Protein AF-A0AAU2BQX7-F1 (afdb_monomer)

Foldseek 3Di:
DDDDPPDDDDDPVRVVVVVVVVVVVVVVPDDDPDDDQVVLQVLLVVLLLVLLQLLLVLLVLLLCLCCQQPLVSVLVLQLCLLQPPLSLLLQLVVVLVVLLVPPDVVVVCPPPDPVCSVVVCVVCVVCVVVVSVVVSVVSSVLSSVVSNDPLVSVLRSVLSSLVSVLSNCLLVVPDPDPDPCPDQFSFRFCLVSLVVVLVSCVVSPVVSSVVPDRPRPSPRPDDNVCSVVSSVVSVVSNVSSPVSVVVSVVSLVVSLVSNPNSLVSQLSSLVSSLNSLVVSVVVLVVVLVVVLVPDDPSGRSVSVSSSSCSSCVVSNLVSVLRNLRSNLSNVLSLCPDPDPVNCVVVVVLLVVLVVVCVVVVPADDPQQVVLQVCVVVQLVVLVVVLNVVSVPDPDCDPVNSVVSVVVSVVSNSVSSSSHHPPDDPPDDDDDD

Nearest PDB structures (foldseek):
  8snb-assembly1_1E  TM=1.193E-01  e=7.511E-01  Strongylocentrotus purpuratus
  8iyj-assembly1_R4  TM=1.357E-01  e=1.735E+00  Mus musculus
  8iyj-assembly1_V5  TM=1.626E-01  e=8.873E+00  Mus musculus
  8iyj-assembly1_B1  TM=1.363E-01  e=6.903E+00  Mus musculus

Radius of gyration: 37.0 Å; Cα contacts (8 Å, |Δi|>4): 334; chains: 1; bounding box: 108×55×118 Å

Mean predicted aligned error: 15.85 Å

Structure (mmCIF, N/CA/C/O backbone):
data_AF-A0AAU2BQX7-F1
#
_entry.id   AF-A0AAU2BQX7-F1
#
loop_
_atom_site.group_PDB
_atom_site.id
_atom_site.type_symbol
_atom_site.label_atom_id
_atom_site.label_alt_id
_atom_site.label_comp_id
_atom_site.label_asym_id
_atom_site.label_entity_id
_atom_site.label_seq_id
_atom_site.pdbx_PDB_ins_code
_atom_site.Cartn_x
_atom_site.Cartn_y
_atom_site.Cartn_z
_atom_site.occupancy
_atom_site.B_iso_or_equiv
_atom_site.auth_seq_id
_atom_site.auth_comp_id
_atom_site.auth_asym_id
_atom_site.auth_atom_id
_atom_site.pdbx_PDB_model_num
ATOM 1 N N . MET A 1 1 ? 74.039 9.803 -44.379 1.00 42.50 1 MET A N 1
ATOM 2 C CA . MET A 1 1 ? 73.946 11.263 -44.579 1.00 42.50 1 MET A CA 1
ATOM 3 C C . MET A 1 1 ? 73.343 11.484 -45.963 1.00 42.50 1 MET A C 1
ATOM 5 O O . MET A 1 1 ? 74.056 11.372 -46.947 1.00 42.50 1 MET A O 1
ATOM 9 N N . THR A 1 2 ? 72.024 11.633 -46.060 1.00 46.19 2 THR A N 1
ATOM 10 C CA . THR A 1 2 ? 71.296 11.927 -47.310 1.00 46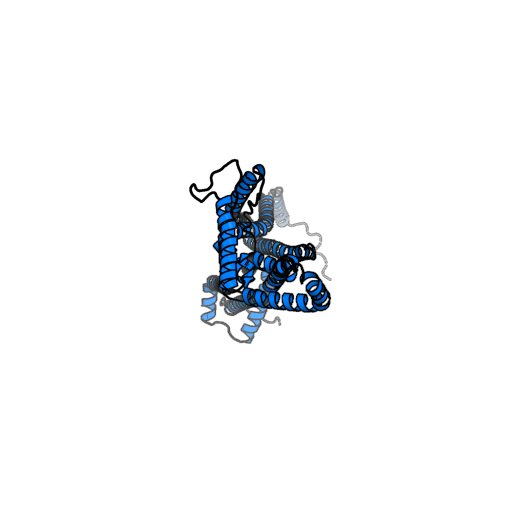.19 2 THR A CA 1
ATOM 11 C C . THR A 1 2 ? 70.942 13.412 -47.306 1.00 46.19 2 THR A C 1
ATOM 13 O O . THR A 1 2 ? 70.115 13.787 -46.473 1.00 46.19 2 THR A O 1
ATOM 16 N N . PRO A 1 3 ? 71.560 14.253 -48.149 1.00 53.88 3 PRO A N 1
ATOM 17 C CA . PRO A 1 3 ? 71.167 15.647 -48.275 1.00 53.88 3 PRO A CA 1
ATOM 18 C C . PRO A 1 3 ? 70.120 15.836 -49.388 1.00 53.88 3 PRO A C 1
ATOM 20 O O . PRO A 1 3 ? 70.014 15.022 -50.305 1.00 53.88 3 PRO A O 1
ATOM 23 N N . ASP A 1 4 ? 69.379 16.933 -49.257 1.00 50.06 4 ASP A N 1
ATOM 24 C CA . ASP A 1 4 ? 68.537 17.615 -50.246 1.00 50.06 4 ASP A CA 1
ATOM 25 C C . ASP A 1 4 ? 67.221 16.963 -50.677 1.00 50.06 4 ASP A C 1
ATOM 27 O O . ASP A 1 4 ? 67.065 16.360 -51.740 1.00 50.06 4 ASP A O 1
ATOM 31 N N . ARG A 1 5 ? 66.205 17.212 -49.844 1.00 52.62 5 ARG A N 1
ATOM 32 C CA . ARG A 1 5 ? 64.789 17.183 -50.225 1.00 52.62 5 ARG A CA 1
ATOM 33 C C . ARG A 1 5 ? 64.070 18.491 -49.864 1.00 52.62 5 ARG A C 1
ATOM 35 O O . ARG A 1 5 ? 62.894 18.464 -49.531 1.00 52.62 5 ARG A O 1
ATOM 42 N N . GLU A 1 6 ? 64.759 19.622 -49.940 1.00 56.38 6 GLU A N 1
ATOM 43 C CA . GLU A 1 6 ? 64.153 20.953 -49.824 1.00 56.38 6 GLU A CA 1
ATOM 44 C C . GLU A 1 6 ? 64.550 21.767 -51.069 1.00 56.38 6 GLU A C 1
ATOM 46 O O . GLU A 1 6 ? 65.672 21.651 -51.545 1.00 56.38 6 GLU A O 1
ATOM 51 N N . ASP A 1 7 ? 63.591 22.503 -51.641 1.00 57.25 7 ASP A N 1
ATOM 52 C CA . ASP A 1 7 ? 63.723 23.434 -52.782 1.00 57.25 7 ASP A CA 1
ATOM 53 C C . ASP A 1 7 ? 63.572 22.905 -54.225 1.00 57.25 7 ASP A C 1
ATOM 55 O O . ASP A 1 7 ? 64.154 23.449 -55.167 1.00 57.25 7 ASP A O 1
ATOM 59 N N . ARG A 1 8 ? 62.695 21.919 -54.474 1.00 64.94 8 ARG A N 1
ATOM 60 C CA . ARG A 1 8 ? 62.150 21.728 -55.836 1.00 64.94 8 ARG A CA 1
ATOM 61 C C . ARG A 1 8 ? 60.867 22.566 -55.987 1.00 64.94 8 ARG A C 1
ATOM 63 O O . ARG A 1 8 ? 59.951 22.367 -55.188 1.00 64.94 8 ARG A O 1
ATOM 70 N N . PRO A 1 9 ? 60.761 23.485 -56.972 1.00 67.38 9 PRO A N 1
ATOM 71 C CA . PRO A 1 9 ? 59.525 24.225 -57.202 1.00 67.38 9 PRO A CA 1
ATOM 72 C C . PRO A 1 9 ? 58.397 23.228 -57.504 1.00 67.38 9 PRO A C 1
ATOM 74 O O . PRO A 1 9 ? 58.639 22.255 -58.229 1.00 67.38 9 PRO A O 1
ATOM 77 N N . PRO A 1 10 ? 57.195 23.434 -56.939 1.00 67.44 10 PRO A N 1
ATOM 78 C CA . PRO A 1 10 ? 56.096 22.493 -57.088 1.00 67.44 10 PRO A CA 1
ATOM 79 C C . PRO A 1 10 ? 55.819 22.264 -58.572 1.00 67.44 10 PRO A C 1
ATOM 81 O O . PRO A 1 10 ? 55.761 23.206 -59.369 1.00 67.44 10 PRO A O 1
ATOM 84 N N . SER A 1 11 ? 55.701 20.992 -58.945 1.00 78.44 11 SER A N 1
ATOM 85 C CA . SER A 1 11 ? 55.417 20.617 -60.330 1.00 78.44 11 SER A CA 1
ATOM 86 C C . SER A 1 11 ? 54.070 21.209 -60.764 1.00 78.44 11 SER A C 1
ATOM 88 O O . SER A 1 11 ? 53.177 21.412 -59.939 1.00 78.44 11 SER A O 1
ATOM 90 N N . SER A 1 12 ? 53.897 21.512 -62.054 1.00 79.00 12 SER A N 1
ATOM 91 C CA . SER A 1 12 ? 52.638 22.088 -62.558 1.00 79.00 12 SER A CA 1
ATOM 92 C C . SER A 1 12 ? 51.417 21.224 -62.219 1.00 79.00 12 SER A C 1
ATOM 94 O O . SER A 1 12 ? 50.341 21.766 -61.967 1.00 79.00 12 SER A O 1
ATOM 96 N N . ASP A 1 13 ? 51.613 19.908 -62.123 1.00 81.50 13 ASP A N 1
ATOM 97 C CA . ASP A 1 13 ? 50.594 18.936 -61.726 1.00 81.50 13 ASP A CA 1
ATOM 98 C C . ASP A 1 13 ? 50.216 19.063 -60.243 1.00 81.50 13 ASP A C 1
ATOM 100 O O . ASP A 1 13 ? 49.039 19.024 -59.894 1.00 81.50 13 ASP A O 1
ATOM 104 N N . GLU A 1 14 ? 51.192 19.314 -59.370 1.00 81.31 14 GLU A N 1
ATOM 105 C CA . GLU A 1 14 ? 50.973 19.531 -57.937 1.00 81.31 14 GLU A CA 1
ATOM 106 C C . GLU A 1 14 ? 50.250 20.860 -57.676 1.00 81.31 14 GLU A C 1
ATOM 108 O O . GLU A 1 14 ? 49.332 20.931 -56.860 1.00 81.31 14 GLU A O 1
ATOM 113 N N . ILE A 1 15 ? 50.581 21.911 -58.435 1.00 82.94 15 ILE A N 1
ATOM 114 C CA . ILE A 1 15 ? 49.846 23.183 -58.382 1.00 82.94 15 ILE A CA 1
ATOM 115 C C . ILE A 1 15 ? 48.407 22.995 -58.882 1.00 82.94 15 ILE A C 1
ATOM 117 O O . ILE A 1 15 ? 47.483 23.580 -58.312 1.00 82.94 15 ILE A O 1
ATOM 121 N N . ALA A 1 16 ? 48.190 22.188 -59.924 1.00 84.44 16 ALA A N 1
ATOM 122 C CA . ALA A 1 16 ? 46.854 21.881 -60.428 1.00 84.44 16 ALA A CA 1
ATOM 123 C C . ALA A 1 16 ? 46.033 21.061 -59.417 1.00 84.44 16 ALA A C 1
ATOM 125 O O . ALA A 1 16 ? 44.867 21.383 -59.187 1.00 84.44 16 ALA A O 1
ATOM 126 N N . GLU A 1 17 ? 46.641 20.073 -58.752 1.00 84.56 17 GLU A N 1
ATOM 127 C CA . GLU A 1 17 ? 46.002 19.289 -57.689 1.00 84.56 17 GLU A CA 1
ATOM 128 C C . GLU A 1 17 ? 45.656 20.163 -56.478 1.00 84.56 17 GLU A C 1
ATOM 130 O O . GLU A 1 17 ? 44.542 20.095 -55.952 1.00 84.56 17 GLU A O 1
ATOM 135 N N . LEU A 1 18 ? 46.576 21.035 -56.057 1.00 83.94 18 LEU A N 1
ATOM 136 C CA . LEU A 1 18 ? 46.342 21.963 -54.954 1.00 83.94 18 LEU A CA 1
ATOM 137 C C . LEU A 1 18 ? 45.246 22.971 -55.296 1.00 83.94 18 LEU A C 1
ATOM 139 O O . LEU A 1 18 ? 44.375 23.214 -54.466 1.00 83.94 18 LEU A O 1
ATOM 143 N N . ARG A 1 19 ? 45.214 23.505 -56.523 1.00 85.19 19 ARG A N 1
ATOM 144 C CA . ARG A 1 19 ? 44.125 24.383 -56.984 1.00 85.19 19 ARG A CA 1
ATOM 145 C C . ARG A 1 19 ? 42.793 23.648 -57.070 1.00 85.19 19 ARG A C 1
ATOM 147 O O . ARG A 1 19 ? 41.781 24.226 -56.697 1.00 85.19 19 ARG A O 1
ATOM 154 N N . ALA A 1 20 ? 42.781 22.385 -57.493 1.00 82.69 20 ALA A N 1
ATOM 155 C CA . ALA A 1 20 ? 41.576 21.562 -57.495 1.00 82.69 20 ALA A CA 1
ATOM 156 C C . ALA A 1 20 ? 41.078 21.284 -56.067 1.00 82.69 20 ALA A C 1
ATOM 158 O O . ALA A 1 20 ? 39.883 21.403 -55.810 1.00 82.69 20 ALA A O 1
ATOM 159 N N . ARG A 1 21 ? 41.977 20.992 -55.116 1.00 78.56 21 ARG A N 1
ATOM 160 C CA . ARG A 1 21 ? 41.636 20.826 -53.692 1.00 78.56 21 ARG A CA 1
ATOM 161 C C . ARG A 1 21 ? 41.155 22.119 -53.053 1.00 78.56 21 ARG A C 1
ATOM 163 O O . ARG A 1 21 ? 40.168 22.091 -52.328 1.00 78.56 21 ARG A O 1
ATOM 170 N N . VAL A 1 22 ? 41.811 23.243 -53.324 1.00 79.94 22 VAL A N 1
ATOM 171 C CA . VAL A 1 22 ? 41.391 24.554 -52.814 1.00 79.94 22 VAL A CA 1
ATOM 172 C C . VAL A 1 22 ? 40.040 24.936 -53.411 1.00 79.94 22 VAL A C 1
ATOM 174 O O . VAL A 1 22 ? 39.141 25.259 -52.650 1.00 79.94 22 VAL A O 1
ATOM 177 N N . ALA A 1 23 ? 39.823 24.761 -54.717 1.00 80.12 23 ALA A N 1
ATOM 178 C CA . ALA A 1 23 ? 38.517 24.977 -55.341 1.00 80.12 23 ALA A CA 1
ATOM 179 C C . ALA A 1 23 ? 37.436 24.040 -54.771 1.00 80.12 23 ALA A C 1
ATOM 181 O O . ALA A 1 23 ? 36.292 24.450 -54.588 1.00 80.12 23 ALA A O 1
ATOM 182 N N . GLN A 1 24 ? 37.785 22.797 -54.428 1.00 76.25 24 GLN A N 1
ATOM 183 C CA . GLN A 1 24 ? 36.875 21.854 -53.776 1.00 76.25 24 GLN A CA 1
ATOM 184 C C . GLN A 1 24 ? 36.538 22.287 -52.338 1.00 76.25 24 GLN A C 1
ATOM 186 O O . GLN A 1 24 ? 35.381 22.191 -51.932 1.00 76.25 24 GLN A O 1
ATOM 191 N N . LEU A 1 25 ? 37.505 22.827 -51.591 1.00 71.94 25 LEU A N 1
ATOM 192 C CA . LEU A 1 25 ? 37.305 23.354 -50.238 1.00 71.94 25 LEU A CA 1
ATOM 193 C C . LEU A 1 25 ? 36.549 24.693 -50.233 1.00 71.94 25 LEU A C 1
ATOM 195 O O . LEU A 1 25 ? 35.686 24.889 -49.386 1.00 71.94 25 LEU A O 1
ATOM 199 N N . GLU A 1 26 ? 36.804 25.573 -51.201 1.00 74.56 26 GLU A N 1
ATOM 200 C CA . GLU A 1 26 ? 36.109 26.854 -51.382 1.00 74.56 26 GLU A CA 1
ATOM 201 C C . GLU A 1 26 ? 34.687 26.667 -51.936 1.00 74.56 26 GLU A C 1
ATOM 203 O O . GLU A 1 26 ? 33.769 27.389 -51.544 1.00 74.56 26 GLU A O 1
ATOM 208 N N . SER A 1 27 ? 34.462 25.650 -52.779 1.00 68.19 27 SER A N 1
ATOM 209 C CA . SER A 1 27 ? 33.112 25.232 -53.199 1.00 68.19 27 SER A CA 1
ATOM 210 C C . SER A 1 27 ? 32.306 24.604 -52.052 1.00 68.19 27 SER A C 1
ATOM 212 O O . SER A 1 27 ? 31.071 24.621 -52.063 1.00 68.19 27 SER A O 1
ATOM 214 N N . GLY A 1 28 ? 32.993 24.110 -51.016 1.00 60.12 28 GLY A N 1
ATOM 215 C CA . GLY A 1 28 ? 32.427 23.736 -49.725 1.00 60.12 28 GLY A CA 1
ATOM 216 C C . GLY A 1 28 ? 32.141 24.965 -48.863 1.00 60.12 28 GLY A C 1
ATOM 217 O O . GLY A 1 28 ? 32.760 25.140 -47.817 1.00 60.12 28 GLY A O 1
ATOM 218 N N . GLY A 1 29 ? 31.202 25.819 -49.290 1.00 63.91 29 GLY A N 1
ATOM 219 C CA . GLY A 1 29 ? 30.762 26.996 -48.528 1.00 63.91 29 GLY A CA 1
ATOM 220 C C . GLY A 1 29 ? 30.406 26.677 -47.060 1.00 63.91 29 GLY A C 1
ATOM 221 O O . GLY A 1 29 ? 30.177 25.510 -46.724 1.00 63.91 29 GLY A O 1
ATOM 222 N N . PRO A 1 30 ? 30.338 27.694 -46.171 1.00 56.38 30 PRO A N 1
ATOM 223 C CA . PRO A 1 30 ? 30.271 27.523 -44.717 1.00 56.38 30 PRO A CA 1
ATOM 224 C C . PRO A 1 30 ? 29.281 26.426 -44.329 1.00 56.38 30 PRO A C 1
ATOM 226 O O . PRO A 1 30 ? 28.120 26.456 -44.745 1.00 56.38 30 PRO A O 1
ATOM 229 N N . ALA A 1 31 ? 29.767 25.441 -43.564 1.00 59.16 31 ALA A N 1
ATOM 230 C CA . ALA A 1 31 ? 29.013 24.260 -43.167 1.00 59.16 31 ALA A CA 1
ATOM 231 C C . ALA A 1 31 ? 27.593 24.656 -42.737 1.00 59.16 31 ALA A C 1
ATOM 233 O O . ALA A 1 31 ? 27.410 25.334 -41.725 1.00 59.16 31 ALA A O 1
ATOM 234 N N . ARG A 1 32 ? 26.587 24.253 -43.530 1.00 58.78 32 ARG A N 1
ATOM 235 C CA . ARG A 1 32 ? 25.171 24.537 -43.255 1.00 58.78 32 ARG A CA 1
ATOM 236 C C . ARG A 1 32 ? 24.873 24.214 -41.780 1.00 58.78 32 ARG A C 1
ATOM 238 O O . ARG A 1 32 ? 25.225 23.114 -41.341 1.00 58.78 32 ARG A O 1
ATOM 245 N N . PRO A 1 33 ? 24.236 25.117 -41.007 1.00 53.06 33 PRO A N 1
ATOM 246 C CA . PRO A 1 33 ? 23.960 24.876 -39.595 1.00 53.06 33 PRO A CA 1
ATOM 247 C C . PRO A 1 33 ? 23.202 23.554 -39.440 1.00 53.06 33 PRO A C 1
ATOM 249 O O . PRO A 1 33 ? 22.169 23.336 -40.076 1.00 53.06 33 PRO A O 1
ATOM 252 N N . ARG A 1 34 ? 23.753 22.643 -38.624 1.00 55.25 34 ARG A N 1
ATOM 253 C CA . ARG A 1 34 ? 23.200 21.300 -38.390 1.00 55.25 34 ARG A CA 1
ATOM 254 C C . ARG A 1 34 ? 21.727 21.421 -37.961 1.00 55.25 34 ARG A C 1
ATOM 256 O O . ARG A 1 34 ? 21.450 22.000 -36.909 1.00 55.25 34 ARG A O 1
ATOM 263 N N . PRO A 1 35 ? 20.760 20.898 -38.733 1.00 52.03 35 PRO A N 1
ATOM 264 C CA . PRO A 1 35 ? 19.358 21.223 -38.514 1.00 52.03 35 PRO A CA 1
ATOM 265 C C . PRO A 1 35 ? 18.764 20.424 -37.341 1.00 52.03 35 PRO A C 1
ATOM 267 O O . PRO A 1 35 ? 18.915 19.212 -37.258 1.00 52.03 35 PRO A O 1
ATOM 270 N N . ARG A 1 36 ? 18.020 21.104 -36.457 1.00 55.47 36 ARG A N 1
ATOM 271 C CA . ARG A 1 36 ? 16.835 20.620 -35.698 1.00 55.47 36 ARG A CA 1
ATOM 272 C C . ARG A 1 36 ? 16.940 19.384 -34.771 1.00 55.47 36 ARG A C 1
ATOM 274 O O . ARG A 1 36 ? 15.958 19.070 -34.097 1.00 55.47 36 ARG A O 1
ATOM 281 N N . HIS A 1 37 ? 18.087 18.716 -34.639 1.00 57.28 37 HIS A N 1
ATOM 282 C CA . HIS A 1 37 ? 18.239 17.549 -33.746 1.00 57.28 37 HIS A CA 1
ATOM 283 C C . HIS A 1 37 ? 18.220 17.901 -32.247 1.00 57.28 37 HIS A C 1
ATOM 285 O O . HIS A 1 37 ? 17.795 17.080 -31.432 1.00 57.28 37 HIS A O 1
ATOM 291 N N . HIS A 1 38 ? 18.630 19.119 -31.881 1.00 66.00 38 HIS A N 1
ATOM 292 C CA . HIS A 1 38 ? 18.696 19.569 -30.486 1.00 66.00 38 HIS A CA 1
ATOM 293 C C . HIS A 1 38 ? 17.307 19.689 -29.847 1.00 66.00 38 HIS A C 1
ATOM 295 O O . HIS A 1 38 ? 17.104 19.194 -28.743 1.00 66.00 38 HIS A O 1
ATOM 301 N N . LEU A 1 39 ? 16.327 20.243 -30.574 1.00 76.62 39 LEU A N 1
ATOM 302 C CA . LEU A 1 39 ? 14.948 20.382 -30.094 1.00 76.62 39 LEU A CA 1
ATOM 303 C C . LEU A 1 39 ? 14.299 19.015 -29.855 1.00 76.62 39 LEU A C 1
ATOM 305 O O . LEU A 1 39 ? 13.745 18.778 -28.790 1.00 76.62 39 LEU A O 1
ATOM 309 N N . ARG A 1 40 ? 14.434 18.072 -30.799 1.00 76.81 40 ARG A N 1
ATOM 310 C CA . ARG A 1 40 ? 13.894 16.709 -30.634 1.00 76.81 40 ARG A CA 1
ATOM 311 C C . ARG A 1 40 ? 14.520 15.977 -29.447 1.00 76.81 40 ARG A C 1
ATOM 313 O O . ARG A 1 40 ? 13.817 15.289 -28.716 1.00 76.81 40 ARG A O 1
ATOM 320 N N . SER A 1 41 ? 15.828 16.143 -29.234 1.00 75.69 41 SER A N 1
ATOM 321 C CA . SER A 1 41 ? 16.513 15.561 -28.076 1.00 75.69 41 SER A CA 1
ATOM 322 C C . SER A 1 41 ? 16.086 16.209 -26.757 1.00 75.69 41 SER A C 1
ATOM 324 O O . SER A 1 41 ? 15.970 15.503 -25.759 1.00 75.69 41 SER A O 1
ATOM 326 N N . PHE A 1 42 ? 15.843 17.522 -26.750 1.00 82.19 42 PHE A N 1
ATOM 327 C CA . PHE A 1 42 ? 15.340 18.249 -25.585 1.00 82.19 42 PHE A CA 1
ATOM 328 C C . PHE A 1 42 ? 13.921 17.801 -25.216 1.00 82.19 42 PHE A C 1
ATOM 330 O O . PHE A 1 42 ? 13.698 17.388 -24.083 1.00 82.19 42 PHE A O 1
ATOM 337 N N . PHE A 1 43 ? 12.989 17.783 -26.177 1.00 86.06 43 PHE A N 1
ATOM 338 C CA . PHE A 1 43 ? 11.615 17.323 -25.945 1.00 86.06 43 PHE A CA 1
ATOM 339 C C . PHE A 1 43 ? 11.559 15.858 -25.504 1.00 86.06 43 PHE A C 1
ATOM 341 O O . PHE A 1 43 ? 10.812 15.539 -24.586 1.00 86.06 43 PHE A O 1
ATOM 348 N N . ALA A 1 44 ? 12.375 14.976 -26.093 1.00 85.44 44 ALA A N 1
ATOM 349 C CA . ALA A 1 44 ? 12.469 13.588 -25.642 1.00 85.44 44 ALA A CA 1
ATOM 350 C C . ALA A 1 44 ? 12.974 13.491 -24.191 1.00 85.44 44 ALA A C 1
ATOM 352 O O . ALA A 1 44 ? 12.414 12.735 -23.403 1.00 85.44 44 ALA A O 1
ATOM 353 N N . GLY A 1 45 ? 13.988 14.281 -23.818 1.00 85.81 45 GLY A N 1
ATOM 354 C CA . GLY A 1 45 ? 14.481 14.357 -22.439 1.00 85.81 45 GLY A CA 1
ATOM 355 C C . GLY A 1 45 ? 13.422 14.866 -21.459 1.00 85.81 45 GLY A C 1
ATOM 356 O O . GLY A 1 45 ? 13.201 14.246 -20.423 1.00 85.81 45 GLY A O 1
ATOM 357 N N . LEU A 1 46 ? 12.716 15.941 -21.816 1.00 90.88 46 LEU A N 1
ATOM 358 C CA . LEU A 1 46 ? 11.617 16.488 -21.020 1.00 90.88 46 LEU A CA 1
ATOM 359 C C . LEU A 1 46 ? 10.507 15.450 -20.808 1.00 90.88 46 LEU A C 1
ATOM 361 O O . LEU A 1 46 ? 10.034 15.277 -19.689 1.00 90.88 46 LEU A O 1
ATOM 365 N N . LEU A 1 47 ? 10.128 14.717 -21.858 1.00 92.25 47 LEU A N 1
ATOM 366 C CA . LEU A 1 47 ? 9.088 13.694 -21.770 1.00 92.25 47 LEU A CA 1
ATOM 367 C C . LEU A 1 47 ? 9.510 12.518 -20.877 1.00 92.25 47 LEU A C 1
ATOM 369 O O . LEU A 1 47 ? 8.686 12.004 -20.131 1.00 92.25 47 LEU A O 1
ATOM 373 N N . ILE A 1 48 ? 10.792 12.136 -20.891 1.00 91.06 48 ILE A N 1
ATOM 374 C CA . ILE A 1 48 ? 11.344 11.122 -19.976 1.00 91.06 48 ILE A CA 1
ATOM 375 C C . ILE A 1 48 ? 11.232 11.583 -18.518 1.00 91.06 48 ILE A C 1
ATOM 377 O O . ILE A 1 48 ? 10.820 10.802 -17.663 1.00 91.06 48 ILE A O 1
ATOM 381 N N . VAL A 1 49 ? 11.556 12.847 -18.231 1.00 92.75 49 VAL A N 1
ATOM 382 C CA . VAL A 1 49 ? 11.411 13.414 -16.879 1.00 92.75 49 VAL A CA 1
ATOM 383 C C . VAL A 1 49 ? 9.942 13.436 -16.457 1.00 92.75 49 VAL A C 1
ATOM 385 O O . VAL A 1 49 ? 9.617 13.031 -15.343 1.00 92.75 49 VAL A O 1
ATOM 388 N N . ILE A 1 50 ? 9.038 13.833 -17.356 1.00 93.88 50 ILE A N 1
ATOM 389 C CA . ILE A 1 50 ? 7.593 13.809 -17.101 1.00 93.88 50 ILE A CA 1
ATOM 390 C C . ILE A 1 50 ? 7.118 12.382 -16.802 1.00 93.88 50 ILE A C 1
ATOM 392 O O . ILE A 1 50 ? 6.383 12.184 -15.842 1.00 93.88 50 ILE A O 1
ATOM 396 N N . VAL A 1 51 ? 7.569 11.378 -17.556 1.00 93.94 51 VAL A N 1
ATOM 397 C CA . VAL A 1 51 ? 7.258 9.962 -17.295 1.00 93.94 51 VAL A CA 1
ATOM 398 C C . VAL A 1 51 ? 7.780 9.521 -15.924 1.00 93.94 51 VAL A C 1
ATOM 400 O O . VAL A 1 51 ? 7.057 8.842 -15.194 1.00 93.94 51 VAL A O 1
ATOM 403 N N . ALA A 1 52 ? 8.991 9.937 -15.536 1.00 91.94 52 ALA A N 1
ATOM 404 C CA . ALA A 1 52 ? 9.557 9.637 -14.218 1.00 91.94 52 ALA A CA 1
ATOM 405 C C . ALA A 1 52 ? 8.676 10.167 -13.076 1.00 91.94 52 ALA A C 1
ATOM 407 O O . ALA A 1 52 ? 8.500 9.485 -12.072 1.00 91.94 52 ALA A O 1
ATOM 408 N N . ILE A 1 53 ? 8.108 11.366 -13.245 1.00 94.81 53 ILE A N 1
ATOM 409 C CA . ILE A 1 53 ? 7.226 12.014 -12.263 1.00 94.81 53 ILE A CA 1
ATOM 410 C C . ILE A 1 53 ? 5.821 11.408 -12.297 1.00 94.81 53 ILE A C 1
ATOM 412 O O . ILE A 1 53 ? 5.229 11.152 -11.253 1.00 94.81 53 ILE A O 1
ATOM 416 N N . LEU A 1 54 ? 5.272 11.147 -13.482 1.00 94.06 54 LEU A N 1
ATOM 417 C CA . LEU A 1 54 ? 3.933 10.582 -13.621 1.00 94.06 54 LEU A CA 1
ATOM 418 C C . LEU A 1 54 ? 3.856 9.137 -13.131 1.00 94.06 54 LEU A C 1
ATOM 420 O O . LEU A 1 54 ? 2.807 8.733 -12.651 1.00 94.06 54 LEU A O 1
ATOM 424 N N . THR A 1 55 ? 4.947 8.372 -13.190 1.00 92.88 55 THR A N 1
ATOM 425 C CA . THR A 1 55 ? 4.981 6.975 -12.726 1.00 92.88 55 THR A CA 1
ATOM 426 C C . THR A 1 55 ? 4.523 6.814 -11.264 1.00 92.88 55 THR A C 1
ATOM 428 O O . THR A 1 55 ? 3.564 6.074 -11.025 1.00 92.88 55 THR A O 1
ATOM 431 N N . PRO A 1 56 ? 5.134 7.484 -10.264 1.00 92.62 56 PRO A N 1
ATOM 432 C CA . PRO A 1 56 ? 4.680 7.383 -8.881 1.00 92.62 56 PRO A CA 1
ATOM 433 C C . PRO A 1 56 ? 3.279 7.974 -8.678 1.00 92.62 56 PRO A C 1
ATOM 435 O O . PRO A 1 56 ? 2.479 7.383 -7.955 1.00 92.62 56 PRO A O 1
ATOM 438 N N . LEU A 1 57 ? 2.940 9.079 -9.355 1.00 93.25 57 LEU A N 1
ATOM 439 C CA . LEU A 1 57 ? 1.591 9.660 -9.300 1.00 93.25 57 LEU A CA 1
ATOM 440 C C . LEU A 1 57 ? 0.535 8.679 -9.820 1.00 93.25 57 LEU A C 1
ATOM 442 O O . LEU A 1 57 ? -0.530 8.543 -9.226 1.00 93.25 57 LEU A O 1
ATOM 446 N N . SER A 1 58 ? 0.851 7.956 -10.892 1.00 92.81 58 SER A N 1
ATOM 447 C CA . SER A 1 58 ? 0.002 6.928 -11.482 1.00 92.81 58 SER A CA 1
ATOM 448 C C . SER A 1 58 ? -0.245 5.791 -10.516 1.00 92.81 58 SER A C 1
ATOM 450 O O . SER A 1 58 ? -1.388 5.368 -10.357 1.00 92.81 58 SER A O 1
ATOM 452 N N . ALA A 1 59 ? 0.811 5.289 -9.876 1.00 90.94 59 ALA A N 1
ATOM 453 C CA . ALA A 1 59 ? 0.697 4.193 -8.927 1.00 90.94 59 ALA A CA 1
ATOM 454 C C . ALA A 1 59 ? -0.191 4.584 -7.736 1.00 90.94 59 ALA A C 1
ATOM 456 O O . ALA A 1 59 ? -1.077 3.820 -7.359 1.00 90.94 59 ALA A O 1
ATOM 457 N N . VAL A 1 60 ? -0.007 5.793 -7.193 1.00 92.50 60 VAL A N 1
ATOM 458 C CA . VAL A 1 60 ? -0.828 6.314 -6.089 1.00 92.50 60 VAL A CA 1
ATOM 459 C C . VAL A 1 60 ? -2.272 6.556 -6.526 1.00 92.50 60 VAL A C 1
ATOM 461 O O . VAL A 1 60 ? -3.182 6.154 -5.810 1.00 92.50 60 VAL A O 1
ATOM 464 N N . ALA A 1 61 ? -2.504 7.164 -7.693 1.00 90.62 61 ALA A N 1
ATOM 465 C CA . ALA A 1 61 ? -3.852 7.406 -8.210 1.00 90.62 61 ALA A CA 1
ATOM 466 C C . ALA A 1 61 ? -4.612 6.097 -8.461 1.00 90.62 61 ALA A C 1
ATOM 468 O O . ALA A 1 61 ? -5.776 5.985 -8.083 1.00 90.62 61 ALA A O 1
ATOM 469 N N . THR A 1 62 ? -3.940 5.098 -9.043 1.00 90.31 62 THR A N 1
ATOM 470 C CA . THR A 1 62 ? -4.515 3.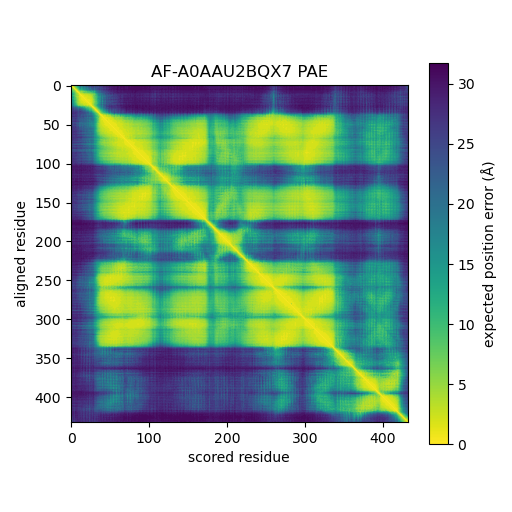763 -9.269 1.00 90.31 62 THR A CA 1
ATOM 471 C C . THR A 1 62 ? -4.855 3.112 -7.935 1.00 90.31 62 THR A C 1
ATOM 473 O O . THR A 1 62 ? -5.993 2.721 -7.724 1.00 90.31 62 THR A O 1
ATOM 476 N N . TRP A 1 63 ? -3.905 3.077 -6.992 1.00 92.19 63 TRP A N 1
ATOM 477 C CA . TRP A 1 63 ? -4.125 2.509 -5.660 1.00 92.19 63 TRP A CA 1
ATOM 478 C C . TRP A 1 63 ? -5.259 3.200 -4.901 1.00 92.19 63 TRP A C 1
ATOM 480 O O . TRP A 1 63 ? -6.087 2.522 -4.307 1.00 92.19 63 TRP A O 1
ATOM 490 N N . ALA A 1 64 ? -5.327 4.529 -4.922 1.00 90.50 64 ALA A N 1
ATOM 491 C CA . ALA A 1 64 ? -6.373 5.260 -4.222 1.00 90.50 64 ALA A CA 1
ATOM 492 C C . ALA A 1 64 ? -7.743 5.056 -4.890 1.00 90.50 64 ALA A C 1
ATOM 494 O O . ALA A 1 64 ? -8.730 4.861 -4.189 1.00 90.50 64 ALA A O 1
ATOM 495 N N . SER A 1 65 ? -7.813 5.046 -6.226 1.00 88.31 65 SER A N 1
ATOM 496 C CA . SER A 1 65 ? -9.046 4.719 -6.958 1.00 88.31 65 SER A CA 1
ATOM 497 C C . SER A 1 65 ? -9.531 3.308 -6.630 1.00 88.31 65 SER A C 1
ATOM 499 O O . SER A 1 65 ? -10.709 3.111 -6.359 1.00 88.31 65 SER A O 1
ATOM 501 N N . ASP A 1 66 ? -8.614 2.347 -6.614 1.00 88.06 66 ASP A N 1
ATOM 502 C CA . ASP A 1 66 ? -8.860 0.948 -6.283 1.00 88.06 66 ASP A CA 1
ATOM 503 C C . ASP A 1 66 ? -9.339 0.776 -4.836 1.00 88.06 66 ASP A C 1
ATOM 505 O O . ASP A 1 66 ? -10.331 0.112 -4.578 1.00 88.06 66 ASP A O 1
ATOM 509 N N . ILE A 1 67 ? -8.647 1.370 -3.864 1.00 88.88 67 ILE A N 1
ATOM 510 C CA . ILE A 1 67 ? -8.975 1.187 -2.446 1.00 88.88 67 ILE A CA 1
ATOM 511 C C . ILE A 1 67 ? -10.257 1.922 -2.060 1.00 88.88 67 ILE A C 1
ATOM 513 O O . ILE A 1 67 ? -10.998 1.413 -1.232 1.00 88.88 67 ILE A O 1
ATOM 517 N N . VAL A 1 68 ? -10.519 3.103 -2.625 1.00 87.19 68 VAL A N 1
ATOM 518 C CA . VAL A 1 68 ? -11.701 3.908 -2.270 1.00 87.19 68 VAL A CA 1
ATOM 519 C C . VAL A 1 68 ? -12.922 3.515 -3.105 1.00 87.19 68 VAL A C 1
ATOM 521 O O . VAL A 1 68 ? -14.047 3.611 -2.627 1.00 87.19 68 VAL A O 1
ATOM 524 N N . GLY A 1 69 ? -12.720 3.108 -4.360 1.00 86.75 69 GLY A N 1
ATOM 525 C CA . GLY A 1 69 ? -13.797 2.815 -5.306 1.00 86.75 69 GLY A CA 1
ATOM 526 C C . GLY A 1 69 ? -14.161 1.338 -5.444 1.00 86.75 69 GLY A C 1
ATOM 527 O O . GLY A 1 69 ? -15.195 1.040 -6.033 1.00 86.75 69 GLY A O 1
ATOM 528 N N . ASP A 1 70 ? -13.352 0.412 -4.919 1.00 89.00 70 ASP A N 1
ATOM 529 C CA . ASP A 1 70 ? -13.619 -1.028 -4.982 1.00 89.00 70 ASP A CA 1
ATOM 530 C C . ASP A 1 70 ? -13.721 -1.620 -3.568 1.00 89.00 70 ASP A C 1
ATOM 532 O O . ASP A 1 70 ? -12.741 -1.806 -2.840 1.00 89.00 70 ASP A O 1
ATOM 536 N N . THR A 1 71 ? -14.956 -1.955 -3.187 1.00 91.75 71 THR A N 1
ATOM 537 C CA . THR A 1 71 ? -15.254 -2.542 -1.876 1.00 91.75 71 THR A CA 1
ATOM 538 C C . THR A 1 71 ? -14.598 -3.908 -1.688 1.00 91.75 71 THR A C 1
ATOM 540 O O . THR A 1 71 ? -14.164 -4.225 -0.580 1.00 91.75 71 THR A O 1
ATOM 543 N N . ASP A 1 72 ? -14.506 -4.734 -2.729 1.00 92.56 72 ASP A N 1
ATOM 544 C CA . ASP A 1 72 ? -13.887 -6.055 -2.620 1.00 92.56 72 ASP A CA 1
ATOM 545 C C . ASP A 1 72 ? -12.388 -5.932 -2.370 1.00 92.56 72 ASP A C 1
ATOM 547 O O . ASP A 1 72 ? -11.836 -6.627 -1.512 1.00 92.56 72 ASP A O 1
ATOM 551 N N . ARG A 1 73 ? -11.740 -4.990 -3.054 1.00 89.69 73 ARG A N 1
ATOM 552 C CA . ARG A 1 73 ? -10.311 -4.712 -2.909 1.00 89.69 73 ARG A CA 1
ATOM 553 C C . ARG A 1 73 ? -9.960 -4.085 -1.564 1.00 89.69 73 ARG A C 1
ATOM 555 O O . ARG A 1 73 ? -8.962 -4.474 -0.946 1.00 89.69 73 ARG A O 1
ATOM 562 N N . TYR A 1 74 ? -10.805 -3.183 -1.068 1.00 93.19 74 TYR A N 1
ATOM 563 C CA . TYR A 1 74 ? -10.706 -2.667 0.295 1.00 93.19 74 TYR A CA 1
ATOM 564 C C . TYR A 1 74 ? -10.831 -3.795 1.328 1.00 93.19 74 TYR A C 1
ATOM 566 O O . TYR A 1 74 ? -9.963 -3.972 2.184 1.00 93.19 74 TYR A O 1
ATOM 574 N N . VAL A 1 75 ? -11.874 -4.624 1.224 1.00 95.00 75 VAL A N 1
ATOM 575 C CA . VAL A 1 75 ? -12.116 -5.720 2.172 1.00 95.00 75 VAL A CA 1
ATOM 576 C C . VAL A 1 75 ? -10.998 -6.761 2.116 1.00 95.00 75 VAL A C 1
ATOM 578 O O . VAL A 1 75 ? -10.567 -7.236 3.163 1.00 95.00 75 VAL A O 1
ATOM 581 N N . ALA A 1 76 ? -10.473 -7.086 0.933 1.00 93.19 76 ALA A N 1
ATOM 582 C CA . ALA A 1 76 ? -9.331 -7.988 0.781 1.00 93.19 76 ALA A CA 1
ATOM 583 C C . ALA A 1 76 ? -8.064 -7.445 1.464 1.00 93.19 76 ALA A C 1
ATOM 585 O O . ALA A 1 76 ? -7.290 -8.216 2.035 1.00 93.19 76 ALA A O 1
ATOM 586 N N . THR A 1 77 ? -7.881 -6.123 1.447 1.00 92.69 77 THR A N 1
ATOM 587 C CA . THR A 1 77 ? -6.789 -5.426 2.137 1.00 92.69 77 THR A CA 1
ATOM 588 C C . THR A 1 77 ? -6.942 -5.483 3.658 1.00 92.69 77 THR A C 1
ATOM 590 O O . THR A 1 77 ? -5.973 -5.771 4.358 1.00 92.69 77 THR A O 1
ATOM 593 N N . MET A 1 78 ? -8.154 -5.261 4.173 1.00 94.62 78 MET A N 1
ATOM 594 C CA . MET A 1 78 ? -8.417 -5.191 5.616 1.00 94.62 78 MET A CA 1
ATOM 595 C C . MET A 1 78 ? -8.611 -6.561 6.271 1.00 94.62 78 MET A C 1
ATOM 597 O O . MET A 1 78 ? -8.348 -6.712 7.460 1.00 94.62 78 MET A O 1
ATOM 601 N N . LYS A 1 79 ? -9.067 -7.574 5.528 1.00 94.38 79 LYS A N 1
ATOM 602 C CA . LYS A 1 79 ? -9.386 -8.913 6.051 1.00 94.38 79 LYS A CA 1
ATOM 603 C C . LYS A 1 79 ? -8.248 -9.552 6.872 1.00 94.38 79 LYS A C 1
ATOM 605 O O . LYS A 1 79 ? -8.547 -10.027 7.963 1.00 94.38 79 LYS A O 1
ATOM 610 N N . PRO A 1 80 ? -6.971 -9.542 6.434 1.00 94.62 80 PRO A N 1
ATOM 611 C CA . PRO A 1 80 ? -5.876 -10.167 7.183 1.00 94.62 80 PRO A CA 1
ATOM 612 C C . PRO A 1 80 ? -5.598 -9.536 8.554 1.00 94.62 80 PRO A C 1
ATOM 614 O O . PRO A 1 80 ? -4.966 -10.173 9.389 1.00 94.62 80 PRO A O 1
ATOM 617 N N . LEU A 1 81 ? -6.055 -8.302 8.797 1.00 94.56 81 LEU A N 1
ATOM 618 C CA . LEU A 1 81 ? -5.879 -7.631 10.088 1.00 94.56 81 LEU A CA 1
ATOM 619 C C . LEU A 1 81 ? -6.689 -8.295 11.204 1.00 94.56 81 LEU A C 1
ATOM 621 O O . LEU A 1 81 ? -6.329 -8.166 12.367 1.00 94.56 81 LEU A O 1
ATOM 625 N N . ALA A 1 82 ? -7.755 -9.030 10.872 1.00 93.69 82 ALA A N 1
ATOM 626 C CA . ALA A 1 82 ? -8.533 -9.749 11.877 1.00 93.69 82 ALA A CA 1
ATOM 627 C C . ALA A 1 82 ? -7.731 -10.866 12.564 1.00 93.69 82 ALA A C 1
ATOM 629 O O . ALA A 1 82 ? -7.992 -11.179 13.721 1.00 93.69 82 ALA A O 1
ATOM 630 N N . SER A 1 83 ? -6.757 -11.439 11.853 1.00 95.38 83 SER A N 1
ATOM 631 C CA . SER A 1 83 ? -5.852 -12.490 12.331 1.00 95.38 83 SER A CA 1
ATOM 632 C C . SER A 1 83 ? -4.500 -11.955 12.825 1.00 95.38 83 SER A C 1
ATOM 634 O O . SER A 1 83 ? -3.618 -12.738 13.165 1.00 95.38 83 SER A O 1
ATOM 636 N N . ASP A 1 84 ? -4.293 -10.635 12.797 1.00 96.31 84 ASP A N 1
ATOM 637 C CA . ASP A 1 84 ? -3.020 -10.023 13.172 1.00 96.31 84 ASP A CA 1
ATOM 638 C C . ASP A 1 84 ? -2.910 -9.907 14.705 1.00 96.31 84 ASP A C 1
ATOM 640 O O . ASP A 1 84 ? -3.791 -9.307 15.327 1.00 96.31 84 ASP A O 1
ATOM 644 N N . PRO A 1 85 ? -1.863 -10.467 15.341 1.00 95.88 85 PRO A N 1
ATOM 645 C CA . PRO A 1 85 ? -1.772 -10.526 16.799 1.00 95.88 85 PRO A CA 1
ATOM 646 C C . PRO A 1 85 ? -1.697 -9.139 17.449 1.00 95.88 85 PRO A C 1
ATOM 648 O O . PRO A 1 85 ? -2.253 -8.949 18.532 1.00 95.88 85 PRO A O 1
ATOM 651 N N . ASP A 1 86 ? -1.077 -8.157 16.791 1.00 95.50 86 ASP A N 1
ATOM 652 C CA . ASP A 1 86 ? -0.958 -6.799 17.321 1.00 95.50 86 ASP A CA 1
ATOM 653 C C . ASP A 1 86 ? -2.311 -6.081 17.276 1.00 95.50 86 ASP A C 1
ATOM 655 O O . ASP A 1 86 ? -2.705 -5.408 18.236 1.00 95.50 86 ASP A O 1
ATOM 659 N N . VAL A 1 87 ? -3.065 -6.266 16.186 1.00 94.81 87 VAL A N 1
ATOM 660 C CA . VAL A 1 87 ? -4.437 -5.751 16.057 1.00 94.81 87 VAL A CA 1
ATOM 661 C C . VAL A 1 87 ? -5.364 -6.424 17.067 1.00 94.81 87 VAL A C 1
ATOM 663 O O . VAL A 1 87 ? -6.114 -5.734 17.760 1.00 94.81 87 VAL A O 1
ATOM 666 N N . GLN A 1 88 ? -5.297 -7.750 17.201 1.00 94.62 88 GLN A N 1
ATOM 667 C CA . GLN A 1 88 ? -6.100 -8.501 18.165 1.00 94.62 88 GLN A CA 1
ATOM 668 C C . GLN A 1 88 ? -5.820 -8.053 19.606 1.00 94.62 88 GLN A C 1
ATOM 670 O O . GLN A 1 88 ? -6.762 -7.821 20.369 1.00 94.62 88 GLN A O 1
ATOM 675 N N . ALA A 1 89 ? -4.550 -7.863 19.973 1.00 94.44 89 ALA A N 1
ATOM 676 C CA . ALA A 1 89 ? -4.159 -7.358 21.286 1.00 94.44 89 ALA A CA 1
ATOM 677 C C . ALA A 1 89 ? -4.675 -5.931 21.524 1.00 94.44 89 ALA A C 1
ATOM 679 O O . ALA A 1 89 ? -5.246 -5.644 22.577 1.00 94.44 89 ALA A O 1
ATOM 680 N N . ALA A 1 90 ? -4.547 -5.040 20.535 1.00 92.69 90 ALA A N 1
ATOM 681 C CA . ALA A 1 90 ? -5.040 -3.668 20.641 1.00 92.69 90 ALA A CA 1
ATOM 682 C C . ALA A 1 90 ? -6.567 -3.605 20.813 1.00 92.69 90 ALA A C 1
ATOM 684 O O . ALA A 1 90 ? -7.059 -2.880 21.681 1.00 92.69 90 ALA A O 1
ATOM 685 N N . VAL A 1 91 ? -7.319 -4.392 20.034 1.00 90.44 91 VAL A N 1
ATOM 686 C CA . VAL A 1 91 ? -8.781 -4.502 20.164 1.00 90.44 91 VAL A CA 1
ATOM 687 C C . VAL A 1 91 ? -9.152 -5.069 21.532 1.00 90.44 91 VAL A C 1
ATOM 689 O O . VAL A 1 91 ? -10.016 -4.510 22.204 1.00 90.44 91 VAL A O 1
ATOM 692 N N . THR A 1 92 ? -8.470 -6.126 21.977 1.00 90.44 92 THR A N 1
ATOM 693 C CA . THR A 1 92 ? -8.717 -6.756 23.281 1.00 90.44 92 THR A CA 1
ATOM 694 C C . THR A 1 92 ? -8.505 -5.767 24.421 1.00 90.44 92 THR A C 1
ATOM 696 O O . THR A 1 92 ? -9.397 -5.589 25.251 1.00 90.44 92 THR A O 1
ATOM 699 N N . ASN A 1 93 ? -7.374 -5.060 24.430 1.00 90.81 93 ASN A N 1
ATOM 700 C CA . ASN A 1 93 ? -7.064 -4.043 25.433 1.00 90.81 93 ASN A CA 1
ATOM 701 C C . ASN A 1 93 ? -8.100 -2.918 25.426 1.00 90.81 93 ASN A C 1
ATOM 703 O O . ASN A 1 93 ? -8.610 -2.538 26.479 1.00 90.81 93 ASN A O 1
ATOM 707 N N . ARG A 1 94 ? -8.468 -2.412 24.242 1.00 86.69 94 ARG A N 1
ATOM 708 C CA . ARG A 1 94 ? -9.427 -1.309 24.136 1.00 86.69 94 ARG A CA 1
ATOM 709 C C . ARG A 1 94 ? -10.819 -1.710 24.610 1.00 86.69 94 ARG A C 1
ATOM 711 O O . ARG A 1 94 ? -11.430 -0.958 25.362 1.00 86.69 94 ARG A O 1
ATOM 718 N N . VAL A 1 95 ? -11.312 -2.876 24.195 1.00 84.94 95 VAL A N 1
ATOM 719 C CA . VAL A 1 95 ? -12.624 -3.386 24.619 1.00 84.94 95 VAL A CA 1
ATOM 720 C C . VAL A 1 95 ? -12.625 -3.673 26.118 1.00 84.94 95 VAL A C 1
ATOM 722 O O . VAL A 1 95 ? -13.574 -3.290 26.792 1.00 84.94 95 VAL A O 1
ATOM 725 N N . THR A 1 96 ? -11.555 -4.267 26.654 1.00 84.25 96 THR A N 1
ATOM 726 C CA . THR A 1 96 ? -11.418 -4.511 28.099 1.00 84.25 96 THR A CA 1
ATOM 727 C C . THR A 1 96 ? -11.490 -3.201 28.875 1.00 84.25 96 THR A C 1
ATOM 729 O O . THR A 1 96 ? -12.301 -3.089 29.787 1.00 84.25 96 THR A O 1
ATOM 732 N N . ASN A 1 97 ? -10.724 -2.184 28.472 1.00 84.56 97 ASN A N 1
ATOM 733 C CA . ASN A 1 97 ? -10.729 -0.882 29.137 1.00 84.56 97 ASN A CA 1
ATOM 734 C C . ASN A 1 97 ? -12.113 -0.226 29.089 1.00 84.56 97 ASN A C 1
ATOM 736 O O . ASN A 1 97 ? -12.619 0.178 30.128 1.00 84.56 97 ASN A O 1
ATOM 740 N N . VAL A 1 98 ? -12.766 -0.204 27.921 1.00 81.44 98 VAL A N 1
ATOM 741 C CA . VAL A 1 98 ? -14.122 0.357 27.779 1.00 81.44 98 VAL A CA 1
ATOM 742 C C . VAL A 1 98 ? -15.129 -0.399 28.647 1.00 81.44 98 VAL A C 1
ATOM 744 O O . VAL A 1 98 ? -15.969 0.222 29.293 1.00 81.44 98 VAL A O 1
ATOM 747 N N . VAL A 1 99 ? -15.058 -1.732 28.702 1.00 78.50 99 VAL A N 1
ATOM 748 C CA . VAL A 1 99 ? -15.934 -2.530 29.569 1.00 78.50 99 VAL A CA 1
ATOM 749 C C . VAL A 1 99 ? -15.676 -2.201 31.040 1.00 78.50 99 VAL A C 1
ATOM 751 O O . VAL A 1 99 ? -16.630 -1.936 31.763 1.00 78.50 99 VAL A O 1
ATOM 754 N N . MET A 1 100 ? -14.417 -2.153 31.476 1.00 82.31 100 MET A N 1
ATOM 755 C CA . MET A 1 100 ? -14.060 -1.851 32.866 1.00 82.31 100 MET A CA 1
ATOM 756 C C . MET A 1 100 ? -14.431 -0.419 33.278 1.00 82.31 100 MET A C 1
ATOM 758 O O . MET A 1 100 ? -14.883 -0.222 34.400 1.00 82.31 100 MET A O 1
ATOM 762 N N . GLU A 1 101 ? -14.311 0.561 32.377 1.00 80.56 101 GLU A N 1
ATOM 763 C CA . GLU A 1 101 ? -14.741 1.952 32.596 1.00 80.56 101 GLU A CA 1
ATOM 764 C C . GLU A 1 101 ? -16.262 2.081 32.775 1.00 80.56 101 GLU A C 1
ATOM 766 O O . GLU A 1 101 ? -16.725 2.967 33.488 1.00 80.56 101 GLU A O 1
ATOM 771 N N . ASN A 1 102 ? -17.043 1.197 32.145 1.00 72.88 102 ASN A N 1
ATOM 772 C CA . ASN A 1 102 ? -18.508 1.209 32.216 1.00 72.88 102 ASN A CA 1
ATOM 773 C C . ASN A 1 102 ? -19.078 0.259 33.287 1.00 72.88 102 ASN A C 1
ATOM 775 O O . ASN A 1 102 ? -20.285 0.284 33.543 1.00 72.88 102 ASN A O 1
ATOM 779 N N . ILE A 1 103 ? -18.252 -0.579 33.928 1.00 72.44 103 ILE A N 1
ATOM 780 C CA . ILE A 1 103 ? -18.673 -1.373 35.090 1.00 72.44 103 ILE A CA 1
ATOM 781 C C . ILE A 1 103 ? -18.657 -0.463 36.314 1.00 72.44 103 ILE A C 1
ATOM 783 O O . ILE A 1 103 ? -17.678 -0.346 37.049 1.00 72.44 103 ILE A O 1
ATOM 787 N N . ASP A 1 104 ? -19.790 0.189 36.537 1.00 65.06 104 ASP A N 1
ATOM 788 C CA . ASP A 1 104 ? -19.971 1.051 37.689 1.00 65.06 104 ASP A CA 1
ATOM 789 C C . ASP A 1 104 ? -20.350 0.191 38.904 1.00 65.06 104 ASP A C 1
ATOM 791 O O . ASP A 1 104 ? -21.475 -0.308 39.007 1.00 65.06 104 ASP A O 1
ATOM 795 N N . LEU A 1 105 ? -19.421 -0.004 39.846 1.00 62.03 105 LEU A N 1
ATOM 796 C CA . LEU A 1 105 ? -19.664 -0.753 41.094 1.00 62.03 105 LEU A CA 1
ATOM 797 C C . LEU A 1 105 ? -20.909 -0.243 41.835 1.00 62.03 105 LEU A C 1
ATOM 799 O O . LEU A 1 105 ? -21.615 -1.018 42.476 1.00 62.03 105 LEU A O 1
ATOM 803 N N . LYS A 1 106 ? -21.227 1.047 41.686 1.00 56.12 106 LYS A N 1
ATOM 804 C CA . LYS A 1 106 ? -22.443 1.661 42.227 1.00 56.12 106 LYS A CA 1
ATOM 805 C C . LYS A 1 106 ? -23.717 1.046 41.651 1.00 56.12 106 LYS A C 1
ATOM 807 O O . LYS A 1 106 ? -24.649 0.802 42.410 1.00 56.12 106 LYS A O 1
ATOM 812 N N . THR A 1 107 ? -23.744 0.741 40.350 1.00 61.50 107 THR A N 1
ATOM 813 C CA . THR A 1 107 ? -24.897 0.079 39.717 1.00 61.50 107 THR A CA 1
ATOM 814 C C . THR A 1 107 ? -25.061 -1.367 40.179 1.00 61.50 107 THR A C 1
ATOM 816 O O . THR A 1 107 ? -26.191 -1.816 40.348 1.00 61.50 107 THR A O 1
ATOM 819 N N . LEU A 1 108 ? -23.964 -2.068 40.477 1.00 63.28 108 LEU A N 1
ATOM 820 C CA . LEU A 1 108 ? -24.005 -3.420 41.048 1.00 63.28 108 LEU A CA 1
ATOM 821 C C . LEU A 1 108 ? -24.445 -3.428 42.525 1.00 63.28 108 LEU A C 1
ATOM 823 O O . LEU A 1 108 ? -25.026 -4.404 42.988 1.00 63.28 108 LEU A O 1
ATOM 827 N N . LEU A 1 109 ? -24.209 -2.338 43.261 1.00 63.91 109 LEU A N 1
ATOM 828 C CA . LEU A 1 109 ? -24.636 -2.167 44.657 1.00 63.91 109 LEU A CA 1
ATOM 829 C C . LEU A 1 109 ? -26.092 -1.687 44.803 1.00 63.91 109 LEU A C 1
ATOM 831 O O . LEU A 1 109 ? -26.632 -1.708 45.913 1.00 63.91 109 LEU A O 1
ATOM 835 N N . SER A 1 110 ? -26.739 -1.275 43.706 1.00 64.75 110 SER A N 1
ATOM 836 C CA . SER A 1 110 ? -28.144 -0.830 43.692 1.00 64.75 110 SER A CA 1
ATOM 837 C C . SER A 1 110 ? -29.096 -1.901 44.216 1.00 64.75 110 SER A C 1
ATOM 839 O O . SER A 1 110 ? -30.019 -1.575 44.963 1.00 64.75 110 SER A O 1
ATOM 841 N N . ASP A 1 111 ? -28.820 -3.163 43.875 1.00 65.56 111 ASP A N 1
ATOM 842 C CA . ASP A 1 111 ? -29.642 -4.330 44.217 1.00 65.56 111 ASP A CA 1
ATOM 843 C C . ASP A 1 111 ? -29.440 -4.800 45.669 1.00 65.56 111 ASP A C 1
ATOM 845 O O . ASP A 1 111 ? -30.154 -5.674 46.158 1.00 65.56 111 ASP A O 1
ATOM 849 N N . VAL A 1 112 ? -28.485 -4.206 46.393 1.00 71.81 112 VAL A N 1
ATOM 850 C CA . VAL A 1 112 ? -28.220 -4.506 47.805 1.00 71.81 112 VAL A CA 1
ATOM 851 C C . VAL A 1 112 ? -29.055 -3.586 48.693 1.00 71.81 112 VAL A C 1
ATOM 853 O O . VAL A 1 112 ? -29.101 -2.367 48.481 1.00 71.81 112 VAL A O 1
ATOM 856 N N . ALA A 1 113 ? -29.689 -4.160 49.721 1.00 77.81 113 ALA A N 1
ATOM 857 C CA . ALA A 1 113 ? -30.486 -3.419 50.693 1.00 77.81 113 ALA A CA 1
ATOM 858 C C . ALA A 1 113 ? -29.662 -2.282 51.343 1.00 77.81 113 ALA A C 1
ATOM 860 O O . ALA A 1 113 ? -28.500 -2.503 51.702 1.00 77.81 113 ALA A O 1
ATOM 861 N N . PRO A 1 114 ? -30.231 -1.075 51.555 1.00 76.50 114 PRO A N 1
ATOM 862 C CA . PRO A 1 114 ? -29.491 0.085 52.068 1.00 76.50 114 PRO A CA 1
ATOM 863 C C . PRO A 1 114 ? -28.752 -0.160 53.392 1.00 76.50 114 PRO A C 1
ATOM 865 O O . PRO A 1 114 ? -27.709 0.443 53.628 1.00 76.50 114 PRO A O 1
ATOM 868 N N . ALA A 1 115 ? -29.268 -1.063 54.232 1.00 79.00 115 ALA A N 1
ATOM 869 C CA . ALA A 1 115 ? -28.675 -1.424 55.519 1.00 79.00 115 ALA A CA 1
ATOM 870 C C . ALA A 1 115 ? -27.358 -2.220 55.395 1.00 79.00 115 ALA A C 1
ATOM 872 O O . ALA A 1 115 ? -26.509 -2.139 56.284 1.00 79.00 115 ALA A O 1
ATOM 873 N N . ASP A 1 116 ? -27.159 -2.946 54.290 1.00 77.62 116 ASP A N 1
ATOM 874 C CA . ASP A 1 116 ? -26.008 -3.836 54.090 1.00 77.62 116 ASP A CA 1
ATOM 875 C C . ASP A 1 116 ? -24.907 -3.217 53.213 1.00 77.62 116 ASP A C 1
ATOM 877 O O . ASP A 1 116 ? -23.747 -3.642 53.277 1.00 77.62 116 ASP A O 1
ATOM 881 N N . ARG A 1 117 ? -25.230 -2.150 52.464 1.00 77.62 117 ARG A N 1
ATOM 882 C CA . ARG A 1 117 ? -24.281 -1.405 51.613 1.00 77.62 117 ARG A CA 1
ATOM 883 C C . ARG A 1 117 ? -23.004 -0.962 52.345 1.00 77.62 117 ARG A C 1
ATOM 885 O O . ARG A 1 117 ? -21.933 -1.227 51.808 1.00 77.62 117 ARG A O 1
ATOM 892 N N . PRO A 1 118 ? -23.037 -0.402 53.575 1.00 79.06 118 PRO A N 1
ATOM 893 C CA . PRO A 1 118 ? -21.819 0.088 54.234 1.00 79.06 118 PRO A CA 1
ATOM 894 C C . PRO A 1 118 ? -20.830 -1.028 54.601 1.00 79.06 118 PRO A C 1
ATOM 896 O O . PRO A 1 118 ? -19.612 -0.840 54.568 1.00 79.06 118 PRO A O 1
ATOM 899 N N . ARG A 1 119 ? -21.339 -2.215 54.966 1.00 75.62 119 ARG A N 1
ATOM 900 C CA . ARG A 1 119 ? -20.492 -3.381 55.269 1.00 75.62 119 ARG A CA 1
ATOM 901 C C . ARG A 1 119 ? -19.874 -3.941 53.994 1.00 75.62 119 ARG A C 1
ATOM 903 O O . ARG A 1 119 ? -18.688 -4.272 53.992 1.00 75.62 119 ARG A O 1
ATOM 910 N N . LEU A 1 120 ? -20.665 -4.001 52.926 1.00 72.88 120 LEU A N 1
ATOM 911 C CA . LEU A 1 120 ? -20.231 -4.494 51.629 1.00 72.88 120 LEU A CA 1
ATOM 912 C C . LEU A 1 120 ? -19.223 -3.543 50.970 1.00 72.88 120 LEU A C 1
ATOM 914 O O . LEU A 1 120 ? -18.194 -4.010 50.504 1.00 72.88 120 LEU A O 1
ATOM 918 N N . GLU A 1 121 ? -19.428 -2.225 51.030 1.00 74.06 121 GLU A N 1
ATOM 919 C CA . GLU A 1 121 ? -18.464 -1.213 50.570 1.00 74.06 121 GLU A CA 1
ATOM 920 C C . GLU A 1 121 ? -17.131 -1.309 51.316 1.00 74.06 121 GLU A C 1
ATOM 922 O O . GLU A 1 121 ? -16.070 -1.226 50.705 1.00 74.06 121 GLU A O 1
ATOM 927 N N . LYS A 1 122 ? -17.153 -1.543 52.633 1.00 79.12 122 LYS A N 1
ATOM 928 C CA . LYS A 1 122 ? -15.927 -1.696 53.429 1.00 79.12 122 LYS A CA 1
ATOM 929 C C . LYS A 1 122 ? -15.173 -2.989 53.099 1.00 79.12 122 LYS A C 1
ATOM 931 O O . LYS A 1 122 ? -13.940 -2.996 53.108 1.00 79.12 122 LYS A O 1
ATOM 936 N N . ALA A 1 123 ? -15.892 -4.075 52.813 1.00 72.88 123 ALA A N 1
ATOM 937 C CA . ALA A 1 123 ? -15.308 -5.340 52.368 1.00 72.88 123 ALA A CA 1
ATOM 938 C C . ALA A 1 123 ? -14.761 -5.237 50.933 1.00 72.88 123 ALA A C 1
ATOM 940 O O . ALA A 1 123 ? -13.619 -5.622 50.679 1.00 72.88 123 ALA A O 1
ATOM 941 N N . LEU A 1 124 ? -15.535 -4.636 50.025 1.00 71.56 124 LEU A N 1
ATOM 942 C CA . LEU A 1 124 ? -15.145 -4.353 48.646 1.00 71.56 124 LEU A CA 1
ATOM 943 C C . LEU A 1 124 ? -13.980 -3.373 48.583 1.00 71.56 124 LEU A C 1
ATOM 945 O O . LEU A 1 124 ? -13.092 -3.581 47.778 1.00 71.56 124 LEU A O 1
ATOM 949 N N . GLY A 1 125 ? -13.900 -2.370 49.456 1.00 73.56 125 GLY A N 1
ATOM 950 C CA . GLY A 1 125 ? -12.764 -1.450 49.517 1.00 73.56 125 GLY A CA 1
ATOM 951 C C . GLY A 1 125 ? -11.442 -2.183 49.762 1.00 73.56 125 GLY A C 1
ATOM 952 O O . GLY A 1 125 ? -10.458 -1.912 49.079 1.00 73.56 125 GLY A O 1
ATOM 953 N N . LYS A 1 126 ? -11.436 -3.180 50.660 1.00 75.38 126 LYS A N 1
ATOM 954 C CA . LYS A 1 126 ? -10.252 -4.010 50.955 1.00 75.38 126 LYS A CA 1
ATOM 955 C C . LYS A 1 126 ? -9.919 -5.022 49.857 1.00 75.38 126 LYS A C 1
ATOM 957 O O . LYS A 1 126 ? -8.756 -5.370 49.693 1.00 75.38 126 LYS A O 1
ATOM 962 N N . LEU A 1 127 ? -10.929 -5.502 49.133 1.00 70.81 127 LEU A N 1
ATOM 963 C CA . LEU A 1 127 ? -10.783 -6.487 48.055 1.00 70.81 127 LEU A CA 1
ATOM 964 C C . LEU A 1 127 ? -10.775 -5.853 46.658 1.00 70.81 127 LEU A C 1
ATOM 966 O O . LEU A 1 127 ? -10.633 -6.569 45.673 1.00 70.81 127 LEU A O 1
ATOM 970 N N . SER A 1 128 ? -10.899 -4.528 46.568 1.00 71.19 128 SER A N 1
ATOM 971 C CA . SER A 1 128 ? -11.117 -3.792 45.321 1.00 71.19 128 SER A CA 1
ATOM 972 C C . SER A 1 128 ? -9.992 -4.043 44.330 1.00 71.19 128 SER A C 1
ATOM 974 O O . SER A 1 128 ? -10.269 -4.433 43.205 1.00 71.19 128 SER A O 1
ATOM 976 N N . GLY A 1 129 ? -8.729 -3.928 44.747 1.00 79.06 129 GLY A N 1
ATOM 977 C CA . GLY A 1 129 ? -7.573 -4.207 43.889 1.00 79.06 129 GLY A CA 1
ATOM 978 C C . GLY A 1 129 ? -7.583 -5.628 43.301 1.00 79.06 129 GLY A C 1
ATOM 979 O O . GLY A 1 129 ? -7.652 -5.766 42.076 1.00 79.06 129 GLY A O 1
ATOM 980 N N . PRO A 1 130 ? -7.564 -6.691 44.133 1.00 83.12 130 PRO A N 1
ATOM 981 C CA . PRO A 1 130 ? -7.601 -8.076 43.657 1.00 83.12 130 PRO A CA 1
ATOM 982 C C . PRO A 1 130 ? -8.852 -8.428 42.844 1.00 83.12 130 PRO A C 1
ATOM 984 O O . PRO A 1 130 ? -8.742 -9.094 41.819 1.00 83.12 130 PRO A O 1
ATOM 987 N N . LEU A 1 131 ? -10.032 -7.956 43.259 1.00 79.31 131 LEU A N 1
ATOM 988 C CA . LEU A 1 131 ? -11.294 -8.211 42.564 1.00 79.31 131 LEU A CA 1
ATOM 989 C C . LEU A 1 131 ? -11.327 -7.526 41.194 1.00 79.31 131 LEU A C 1
ATOM 991 O O . LEU A 1 131 ? -11.696 -8.155 40.209 1.00 79.31 131 LEU A O 1
ATOM 995 N N . THR A 1 132 ? -10.901 -6.262 41.118 1.00 80.75 132 THR A N 1
ATOM 996 C CA . THR A 1 132 ? -10.851 -5.507 39.854 1.00 80.75 132 THR A CA 1
ATOM 997 C C . THR A 1 132 ? -9.811 -6.105 38.913 1.00 80.75 132 THR A C 1
ATOM 999 O O . THR A 1 132 ? -10.065 -6.210 37.719 1.00 80.75 132 THR A O 1
ATOM 1002 N N . SER A 1 133 ? -8.673 -6.568 39.442 1.00 84.81 133 SER A N 1
ATOM 1003 C CA . SER A 1 133 ? -7.640 -7.253 38.652 1.00 84.81 133 SER A CA 1
ATOM 1004 C C . SER A 1 133 ? -8.126 -8.606 38.128 1.00 84.81 133 SER A C 1
ATOM 1006 O O . SER A 1 133 ? -7.946 -8.903 36.951 1.00 84.81 133 SER A O 1
ATOM 1008 N N . GLY A 1 134 ? -8.789 -9.406 38.971 1.00 84.94 134 GLY A N 1
ATOM 1009 C CA . GLY A 1 134 ? -9.366 -10.692 38.572 1.00 84.94 134 GLY A CA 1
ATOM 1010 C C . GLY A 1 134 ? -10.492 -10.537 37.550 1.00 84.94 134 GLY A C 1
ATOM 1011 O O . GLY A 1 134 ? -10.529 -11.267 36.563 1.00 84.94 134 GLY A O 1
ATOM 1012 N N . LEU A 1 135 ? -11.372 -9.548 37.741 1.00 83.94 135 LEU A N 1
ATOM 1013 C CA . LEU A 1 135 ? -12.428 -9.219 36.786 1.00 83.94 135 LEU A CA 1
ATOM 1014 C C . LEU A 1 135 ? -11.848 -8.710 35.463 1.00 83.94 135 LEU A C 1
ATOM 1016 O O . LEU A 1 135 ? -12.255 -9.189 34.410 1.00 83.94 135 LEU A O 1
ATOM 1020 N N . SER A 1 136 ? -10.876 -7.796 35.513 1.00 86.19 136 SER A N 1
ATOM 1021 C CA . SER A 1 136 ? -10.177 -7.291 34.327 1.00 86.19 136 SER A CA 1
ATOM 1022 C C . SER A 1 136 ? -9.511 -8.427 33.550 1.00 86.19 136 SER A C 1
ATOM 1024 O O . SER A 1 136 ? -9.719 -8.533 32.347 1.00 86.19 136 SER A O 1
ATOM 1026 N N . GLY A 1 137 ? -8.806 -9.338 34.233 1.00 87.56 137 GLY A N 1
ATOM 1027 C CA . GLY A 1 137 ? -8.201 -10.522 33.616 1.00 87.56 137 GLY A CA 1
ATOM 1028 C C . GLY A 1 137 ? -9.232 -11.463 32.990 1.00 87.56 137 GLY A C 1
ATOM 1029 O O . GLY A 1 137 ? -9.071 -11.879 31.849 1.00 87.56 137 GLY A O 1
ATOM 1030 N N . PHE A 1 138 ? -10.344 -11.736 33.679 1.00 85.69 138 PHE A N 1
ATOM 1031 C CA . PHE A 1 138 ? -11.428 -12.554 33.127 1.00 85.69 138 PHE A CA 1
ATOM 1032 C C . PHE A 1 138 ? -12.067 -11.923 31.880 1.00 85.69 138 PHE A C 1
ATOM 1034 O O . PHE A 1 138 ? -12.312 -12.617 30.886 1.00 85.69 138 PHE A O 1
ATOM 1041 N N . VAL A 1 139 ? -12.343 -10.614 31.919 1.00 84.12 139 VAL A N 1
ATOM 1042 C CA . VAL A 1 139 ? -12.878 -9.866 30.772 1.00 84.12 139 VAL A CA 1
ATOM 1043 C C . VAL A 1 139 ? -11.872 -9.900 29.626 1.00 84.12 139 VAL A C 1
ATOM 1045 O O . VAL A 1 139 ? -12.252 -10.260 28.513 1.00 84.12 139 VAL A O 1
ATOM 1048 N N . HIS A 1 140 ? -10.602 -9.605 29.904 1.00 90.06 140 HIS A N 1
ATOM 1049 C CA . HIS A 1 140 ? -9.516 -9.645 28.931 1.00 90.06 140 HIS A CA 1
ATOM 1050 C C . HIS A 1 140 ? -9.418 -11.010 28.243 1.00 90.06 140 HIS A C 1
ATOM 1052 O O . HIS A 1 140 ? -9.520 -11.074 27.021 1.00 90.06 140 HIS A O 1
ATOM 1058 N N . ASP A 1 141 ? -9.329 -12.105 29.003 1.00 89.19 141 ASP A N 1
ATOM 1059 C CA . ASP A 1 141 ? -9.231 -13.469 28.470 1.00 89.19 141 ASP A CA 1
ATOM 1060 C C . ASP A 1 141 ? -10.454 -13.853 27.628 1.00 89.19 141 ASP A C 1
ATOM 1062 O O . ASP A 1 141 ? -10.340 -14.518 26.594 1.00 89.19 141 ASP A O 1
ATOM 1066 N N . THR A 1 142 ? -11.648 -13.447 28.066 1.00 84.69 142 THR A N 1
ATOM 1067 C CA . THR A 1 142 ? -12.896 -13.712 27.340 1.00 84.69 142 THR A CA 1
ATOM 1068 C C . THR A 1 142 ? -12.919 -12.962 26.011 1.00 84.69 142 THR A C 1
ATOM 1070 O O . THR A 1 142 ? -13.236 -13.547 24.972 1.00 84.69 142 THR A O 1
ATOM 1073 N N . VAL A 1 143 ? -12.544 -11.681 26.024 1.00 86.94 143 VAL A N 1
ATOM 1074 C CA . VAL A 1 143 ? -12.445 -10.858 24.815 1.00 86.94 143 VAL A CA 1
ATOM 1075 C C . VAL A 1 143 ? -11.363 -11.409 23.890 1.00 86.94 143 VAL A C 1
ATOM 1077 O O . VAL A 1 143 ? -11.627 -11.578 22.704 1.00 86.94 143 VAL A O 1
ATOM 1080 N N . GLN A 1 144 ? -10.191 -11.774 24.409 1.00 92.00 144 GLN A N 1
ATOM 1081 C CA . GLN A 1 144 ? -9.095 -12.338 23.625 1.00 92.00 144 GLN A CA 1
ATOM 1082 C C . GLN A 1 144 ? -9.512 -13.636 22.926 1.00 92.00 144 GLN A C 1
ATOM 1084 O O . GLN A 1 144 ? -9.266 -13.802 21.730 1.00 92.00 144 GLN A O 1
ATOM 1089 N N . LYS A 1 145 ? -10.192 -14.551 23.632 1.00 88.12 145 LYS A N 1
ATOM 1090 C CA . LYS A 1 145 ? -10.731 -15.794 23.045 1.00 88.12 145 LYS A CA 1
ATOM 1091 C C . LYS A 1 145 ? -11.731 -15.522 21.926 1.00 88.12 145 LYS A C 1
ATOM 1093 O O . LYS A 1 145 ? -11.754 -16.245 20.935 1.00 88.12 145 LYS A O 1
ATOM 1098 N N . PHE A 1 146 ? -12.559 -14.490 22.066 1.00 87.38 146 PHE A N 1
ATOM 1099 C CA . PHE A 1 146 ? -13.480 -14.094 21.007 1.00 87.38 146 PHE A CA 1
ATOM 1100 C C . PHE A 1 146 ? -12.740 -13.480 19.811 1.00 87.38 146 PHE A C 1
ATOM 1102 O O . PHE A 1 146 ? -12.966 -13.893 18.675 1.00 87.38 146 PHE A O 1
ATOM 1109 N N . VAL A 1 147 ? -11.844 -12.523 20.058 1.00 89.56 147 VAL A N 1
ATOM 1110 C CA . VAL A 1 147 ? -11.098 -11.781 19.030 1.00 89.56 147 VAL A CA 1
ATOM 1111 C C . VAL A 1 147 ? -10.161 -12.696 18.232 1.00 89.56 147 VAL A C 1
ATOM 1113 O O . VAL A 1 147 ? -9.990 -12.500 17.035 1.00 89.56 147 VAL A O 1
ATOM 1116 N N . SER A 1 148 ? -9.618 -13.742 18.855 1.00 92.38 148 SER A N 1
ATOM 1117 C CA . SER A 1 148 ? -8.790 -14.758 18.184 1.00 92.38 148 SER A CA 1
ATOM 1118 C C . SER A 1 148 ? -9.585 -15.824 17.414 1.00 92.38 148 SER A C 1
ATOM 1120 O O . SER A 1 148 ? -8.989 -16.727 16.833 1.00 92.38 148 SER A O 1
ATOM 1122 N N . SER A 1 149 ? -10.920 -15.751 17.395 1.00 90.38 149 SER A N 1
ATOM 1123 C CA . SER A 1 149 ? -11.770 -16.766 16.762 1.00 90.38 149 SER A CA 1
ATOM 1124 C C . SER A 1 149 ? -12.147 -16.439 15.311 1.00 90.38 149 SER A C 1
ATOM 1126 O O . SER A 1 149 ? -12.317 -15.278 14.936 1.00 90.38 149 SER A O 1
ATOM 1128 N N . ASP A 1 150 ? -12.467 -17.471 14.522 1.00 90.44 150 ASP A N 1
ATOM 1129 C CA . ASP A 1 150 ? -13.032 -17.330 13.166 1.00 90.44 150 ASP A CA 1
ATOM 1130 C C . ASP A 1 150 ? -14.315 -16.477 13.122 1.00 90.44 150 ASP A C 1
ATOM 1132 O O . ASP A 1 150 ? -14.683 -15.903 12.090 1.00 90.44 150 ASP A O 1
ATOM 1136 N N . ALA A 1 151 ? -15.054 -16.416 14.236 1.00 83.81 151 ALA A N 1
ATOM 1137 C CA . ALA A 1 151 ? -16.258 -15.601 14.335 1.00 83.81 151 ALA A CA 1
ATOM 1138 C C . ALA A 1 151 ? -15.920 -14.105 14.273 1.00 83.81 151 ALA A C 1
ATOM 1140 O O . ALA A 1 151 ? -16.638 -13.351 13.606 1.00 83.81 151 ALA A O 1
ATOM 1141 N N . PHE A 1 152 ? -14.817 -13.695 14.908 1.00 86.50 152 PHE A N 1
ATOM 1142 C CA . PHE A 1 152 ? -14.313 -12.332 14.822 1.00 86.50 152 PHE A CA 1
ATOM 1143 C C . PHE A 1 152 ? -13.873 -11.998 13.399 1.00 86.50 152 PHE A C 1
ATOM 1145 O O . PHE A 1 152 ? -14.272 -10.957 12.889 1.00 86.50 152 PHE A O 1
ATOM 1152 N N . GLU A 1 153 ? -13.178 -12.894 12.692 1.00 91.12 153 GLU A N 1
ATOM 1153 C CA . GLU A 1 153 ? -12.787 -12.648 11.295 1.00 91.12 153 GLU A CA 1
ATOM 1154 C C . GLU A 1 153 ? -13.987 -12.422 10.363 1.00 91.12 153 GLU A C 1
ATOM 1156 O O . GLU A 1 153 ? -13.992 -11.510 9.524 1.00 91.12 153 GLU A O 1
ATOM 1161 N N . LYS A 1 154 ? -15.043 -13.232 10.519 1.00 89.69 154 LYS A N 1
ATOM 1162 C CA . LYS A 1 154 ? -16.296 -13.077 9.762 1.00 89.69 154 LYS A CA 1
ATOM 1163 C C . LYS A 1 154 ? -17.013 -11.780 10.115 1.00 89.69 154 LYS A C 1
ATOM 1165 O O . LYS A 1 154 ? -17.567 -11.133 9.224 1.00 89.69 154 LYS A O 1
ATOM 1170 N N . LEU A 1 155 ? -17.040 -11.413 11.399 1.00 86.38 155 LEU A N 1
ATOM 1171 C CA . LEU A 1 155 ? -17.598 -10.142 11.854 1.00 86.38 155 LEU A CA 1
ATOM 1172 C C . LEU A 1 155 ? -16.801 -8.979 11.256 1.00 86.38 155 LEU A C 1
ATOM 1174 O O . LEU A 1 155 ? -17.377 -8.168 10.542 1.00 86.38 155 LEU A O 1
ATOM 1178 N N . TRP A 1 156 ? -15.485 -8.956 11.447 1.00 90.38 156 TRP A N 1
ATOM 1179 C CA . TRP A 1 156 ? -14.565 -7.956 10.912 1.00 90.38 156 TRP A CA 1
ATOM 1180 C C . TRP A 1 156 ? -14.759 -7.735 9.412 1.00 90.38 156 TRP A C 1
ATOM 1182 O O . TRP A 1 156 ? -14.976 -6.608 8.968 1.00 90.38 156 TRP A O 1
ATOM 1192 N N . THR A 1 157 ? -14.748 -8.813 8.626 1.00 93.44 157 THR A N 1
ATOM 1193 C CA . THR A 1 157 ? -14.917 -8.749 7.167 1.00 93.44 157 THR A CA 1
ATOM 1194 C C . THR A 1 157 ? -16.294 -8.194 6.788 1.00 93.44 157 THR A C 1
ATOM 1196 O O . THR A 1 157 ? -16.402 -7.350 5.896 1.00 93.44 157 THR A O 1
ATOM 1199 N N . GLY A 1 158 ? -17.352 -8.638 7.476 1.00 89.38 158 GLY A N 1
ATOM 1200 C CA . GLY A 1 158 ? -18.719 -8.165 7.251 1.00 89.38 158 GLY A CA 1
ATOM 1201 C C . GLY A 1 158 ? -18.904 -6.685 7.592 1.00 89.38 158 GLY A C 1
ATOM 1202 O O . GLY A 1 158 ? -19.508 -5.952 6.808 1.00 89.38 158 GLY A O 1
ATOM 1203 N N . LEU A 1 159 ? -18.345 -6.231 8.718 1.00 86.50 159 LEU A N 1
ATOM 1204 C CA . LEU A 1 159 ? -18.389 -4.831 9.143 1.00 86.50 159 LEU A CA 1
ATOM 1205 C C . LEU A 1 159 ? -17.635 -3.934 8.155 1.00 86.50 159 LEU A C 1
ATOM 1207 O O . LEU A 1 159 ? -18.217 -2.976 7.652 1.00 86.50 159 LEU A O 1
ATOM 1211 N N . ASN A 1 160 ? -16.392 -4.286 7.801 1.00 91.44 160 ASN A N 1
ATOM 1212 C CA . ASN A 1 160 ? -15.592 -3.536 6.824 1.00 91.44 160 ASN A CA 1
ATOM 1213 C C . ASN A 1 160 ? -16.326 -3.395 5.484 1.00 91.44 160 ASN A C 1
ATOM 1215 O O . ASN A 1 160 ? -16.408 -2.298 4.935 1.00 91.44 160 ASN A O 1
ATOM 1219 N N . ARG A 1 161 ? -16.925 -4.485 4.984 1.00 92.00 161 ARG A N 1
ATOM 1220 C CA . ARG A 1 161 ? -17.697 -4.468 3.735 1.00 92.00 161 ARG A CA 1
ATOM 1221 C C . ARG A 1 161 ? -18.882 -3.514 3.804 1.00 92.00 161 ARG A C 1
ATOM 1223 O O . ARG A 1 161 ? -19.093 -2.747 2.870 1.00 92.00 161 ARG A O 1
ATOM 1230 N N . ARG A 1 162 ? -19.668 -3.559 4.882 1.00 85.62 162 ARG A N 1
ATOM 1231 C CA . ARG A 1 162 ? -20.865 -2.716 5.030 1.00 85.62 162 ARG A CA 1
ATOM 1232 C C . ARG A 1 162 ? -20.515 -1.246 5.163 1.00 85.62 162 ARG A C 1
ATOM 1234 O O . ARG A 1 162 ? -21.114 -0.434 4.465 1.00 85.62 162 ARG A O 1
ATOM 1241 N N . VAL A 1 163 ? -19.532 -0.927 6.006 1.00 84.00 163 VAL A N 1
ATOM 1242 C CA . VAL A 1 163 ? -19.046 0.446 6.185 1.0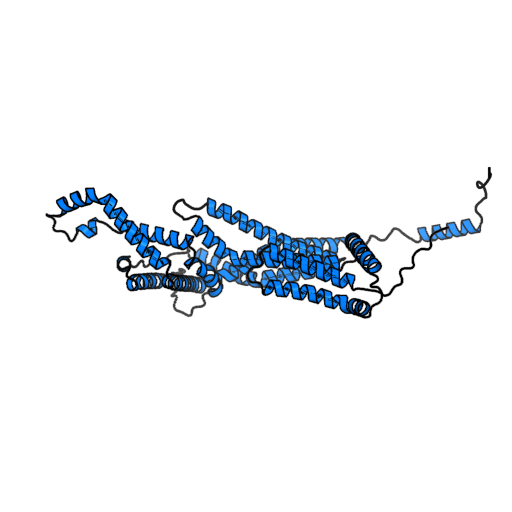0 84.00 163 VAL A CA 1
ATOM 1243 C C . VAL A 1 163 ? -18.544 0.993 4.852 1.00 84.00 163 VAL A C 1
ATOM 1245 O O . VAL A 1 163 ? -19.001 2.047 4.418 1.00 84.00 163 VAL A O 1
ATOM 1248 N N . HIS A 1 164 ? -17.690 0.245 4.149 1.00 89.06 164 HIS A N 1
ATOM 1249 C CA . HIS A 1 164 ? -17.163 0.687 2.861 1.00 89.06 164 HIS A CA 1
ATOM 1250 C C . HIS A 1 164 ? -18.259 0.831 1.796 1.00 89.06 164 HIS A C 1
ATOM 1252 O O . HIS A 1 164 ? -18.295 1.828 1.086 1.00 89.06 164 HIS A O 1
ATOM 1258 N N . THR A 1 165 ? -19.215 -0.103 1.731 1.00 86.00 165 THR A N 1
ATOM 1259 C CA . THR A 1 165 ? -20.360 -0.012 0.804 1.00 86.00 165 THR A CA 1
ATOM 1260 C C . THR A 1 165 ? -21.214 1.228 1.081 1.00 86.00 165 THR A C 1
ATOM 1262 O O . THR A 1 165 ? -21.708 1.860 0.151 1.00 86.00 165 THR A O 1
ATOM 1265 N N . ALA A 1 166 ? -21.420 1.581 2.353 1.00 79.69 166 ALA A N 1
ATOM 1266 C CA . ALA A 1 166 ? -22.179 2.772 2.721 1.00 79.69 166 ALA A CA 1
ATOM 1267 C C . ALA A 1 166 ? -21.456 4.057 2.285 1.00 79.69 166 ALA A C 1
ATOM 1269 O O . ALA A 1 166 ? -22.086 4.955 1.723 1.00 79.69 166 ALA A O 1
ATOM 1270 N N . VAL A 1 167 ? -20.134 4.114 2.474 1.00 81.19 167 VAL A N 1
ATOM 1271 C CA . VAL A 1 167 ? -19.291 5.227 2.013 1.00 81.19 167 VAL A CA 1
ATOM 1272 C C . VAL A 1 167 ? -19.278 5.317 0.485 1.00 81.19 167 VAL A C 1
ATOM 1274 O O . VAL A 1 167 ? -19.502 6.393 -0.062 1.00 81.19 167 VAL A O 1
ATOM 1277 N N . ASP A 1 168 ? -19.095 4.202 -0.221 1.00 83.06 168 ASP A N 1
ATOM 1278 C CA . ASP A 1 168 ? -19.102 4.170 -1.686 1.00 83.06 168 ASP A CA 1
ATOM 1279 C C . ASP A 1 168 ? -20.443 4.658 -2.262 1.00 83.06 168 ASP A C 1
ATOM 1281 O O . ASP A 1 168 ? -20.475 5.523 -3.140 1.00 83.06 168 ASP A O 1
ATOM 1285 N N . LYS A 1 169 ? -21.575 4.212 -1.700 1.00 77.94 169 LYS A N 1
ATOM 1286 C CA . LYS A 1 169 ? -22.910 4.709 -2.080 1.00 77.94 169 LYS A CA 1
ATOM 1287 C C . LYS A 1 169 ? -23.069 6.207 -1.822 1.00 77.94 169 LYS A C 1
ATOM 1289 O O . LYS A 1 169 ? -23.633 6.912 -2.660 1.00 77.94 169 LYS A O 1
ATOM 1294 N N . ALA A 1 170 ? -22.561 6.702 -0.694 1.00 76.75 170 ALA A N 1
ATOM 1295 C CA . ALA A 1 170 ? -22.572 8.125 -0.361 1.00 76.75 170 ALA A CA 1
ATOM 1296 C C . ALA A 1 170 ? -21.761 8.969 -1.367 1.00 76.75 170 ALA A C 1
ATOM 1298 O O . ALA A 1 170 ? -22.184 10.070 -1.744 1.00 76.75 170 ALA A O 1
ATOM 1299 N N . LEU A 1 171 ? -20.620 8.448 -1.829 1.00 75.75 171 LEU A N 1
ATOM 1300 C CA . LEU A 1 171 ? -19.710 9.118 -2.762 1.00 75.75 171 LEU A CA 1
ATOM 1301 C C . LEU A 1 171 ? -20.185 9.051 -4.219 1.00 75.75 171 LEU A C 1
ATOM 1303 O O . LEU A 1 171 ? -20.125 10.056 -4.930 1.00 75.75 171 LEU A O 1
ATOM 1307 N N . THR A 1 172 ? -20.682 7.896 -4.660 1.00 75.38 172 THR A N 1
ATOM 1308 C CA . THR A 1 172 ? -21.085 7.658 -6.054 1.00 75.38 172 THR A CA 1
ATOM 1309 C C . THR A 1 172 ? -22.525 8.079 -6.347 1.00 75.38 172 THR A C 1
ATOM 1311 O O . THR A 1 172 ? -22.839 8.447 -7.477 1.00 75.38 172 THR A O 1
ATOM 1314 N N . GLY A 1 173 ? -23.412 8.044 -5.346 1.00 69.25 173 GLY A N 1
ATOM 1315 C CA . GLY A 1 173 ? -24.857 8.202 -5.538 1.00 69.25 173 GLY A CA 1
ATOM 1316 C C . GLY A 1 173 ? -25.545 6.972 -6.154 1.00 69.25 173 GLY A C 1
ATOM 1317 O O . GLY A 1 173 ? -26.735 7.033 -6.467 1.00 69.25 173 GLY A O 1
ATOM 1318 N N . SER A 1 174 ? -24.829 5.855 -6.322 1.00 62.12 174 SER A N 1
ATOM 1319 C CA . SER A 1 174 ? -25.307 4.612 -6.950 1.00 62.12 174 SER A CA 1
ATOM 1320 C C . SER A 1 174 ? -26.175 3.809 -5.976 1.00 62.12 174 SER A C 1
ATOM 1322 O O . SER A 1 174 ? -25.722 2.843 -5.365 1.00 62.12 174 SER A O 1
ATOM 1324 N N . GLY A 1 175 ? -27.418 4.236 -5.744 1.00 52.97 175 GLY A N 1
ATOM 1325 C CA . GLY A 1 175 ? -28.219 3.609 -4.686 1.00 52.97 175 GLY A CA 1
ATOM 1326 C C . GLY A 1 175 ? -29.724 3.817 -4.716 1.00 52.97 175 GLY A C 1
ATOM 1327 O O . GLY A 1 175 ? -30.342 3.540 -3.698 1.00 52.97 175 GLY A O 1
ATOM 1328 N N . GLY A 1 176 ? -30.302 4.293 -5.826 1.00 43.09 176 GLY A N 1
ATOM 1329 C CA . GLY A 1 176 ? -31.753 4.312 -6.058 1.00 43.09 176 GLY A CA 1
ATOM 1330 C C . GLY A 1 176 ? -32.619 4.699 -4.848 1.00 43.09 176 GLY A C 1
ATOM 1331 O O . GLY A 1 176 ? -33.125 3.839 -4.140 1.00 43.09 176 GLY A O 1
ATOM 1332 N N . GLY A 1 177 ? -32.849 5.997 -4.643 1.00 43.59 177 GLY A N 1
ATOM 1333 C CA . GLY A 1 177 ? -34.084 6.496 -4.017 1.00 43.59 177 GLY A CA 1
ATOM 1334 C C . GLY A 1 177 ? -34.276 6.388 -2.495 1.00 43.59 177 GLY A C 1
ATOM 1335 O O . GLY A 1 177 ? -35.228 6.983 -2.005 1.00 43.59 177 GLY A O 1
ATOM 1336 N N . ALA A 1 178 ? -33.407 5.728 -1.723 1.00 39.00 178 ALA A N 1
ATOM 1337 C CA . ALA A 1 178 ? -33.579 5.614 -0.261 1.00 39.00 178 ALA A CA 1
ATOM 1338 C C . ALA A 1 178 ? -32.671 6.536 0.577 1.00 39.00 178 ALA A C 1
ATOM 1340 O O . ALA A 1 178 ? -32.459 6.296 1.761 1.00 39.00 178 ALA A O 1
ATOM 1341 N N . VAL A 1 179 ? -32.151 7.614 -0.013 1.00 39.59 179 VAL A N 1
ATOM 1342 C CA . VAL A 1 179 ? -31.556 8.724 0.742 1.00 39.59 179 VAL A CA 1
ATOM 1343 C C . VAL A 1 179 ? -32.400 9.945 0.425 1.00 39.59 179 VAL A C 1
ATOM 1345 O O . VAL A 1 179 ? -32.213 10.589 -0.606 1.00 39.59 179 VAL A O 1
ATOM 1348 N N . LYS A 1 180 ? -33.380 10.240 1.287 1.00 37.12 180 LYS A N 1
ATOM 1349 C CA . LYS A 1 180 ? -33.990 11.569 1.298 1.00 37.12 180 LYS A CA 1
ATOM 1350 C C . LYS A 1 180 ? -32.849 12.556 1.519 1.00 37.12 180 LYS A C 1
ATOM 1352 O O . LYS A 1 180 ? -32.319 12.636 2.625 1.00 37.12 180 LYS A O 1
ATOM 1357 N N . LEU A 1 181 ? -32.483 13.296 0.471 1.00 41.09 181 LEU A N 1
ATOM 1358 C CA . LEU A 1 181 ? -31.792 14.569 0.620 1.00 41.09 181 LEU A CA 1
ATOM 1359 C C . LEU A 1 181 ? -32.722 15.466 1.435 1.00 41.09 181 LEU A C 1
ATOM 1361 O O . LEU A 1 181 ? -33.581 16.153 0.892 1.00 41.09 181 LEU A O 1
ATOM 1365 N N . THR A 1 182 ? -32.584 15.411 2.750 1.00 40.81 182 THR A N 1
ATOM 1366 C CA . THR A 1 182 ? -33.114 16.444 3.624 1.00 40.81 182 THR A CA 1
ATOM 1367 C C . THR A 1 182 ? -31.911 17.334 3.900 1.00 40.81 182 THR A C 1
ATOM 1369 O O . THR A 1 182 ? -31.095 17.022 4.756 1.00 40.81 182 THR A O 1
ATOM 1372 N N . ASN A 1 183 ? -31.752 18.383 3.089 1.00 39.72 183 ASN A N 1
ATOM 1373 C CA . ASN A 1 183 ? -30.775 19.462 3.285 1.00 39.72 183 ASN A CA 1
ATOM 1374 C C . ASN A 1 183 ? -29.287 19.039 3.248 1.00 39.72 183 ASN A C 1
ATOM 1376 O O . ASN A 1 183 ? -28.600 19.090 4.265 1.00 39.72 183 ASN A O 1
ATOM 1380 N N . ASP A 1 184 ? -28.780 18.635 2.075 1.00 50.22 184 ASP A N 1
ATOM 1381 C CA . ASP A 1 184 ? -27.337 18.521 1.758 1.00 50.22 184 ASP A CA 1
ATOM 1382 C C . ASP A 1 184 ? -26.443 17.743 2.749 1.00 50.22 184 ASP A C 1
ATOM 1384 O O . ASP A 1 184 ? -25.220 17.894 2.746 1.00 50.22 184 ASP A O 1
ATOM 1388 N N . THR A 1 185 ? -27.028 16.861 3.560 1.00 44.84 185 THR A N 1
ATOM 1389 C CA . THR A 1 185 ? -26.311 16.044 4.544 1.00 44.84 185 THR A CA 1
ATOM 1390 C C . THR A 1 185 ? -26.450 14.576 4.165 1.00 44.84 185 THR A C 1
ATOM 1392 O O . THR A 1 185 ? -27.559 14.064 4.011 1.00 44.84 185 THR A O 1
ATOM 1395 N N . VAL A 1 186 ? -25.322 13.890 3.971 1.00 52.28 186 VAL A N 1
ATOM 1396 C CA . VAL A 1 186 ? -25.308 12.434 3.789 1.00 52.28 186 VAL A CA 1
ATOM 1397 C C . VAL A 1 186 ? -25.042 11.799 5.146 1.00 52.28 186 VAL A C 1
ATOM 1399 O O . VAL A 1 186 ? -23.891 11.647 5.549 1.00 52.28 186 VAL A O 1
ATOM 1402 N N . THR A 1 187 ? -26.112 11.464 5.860 1.00 53.72 187 THR A N 1
ATOM 1403 C CA . THR A 1 187 ? -26.024 10.738 7.129 1.00 53.72 187 THR A CA 1
ATOM 1404 C C . THR A 1 187 ? -25.832 9.255 6.830 1.00 53.72 187 THR A C 1
ATOM 1406 O O . THR A 1 187 ? -26.681 8.626 6.196 1.00 53.72 187 THR A O 1
ATOM 1409 N N . ILE A 1 188 ? -24.694 8.696 7.241 1.00 56.84 188 ILE A N 1
ATOM 1410 C CA . ILE A 1 188 ? -24.464 7.250 7.203 1.00 56.84 188 ILE A CA 1
ATOM 1411 C C . ILE A 1 188 ? -24.971 6.691 8.528 1.00 56.84 188 ILE A C 1
ATOM 1413 O O . ILE A 1 188 ? -24.343 6.901 9.563 1.00 56.84 188 ILE A O 1
ATOM 1417 N N . ASP A 1 189 ? -26.095 5.979 8.491 1.00 61.31 189 ASP A N 1
ATOM 1418 C CA . ASP A 1 189 ? -26.591 5.264 9.663 1.00 61.31 189 ASP A CA 1
ATOM 1419 C C . ASP A 1 189 ? -25.720 4.023 9.919 1.00 61.31 189 ASP A C 1
ATOM 1421 O O . ASP A 1 189 ? -25.776 3.022 9.197 1.00 61.31 189 ASP A O 1
ATOM 1425 N N . LEU A 1 190 ? -24.866 4.115 10.939 1.00 63.66 190 LEU A N 1
ATOM 1426 C CA . LEU A 1 190 ? -24.034 3.010 11.414 1.00 63.66 190 LEU A CA 1
ATOM 1427 C C . LEU A 1 190 ? -24.761 2.136 12.449 1.00 63.66 190 LEU A C 1
ATOM 1429 O O . LEU A 1 190 ? -24.223 1.094 12.832 1.00 63.66 190 LEU A O 1
ATOM 1433 N N . ALA A 1 191 ? -25.974 2.498 12.882 1.00 65.12 191 ALA A N 1
ATOM 1434 C CA . ALA A 1 191 ? -26.723 1.733 13.876 1.00 65.12 191 ALA A CA 1
ATOM 1435 C C . ALA A 1 191 ? -26.944 0.263 13.464 1.00 65.12 191 ALA A C 1
ATOM 1437 O O . ALA A 1 191 ? -26.698 -0.607 14.300 1.00 65.12 191 ALA A O 1
ATOM 1438 N N . PRO A 1 192 ? -27.265 -0.083 12.197 1.00 64.75 192 PRO A N 1
ATOM 1439 C CA . PRO A 1 192 ? -27.396 -1.484 11.781 1.00 64.75 192 PRO A CA 1
ATOM 1440 C C . PRO A 1 192 ? -26.084 -2.276 11.892 1.00 64.75 192 PRO A C 1
ATOM 1442 O O . PRO A 1 192 ? -26.083 -3.481 12.145 1.00 64.75 192 PRO A O 1
ATOM 1445 N N . VAL A 1 193 ? -24.947 -1.600 11.704 1.00 62.47 193 VAL A N 1
ATOM 1446 C CA . VAL A 1 193 ? -23.604 -2.193 11.774 1.00 62.47 193 VAL A CA 1
ATOM 1447 C C . VAL A 1 193 ? -23.237 -2.488 13.231 1.00 62.47 193 VAL A C 1
ATOM 1449 O O . VAL A 1 193 ? -22.754 -3.578 13.540 1.00 62.47 193 VAL A O 1
ATOM 1452 N N . ILE A 1 194 ? -23.523 -1.539 14.125 1.00 66.44 194 ILE A N 1
ATOM 1453 C CA . ILE A 1 194 ? -23.302 -1.663 15.569 1.00 66.44 194 ILE A CA 1
ATOM 1454 C C . ILE A 1 194 ? -24.235 -2.722 16.172 1.00 66.44 194 ILE A C 1
ATOM 1456 O O . ILE A 1 194 ? -23.777 -3.564 16.944 1.00 66.44 194 ILE A O 1
ATOM 1460 N N . ALA A 1 195 ? -25.515 -2.723 15.792 1.00 70.00 195 ALA A N 1
ATOM 1461 C CA . ALA A 1 195 ? -26.506 -3.680 16.279 1.00 70.00 195 ALA A CA 1
ATOM 1462 C C . ALA A 1 195 ? -26.104 -5.125 15.958 1.00 70.00 195 ALA A C 1
ATOM 1464 O O . ALA A 1 195 ? -26.121 -5.987 16.837 1.00 70.00 195 ALA A O 1
ATOM 1465 N N . GLU A 1 196 ? -25.645 -5.396 14.733 1.00 68.12 196 GLU A N 1
ATOM 1466 C CA . GLU A 1 196 ? -25.214 -6.749 14.382 1.00 68.12 196 GLU A CA 1
ATOM 1467 C C . GLU A 1 196 ? -23.909 -7.155 15.077 1.00 68.12 196 GLU A C 1
ATOM 1469 O O . GLU A 1 196 ? -23.755 -8.315 15.464 1.00 68.12 196 GLU A O 1
ATOM 1474 N N . ALA A 1 197 ? -22.980 -6.218 15.291 1.00 68.50 197 ALA A N 1
ATOM 1475 C CA . ALA A 1 197 ? -21.783 -6.491 16.081 1.00 68.50 197 ALA A CA 1
ATOM 1476 C C . ALA A 1 197 ? -22.136 -6.868 17.530 1.00 68.50 197 ALA A C 1
ATOM 1478 O O . ALA A 1 197 ? -21.619 -7.862 18.043 1.00 68.50 197 ALA A O 1
ATOM 1479 N N . LYS A 1 198 ? -23.061 -6.132 18.164 1.00 71.75 198 LYS A N 1
ATOM 1480 C CA . LYS A 1 198 ? -23.571 -6.449 19.506 1.00 71.75 198 LYS A CA 1
ATOM 1481 C C . LYS A 1 198 ? -24.232 -7.818 19.547 1.00 71.75 198 LYS A C 1
ATOM 1483 O O . LYS A 1 198 ? -23.910 -8.616 20.421 1.00 71.75 198 LYS A O 1
ATOM 1488 N N . GLN A 1 199 ? -25.113 -8.110 18.594 1.00 75.06 199 GLN A N 1
ATOM 1489 C CA . GLN A 1 199 ? -25.845 -9.371 18.578 1.00 75.06 199 GLN A CA 1
ATOM 1490 C C . GLN A 1 199 ? -24.899 -10.571 18.470 1.00 75.06 199 GLN A C 1
ATOM 1492 O O . GLN A 1 199 ? -24.997 -11.501 19.265 1.00 75.06 199 GLN A O 1
ATOM 1497 N N . ARG A 1 200 ? -23.878 -10.499 17.603 1.00 70.62 200 ARG A N 1
ATOM 1498 C CA . ARG A 1 200 ? -22.864 -11.564 17.503 1.00 70.62 200 ARG A CA 1
ATOM 1499 C C . ARG A 1 200 ? -22.003 -11.723 18.760 1.00 70.62 200 ARG A C 1
ATOM 1501 O O . ARG A 1 200 ? -21.518 -12.826 19.004 1.00 70.62 200 ARG A O 1
ATOM 1508 N N . LEU A 1 201 ? -21.791 -10.657 19.536 1.00 67.88 201 LEU A N 1
ATOM 1509 C CA . LEU A 1 201 ? -21.105 -10.726 20.832 1.00 67.88 201 LEU A CA 1
ATOM 1510 C C . LEU A 1 201 ? -21.998 -11.387 21.897 1.00 67.88 201 LEU A C 1
ATOM 1512 O O . LEU A 1 201 ? -21.533 -12.264 22.627 1.00 67.88 201 LEU A O 1
ATOM 1516 N N . VAL A 1 202 ? -23.286 -11.030 21.945 1.00 74.94 202 VAL A N 1
ATOM 1517 C CA . VAL A 1 202 ? -24.268 -11.617 22.875 1.00 74.94 202 VAL A CA 1
ATOM 1518 C C . VAL A 1 202 ? -24.472 -13.109 22.602 1.00 74.94 202 VAL A C 1
ATOM 1520 O O . VAL A 1 202 ? -24.349 -13.909 23.529 1.00 74.94 202 VAL A O 1
ATOM 1523 N N . ASP A 1 203 ? -24.668 -13.500 21.339 1.00 75.56 203 ASP A N 1
ATOM 1524 C CA . ASP A 1 203 ? -24.856 -14.900 20.917 1.00 75.56 203 ASP A CA 1
ATOM 1525 C C . ASP A 1 203 ? -23.662 -15.806 21.277 1.00 75.56 203 ASP A C 1
ATOM 1527 O O . ASP A 1 203 ? -23.763 -17.034 21.273 1.00 75.56 203 ASP A O 1
ATOM 1531 N N . ARG A 1 204 ? -22.502 -15.209 21.576 1.00 66.88 204 ARG A N 1
ATOM 1532 C CA . ARG A 1 204 ? -21.249 -15.896 21.920 1.00 66.88 204 ARG A CA 1
ATOM 1533 C C . ARG A 1 204 ? -20.884 -15.800 23.402 1.00 66.88 204 ARG A C 1
ATOM 1535 O O . ARG A 1 204 ? -19.782 -16.192 23.774 1.00 66.88 204 ARG A O 1
ATOM 1542 N N . GLY A 1 205 ? -21.805 -15.330 24.245 1.00 63.41 205 GLY A N 1
ATOM 1543 C CA . GLY A 1 205 ? -21.667 -15.337 25.705 1.00 63.41 205 GLY A CA 1
ATOM 1544 C C . GLY A 1 205 ? -21.156 -14.031 26.320 1.00 63.41 205 GLY A C 1
ATOM 1545 O O . GLY A 1 205 ? -21.089 -13.929 27.543 1.00 63.41 205 GLY A O 1
ATOM 1546 N N . LEU A 1 206 ? -20.863 -12.997 25.520 1.00 66.00 206 LEU A N 1
ATOM 1547 C CA . LEU A 1 206 ? -20.537 -11.654 26.016 1.00 66.00 206 LEU A CA 1
ATOM 1548 C C . LEU A 1 206 ? -21.827 -10.859 26.270 1.00 66.00 206 LEU A C 1
ATOM 1550 O O . LEU A 1 206 ? -22.102 -9.850 25.624 1.00 66.00 206 LEU A O 1
ATOM 1554 N N . GLY A 1 207 ? -22.623 -11.307 27.247 1.00 63.03 207 GLY A N 1
ATOM 1555 C CA . GLY A 1 207 ? -23.903 -10.684 27.613 1.00 63.03 207 GLY A CA 1
ATOM 1556 C C . GLY A 1 207 ? -23.790 -9.203 28.002 1.00 63.03 207 GLY A C 1
ATOM 1557 O O . GLY A 1 207 ? -24.748 -8.455 27.833 1.00 63.03 207 GLY A O 1
ATOM 1558 N N . VAL A 1 208 ? -22.607 -8.740 28.426 1.00 58.53 208 VAL A N 1
ATOM 1559 C CA . VAL A 1 208 ? -22.308 -7.318 28.691 1.00 58.53 208 VAL A CA 1
ATOM 1560 C C . VAL A 1 208 ? -22.527 -6.440 27.450 1.00 58.53 208 VAL A C 1
ATOM 1562 O O . VAL A 1 208 ? -22.921 -5.285 27.588 1.00 58.53 208 VAL A O 1
ATOM 1565 N N . ALA A 1 209 ? -22.378 -6.987 26.236 1.00 61.94 209 ALA A N 1
ATOM 1566 C CA . ALA A 1 209 ? -22.631 -6.257 24.993 1.00 61.94 209 ALA A CA 1
ATOM 1567 C C . ALA A 1 209 ? -24.090 -5.777 24.855 1.00 61.94 209 ALA A C 1
ATOM 1569 O O . ALA A 1 209 ? -24.334 -4.775 24.186 1.00 61.94 209 ALA A O 1
ATOM 1570 N N . SER A 1 210 ? -25.044 -6.430 25.534 1.00 64.19 210 SER A N 1
ATOM 1571 C CA . SER A 1 210 ? -26.451 -5.995 25.589 1.00 64.19 210 SER A CA 1
ATOM 1572 C C . SER A 1 210 ? -26.667 -4.709 26.397 1.00 64.19 210 SER A C 1
ATOM 1574 O O . SER A 1 210 ? -27.681 -4.042 26.218 1.00 64.19 210 SER A O 1
ATOM 1576 N N . LYS A 1 211 ? -25.714 -4.338 27.265 1.00 61.12 211 LYS A N 1
ATOM 1577 C CA . LYS A 1 211 ? -25.765 -3.108 28.070 1.00 61.12 211 LYS A CA 1
ATOM 1578 C C . LYS A 1 211 ? -25.103 -1.909 27.395 1.00 61.12 211 LYS A C 1
ATOM 1580 O O . LYS A 1 211 ? -25.211 -0.799 27.905 1.00 61.12 211 LYS A O 1
ATOM 1585 N N . ILE A 1 212 ? -24.424 -2.115 26.265 1.00 57.97 212 ILE A N 1
ATOM 1586 C CA . ILE A 1 212 ? -23.876 -1.016 25.468 1.00 57.97 212 ILE A CA 1
ATOM 1587 C C . ILE A 1 212 ? -25.074 -0.264 24.865 1.00 57.97 212 ILE A C 1
ATOM 1589 O O . ILE A 1 212 ? -25.834 -0.891 24.121 1.00 57.97 212 ILE A O 1
ATOM 1593 N N . PRO A 1 213 ? -25.264 1.042 25.133 1.00 55.56 213 PRO A N 1
ATOM 1594 C CA . PRO A 1 213 ? -26.382 1.807 24.581 1.00 55.56 213 PRO A CA 1
ATOM 1595 C C . PRO A 1 213 ? -26.396 1.756 23.051 1.00 55.56 213 PRO A C 1
ATOM 1597 O O . PRO A 1 213 ? -25.338 1.692 22.414 1.00 55.56 213 PRO A O 1
ATOM 1600 N N . ASP A 1 214 ? -27.575 1.737 22.430 1.00 55.84 214 ASP A N 1
ATOM 1601 C CA . ASP A 1 214 ? -27.692 1.902 20.979 1.00 55.84 214 ASP A CA 1
ATOM 1602 C C . ASP A 1 214 ? -27.294 3.326 20.612 1.00 55.84 214 ASP A C 1
ATOM 1604 O O . ASP A 1 214 ? -28.043 4.285 20.784 1.00 55.84 214 ASP A O 1
ATOM 1608 N N . VAL A 1 215 ? -26.048 3.467 20.160 1.00 51.59 215 VAL A N 1
ATOM 1609 C CA . VAL A 1 215 ? -25.538 4.746 19.695 1.00 51.59 215 VAL A CA 1
ATOM 1610 C C . VAL A 1 215 ? -26.035 4.932 18.267 1.00 51.59 215 VAL A C 1
ATOM 1612 O O . VAL A 1 215 ? -25.393 4.498 17.307 1.00 51.59 215 VAL A O 1
ATOM 1615 N N . HIS A 1 216 ? -27.189 5.583 18.127 1.00 46.56 216 HIS A N 1
ATOM 1616 C CA . HIS A 1 216 ? -27.583 6.239 16.882 1.00 46.56 216 HIS A CA 1
ATOM 1617 C C . HIS A 1 216 ? -26.607 7.389 16.653 1.00 46.56 216 HIS A C 1
ATOM 1619 O O . HIS A 1 216 ? -26.845 8.534 17.032 1.00 46.56 216 HIS A O 1
ATOM 1625 N N . THR A 1 217 ? -25.422 7.051 16.153 1.00 43.50 217 THR A N 1
ATOM 1626 C CA . THR A 1 217 ? -24.410 8.057 15.873 1.00 43.50 217 THR A CA 1
ATOM 1627 C C . THR A 1 217 ? -24.709 8.570 14.481 1.00 43.50 217 THR A C 1
ATOM 1629 O O . THR A 1 217 ? -24.272 7.983 13.493 1.00 43.50 217 THR A O 1
ATOM 1632 N N . ASP A 1 218 ? -25.462 9.664 14.410 1.00 46.91 218 ASP A N 1
ATOM 1633 C CA . ASP A 1 218 ? -25.541 10.490 13.212 1.00 46.91 218 ASP A CA 1
ATOM 1634 C C . ASP A 1 218 ? -24.171 11.144 13.030 1.00 46.91 218 ASP A C 1
ATOM 1636 O O . ASP A 1 218 ? -23.908 12.271 13.457 1.00 46.91 218 ASP A O 1
ATOM 1640 N N . PHE A 1 219 ? -23.229 10.379 12.481 1.00 42.78 219 PHE A N 1
ATOM 1641 C CA . PHE A 1 219 ? -21.874 10.844 12.250 1.00 42.78 219 PHE A CA 1
ATOM 1642 C C . PHE A 1 219 ? -21.947 11.893 11.142 1.00 42.78 219 PHE A C 1
ATOM 1644 O O . PHE A 1 219 ? -21.949 11.581 9.950 1.00 42.78 219 PHE A O 1
ATOM 1651 N N . THR A 1 220 ? -22.058 13.158 11.548 1.00 43.88 220 THR A N 1
ATOM 1652 C CA . THR A 1 220 ? -22.028 14.316 10.655 1.00 43.88 220 THR A CA 1
ATOM 1653 C C . THR A 1 220 ? -20.578 14.513 10.213 1.00 43.88 220 THR A C 1
ATOM 1655 O O . THR A 1 220 ? -19.864 15.390 10.683 1.00 43.88 220 THR A O 1
ATOM 1658 N N . ILE A 1 221 ? -20.152 13.608 9.325 1.00 46.84 221 ILE A N 1
ATOM 1659 C CA . ILE A 1 221 ? -18.884 13.540 8.592 1.00 46.84 221 ILE A CA 1
ATOM 1660 C C . ILE A 1 221 ? -18.314 14.905 8.201 1.00 46.84 221 ILE A C 1
ATOM 1662 O O . ILE A 1 221 ? -17.156 15.266 8.395 1.00 46.84 221 ILE A O 1
ATOM 1666 N N . VAL A 1 222 ? -19.173 15.613 7.472 1.00 50.72 222 VAL A N 1
ATOM 1667 C CA . VAL A 1 222 ? -18.756 16.586 6.473 1.00 50.72 222 VAL A CA 1
ATOM 1668 C C . VAL A 1 222 ? -19.870 17.613 6.302 1.00 50.72 222 VAL A C 1
ATOM 1670 O O . VAL A 1 222 ? -20.996 17.263 5.956 1.00 50.72 222 VAL A O 1
ATOM 1673 N N . THR A 1 223 ? -19.548 18.887 6.510 1.00 51.44 223 THR A N 1
ATOM 1674 C CA . THR A 1 223 ? -20.402 20.023 6.144 1.00 51.44 223 THR A CA 1
ATOM 1675 C C . THR A 1 223 ? -20.674 20.038 4.634 1.00 51.44 223 THR A C 1
ATOM 1677 O O . THR A 1 223 ? -19.788 19.739 3.828 1.00 51.44 223 THR A O 1
ATOM 1680 N N . SER A 1 224 ? -21.900 20.396 4.246 1.00 55.09 224 SER A N 1
ATOM 1681 C CA . SER A 1 224 ? -22.437 20.352 2.872 1.00 55.09 224 SER A CA 1
ATOM 1682 C C . SER A 1 224 ? -21.487 20.886 1.785 1.00 55.09 224 SER A C 1
ATOM 1684 O O . SER A 1 224 ? -21.319 20.247 0.742 1.00 55.09 224 SER A O 1
ATOM 1686 N N . ASP A 1 225 ? -20.768 21.982 2.052 1.00 59.44 225 ASP A N 1
ATOM 1687 C CA . ASP A 1 225 ? -19.820 22.604 1.110 1.00 59.44 225 ASP A CA 1
ATOM 1688 C C . ASP A 1 225 ? -18.634 21.708 0.705 1.00 59.44 225 ASP A C 1
ATOM 1690 O O . ASP A 1 225 ? -18.063 21.850 -0.384 1.00 59.44 225 ASP A O 1
ATOM 1694 N N . SER A 1 226 ? -18.243 20.759 1.559 1.00 58.88 226 SER A N 1
ATOM 1695 C CA . SER A 1 226 ? -17.112 19.862 1.294 1.00 58.88 226 SER A CA 1
ATOM 1696 C C . SER A 1 226 ? -17.536 18.578 0.581 1.00 58.88 226 SER A C 1
ATOM 1698 O O . SER A 1 226 ? -16.722 17.979 -0.123 1.00 58.88 226 SER A O 1
ATOM 1700 N N . ILE A 1 227 ? -18.815 18.192 0.649 1.00 65.31 227 ILE A N 1
ATOM 1701 C CA . ILE A 1 227 ? -19.335 16.986 -0.018 1.00 65.31 227 ILE A CA 1
ATOM 1702 C C . ILE A 1 227 ? -19.216 17.121 -1.540 1.00 65.31 227 ILE A C 1
ATOM 1704 O O . ILE A 1 227 ? -18.770 16.193 -2.217 1.00 65.31 227 ILE A O 1
ATOM 1708 N N . GLY A 1 228 ? -19.534 18.298 -2.089 1.00 70.31 228 GLY A N 1
ATOM 1709 C CA . GLY A 1 228 ? -19.356 18.576 -3.517 1.00 70.31 228 GLY A CA 1
ATOM 1710 C C . GLY A 1 228 ? -17.894 18.460 -3.967 1.00 70.31 228 GLY A C 1
ATOM 1711 O O . GLY A 1 228 ? -17.619 17.924 -5.043 1.00 70.31 228 GLY A O 1
ATOM 1712 N N . LYS A 1 229 ? -16.945 18.911 -3.134 1.00 77.19 229 LYS A N 1
ATOM 1713 C CA . LYS A 1 229 ? -15.499 18.807 -3.401 1.00 77.19 229 LYS A CA 1
ATOM 1714 C C . LYS A 1 229 ? -15.017 17.361 -3.331 1.00 77.19 229 LYS A C 1
ATOM 1716 O O . LYS A 1 229 ? -14.286 16.938 -4.220 1.00 77.19 229 LYS A O 1
ATOM 1721 N N . ILE A 1 230 ? -15.475 16.595 -2.342 1.00 78.44 230 ILE A N 1
ATOM 1722 C CA . ILE A 1 230 ? -15.130 15.179 -2.183 1.00 78.44 230 ILE A CA 1
ATOM 1723 C C . ILE A 1 230 ? -15.676 14.357 -3.354 1.00 78.44 230 ILE A C 1
ATOM 1725 O O . ILE A 1 230 ? -14.921 13.604 -3.958 1.00 78.44 230 ILE A O 1
ATOM 1729 N N . LYS A 1 231 ? -16.941 14.548 -3.755 1.00 77.38 231 LYS A N 1
ATOM 1730 C CA . LYS A 1 231 ? -17.525 13.849 -4.916 1.00 77.38 231 LYS A CA 1
ATOM 1731 C C . LYS A 1 231 ? -16.792 14.178 -6.218 1.00 77.38 231 LYS A C 1
ATOM 1733 O O . LYS A 1 231 ? -16.494 13.280 -7.004 1.00 77.38 231 LYS A O 1
ATOM 1738 N N . LYS A 1 232 ? -16.463 15.458 -6.447 1.00 83.19 232 LYS A N 1
ATOM 1739 C CA . LYS A 1 232 ? -15.644 15.877 -7.600 1.00 83.19 232 LYS A CA 1
ATOM 1740 C C . LYS A 1 232 ? -14.246 15.261 -7.548 1.00 83.19 232 LYS A C 1
ATOM 1742 O O . LYS A 1 232 ? -13.784 14.749 -8.562 1.00 83.19 232 LYS A O 1
ATOM 1747 N N . GLY A 1 233 ? -13.604 15.279 -6.381 1.00 82.00 233 GLY A N 1
ATOM 1748 C CA . GLY A 1 233 ? -12.293 14.679 -6.150 1.00 82.00 233 GLY A CA 1
ATOM 1749 C C . GLY A 1 233 ? -12.294 13.173 -6.390 1.00 82.00 233 GLY A C 1
ATOM 1750 O O . GLY A 1 233 ? -11.417 12.676 -7.081 1.00 82.00 233 GLY A O 1
ATOM 1751 N N . PHE A 1 234 ? -13.316 12.460 -5.917 1.00 82.94 234 PHE A N 1
ATOM 1752 C CA . PHE A 1 234 ? -13.487 11.027 -6.144 1.00 82.94 234 PHE A CA 1
ATOM 1753 C C . PHE A 1 234 ? -13.719 10.701 -7.624 1.00 82.94 234 PHE A C 1
ATOM 1755 O O . PHE A 1 234 ? -13.086 9.796 -8.156 1.00 82.94 234 PHE A O 1
ATOM 1762 N N . ARG A 1 235 ? -14.541 11.483 -8.337 1.00 83.56 235 ARG A N 1
ATOM 1763 C CA . ARG A 1 235 ? -14.707 11.318 -9.790 1.00 83.56 235 ARG A CA 1
ATOM 1764 C C . ARG A 1 235 ? -13.407 11.595 -10.550 1.00 83.56 235 ARG A C 1
ATOM 1766 O O . ARG A 1 235 ? -13.088 10.879 -11.496 1.00 83.56 235 ARG A O 1
ATOM 1773 N N . LEU A 1 236 ? -12.651 12.616 -10.141 1.00 85.25 236 LEU A N 1
ATOM 1774 C CA . LEU A 1 236 ? -11.329 12.891 -10.700 1.00 85.25 236 LEU A CA 1
ATOM 1775 C C . LEU A 1 236 ? -10.367 11.739 -10.402 1.00 85.25 236 LEU A C 1
ATOM 1777 O O . LEU A 1 236 ? -9.629 11.334 -11.288 1.00 85.25 236 LEU A O 1
ATOM 1781 N N . LEU A 1 237 ? -10.409 11.179 -9.194 1.00 85.75 237 LEU A N 1
ATOM 1782 C CA . LEU A 1 237 ? -9.597 10.039 -8.796 1.00 85.75 237 LEU A CA 1
ATOM 1783 C C . LEU A 1 237 ? -9.929 8.792 -9.620 1.00 85.75 237 LEU A C 1
ATOM 1785 O O . LEU A 1 237 ? -9.006 8.174 -10.132 1.00 85.75 237 LEU A O 1
ATOM 1789 N N . GLN A 1 238 ? -11.210 8.470 -9.819 1.00 83.38 238 GLN A N 1
ATOM 1790 C CA . GLN A 1 238 ? -11.639 7.363 -10.683 1.00 83.38 238 GLN A CA 1
ATOM 1791 C C . GLN A 1 238 ? -11.161 7.548 -12.127 1.00 83.38 238 GLN A C 1
ATOM 1793 O O . GLN A 1 238 ? -10.691 6.606 -12.764 1.00 83.38 238 GLN A O 1
ATOM 1798 N N . LEU A 1 239 ? -11.232 8.779 -12.646 1.00 86.38 239 LEU A N 1
ATOM 1799 C CA . LEU A 1 239 ? -10.717 9.094 -13.974 1.00 86.38 239 LEU A CA 1
ATOM 1800 C C . LEU A 1 239 ? -9.187 8.926 -14.015 1.00 86.38 239 LEU A C 1
ATOM 1802 O 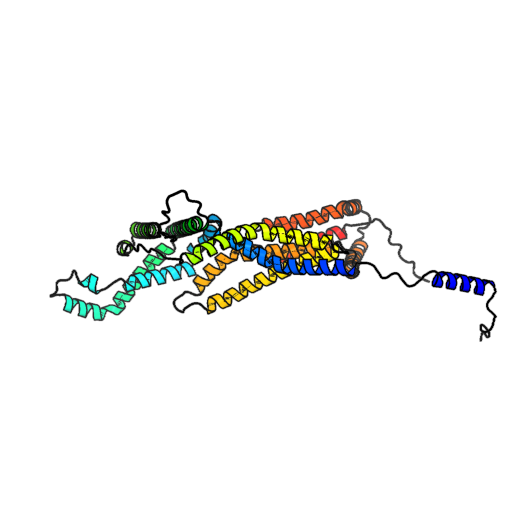O . LEU A 1 239 ? -8.650 8.234 -14.873 1.00 86.38 239 LEU A O 1
ATOM 1806 N N . MET A 1 240 ? -8.461 9.523 -13.074 1.00 85.38 240 MET A N 1
ATOM 1807 C CA . MET A 1 240 ? -6.999 9.461 -13.048 1.00 85.38 240 MET A CA 1
ATOM 1808 C C . MET A 1 240 ? -6.478 8.046 -12.762 1.00 85.38 240 MET A C 1
ATOM 1810 O O . MET A 1 240 ? -5.461 7.663 -13.328 1.00 85.38 240 MET A O 1
ATOM 1814 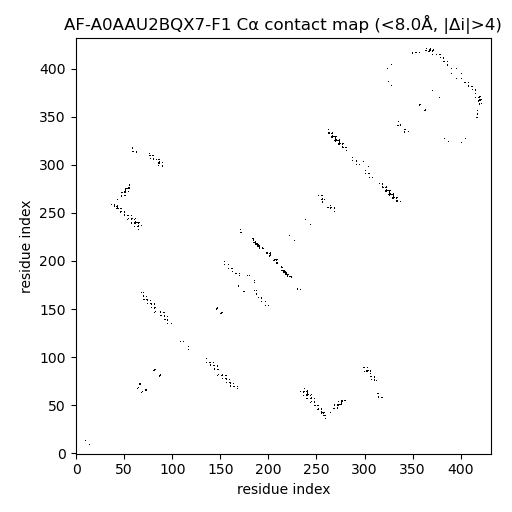N N . GLY A 1 241 ? -7.174 7.245 -11.956 1.00 84.50 241 GLY A N 1
ATOM 1815 C CA . GLY A 1 241 ? -6.769 5.882 -11.613 1.00 84.50 241 GLY A CA 1
ATOM 1816 C C . GLY A 1 241 ? -6.613 4.979 -12.836 1.00 84.50 241 GLY A C 1
ATOM 1817 O O . GLY A 1 241 ? -5.671 4.198 -12.901 1.00 84.50 241 GLY A O 1
ATOM 1818 N N . VAL A 1 242 ? -7.471 5.143 -13.847 1.00 84.81 242 VAL A N 1
ATOM 1819 C CA . VAL A 1 242 ? -7.396 4.373 -15.101 1.00 84.81 242 VAL A CA 1
ATOM 1820 C C . VAL A 1 242 ? -6.592 5.107 -16.174 1.00 84.81 242 VAL A C 1
ATOM 1822 O O . VAL A 1 242 ? -5.772 4.506 -16.866 1.00 84.81 242 VAL A O 1
ATOM 1825 N N . TRP A 1 243 ? -6.802 6.415 -16.335 1.00 89.50 243 TRP A N 1
ATOM 1826 C CA . TRP A 1 243 ? -6.236 7.152 -17.467 1.00 89.50 243 TRP A CA 1
ATOM 1827 C C . TRP A 1 243 ? -4.792 7.599 -17.253 1.00 89.50 243 TRP A C 1
ATOM 1829 O O . TRP A 1 243 ? -4.036 7.667 -18.219 1.00 89.50 243 TRP A O 1
ATOM 1839 N N . LEU A 1 244 ? -4.378 7.888 -16.018 1.00 90.81 244 LEU A N 1
ATOM 1840 C CA . LEU A 1 244 ? -3.018 8.342 -15.727 1.00 90.81 244 LEU A CA 1
ATOM 1841 C C . LEU A 1 244 ? -1.947 7.270 -16.025 1.00 90.81 244 LEU A C 1
ATOM 1843 O O . LEU A 1 244 ? -0.946 7.637 -16.651 1.00 90.81 244 LEU A O 1
ATOM 1847 N N . PRO A 1 245 ? -2.131 5.963 -15.718 1.00 88.06 245 PRO A N 1
ATOM 1848 C CA . PRO A 1 245 ? -1.175 4.936 -16.153 1.00 88.06 245 PRO A CA 1
ATOM 1849 C C . PRO A 1 245 ? -1.113 4.808 -17.672 1.00 88.06 245 PRO A C 1
ATOM 1851 O O . PRO A 1 245 ? -0.021 4.749 -18.238 1.00 88.06 245 PRO A O 1
ATOM 1854 N N . ILE A 1 246 ? -2.264 4.846 -18.350 1.00 91.25 246 ILE A N 1
ATOM 1855 C CA . ILE A 1 246 ? -2.328 4.787 -19.816 1.00 91.25 246 ILE A CA 1
ATOM 1856 C C . ILE A 1 246 ? -1.586 5.982 -20.424 1.00 91.25 246 ILE A C 1
ATOM 1858 O O . ILE A 1 246 ? -0.728 5.802 -21.287 1.00 91.25 246 ILE A O 1
ATOM 1862 N N . LEU A 1 247 ? -1.854 7.196 -19.939 1.00 92.62 247 LEU A N 1
ATOM 1863 C CA . LEU A 1 247 ? -1.182 8.413 -20.385 1.00 92.62 247 LEU A CA 1
ATOM 1864 C C . LEU A 1 247 ? 0.328 8.338 -20.146 1.00 92.62 247 LEU A C 1
ATOM 1866 O O . LEU A 1 247 ? 1.102 8.704 -21.026 1.00 92.62 247 LEU A O 1
ATOM 1870 N N . THR A 1 248 ? 0.755 7.821 -18.993 1.00 92.00 248 THR A N 1
ATOM 1871 C CA . THR A 1 248 ? 2.179 7.633 -18.677 1.00 92.00 248 THR A CA 1
ATOM 1872 C C . THR A 1 248 ? 2.851 6.698 -19.685 1.00 92.00 248 THR A C 1
ATOM 1874 O O . THR A 1 248 ? 3.923 7.021 -20.198 1.00 92.00 248 THR A O 1
ATOM 1877 N N . LEU A 1 249 ? 2.204 5.583 -20.044 1.00 92.12 249 LEU A N 1
ATOM 1878 C CA . LEU A 1 249 ? 2.709 4.646 -21.055 1.00 92.12 249 LEU A CA 1
ATOM 1879 C C . LEU A 1 249 ? 2.724 5.249 -22.467 1.00 92.12 249 LEU A C 1
ATOM 1881 O O . LEU A 1 249 ? 3.690 5.061 -23.208 1.00 92.12 249 LEU A O 1
ATOM 1885 N N . VAL A 1 250 ? 1.693 6.010 -22.837 1.00 93.06 250 VAL A N 1
ATOM 1886 C CA . VAL A 1 250 ? 1.636 6.715 -24.126 1.00 93.06 250 VAL A CA 1
ATOM 1887 C C . VAL A 1 250 ? 2.757 7.750 -24.218 1.00 93.06 250 VAL A C 1
ATOM 1889 O O . VAL A 1 250 ? 3.479 7.781 -25.213 1.00 93.06 250 VAL A O 1
ATOM 1892 N N . LEU A 1 251 ? 2.967 8.558 -23.175 1.00 91.81 251 LEU A N 1
ATOM 1893 C CA . LEU A 1 251 ? 4.060 9.531 -23.124 1.00 91.81 251 LEU A CA 1
ATOM 1894 C C . LEU A 1 251 ? 5.428 8.846 -23.173 1.00 91.81 251 LEU A C 1
ATOM 1896 O O . LEU A 1 251 ? 6.312 9.310 -23.892 1.00 91.81 251 LEU A O 1
ATOM 1900 N N . ALA A 1 252 ? 5.593 7.711 -22.492 1.00 89.50 252 ALA A N 1
ATOM 1901 C CA . ALA A 1 252 ? 6.797 6.892 -22.584 1.00 89.50 252 ALA A CA 1
ATOM 1902 C C . ALA A 1 252 ? 7.060 6.425 -24.027 1.00 89.50 252 ALA A C 1
ATOM 1904 O O . ALA A 1 252 ? 8.173 6.580 -24.535 1.00 89.50 252 ALA A O 1
ATOM 1905 N N . ALA A 1 253 ? 6.038 5.929 -24.730 1.00 90.12 253 ALA A N 1
ATOM 1906 C CA . ALA A 1 253 ? 6.154 5.520 -26.129 1.00 90.12 253 ALA A CA 1
ATOM 1907 C C . ALA A 1 253 ? 6.495 6.704 -27.051 1.00 90.12 253 ALA A C 1
ATOM 1909 O O . ALA A 1 253 ? 7.416 6.615 -27.866 1.00 90.12 253 ALA A O 1
ATOM 1910 N N . VAL A 1 254 ? 5.812 7.842 -26.890 1.00 89.12 254 VAL A N 1
ATOM 1911 C CA . VAL A 1 254 ? 6.078 9.069 -27.657 1.00 89.12 254 VAL A CA 1
ATOM 1912 C C . VAL A 1 254 ? 7.506 9.570 -27.417 1.00 89.12 254 VAL A C 1
ATOM 1914 O O . VAL A 1 254 ? 8.176 9.973 -28.370 1.00 89.12 254 VAL A O 1
ATOM 1917 N N . ALA A 1 255 ? 8.018 9.475 -26.185 1.00 88.81 255 ALA A N 1
ATOM 1918 C CA . ALA A 1 255 ? 9.382 9.881 -25.840 1.00 88.81 255 ALA A CA 1
ATOM 1919 C C . ALA A 1 255 ? 10.408 9.076 -26.644 1.00 88.81 255 ALA A C 1
ATOM 1921 O O . ALA A 1 255 ? 11.352 9.630 -27.215 1.00 88.81 255 ALA A O 1
ATOM 1922 N N . VAL A 1 256 ? 10.185 7.762 -26.737 1.00 87.44 256 VAL A N 1
ATOM 1923 C CA . VAL A 1 256 ? 11.026 6.846 -27.511 1.00 87.44 256 VAL A CA 1
ATOM 1924 C C . VAL A 1 256 ? 10.913 7.123 -29.010 1.00 87.44 256 VAL A C 1
ATOM 1926 O O . VAL A 1 256 ? 11.932 7.124 -29.700 1.00 87.44 256 VAL A O 1
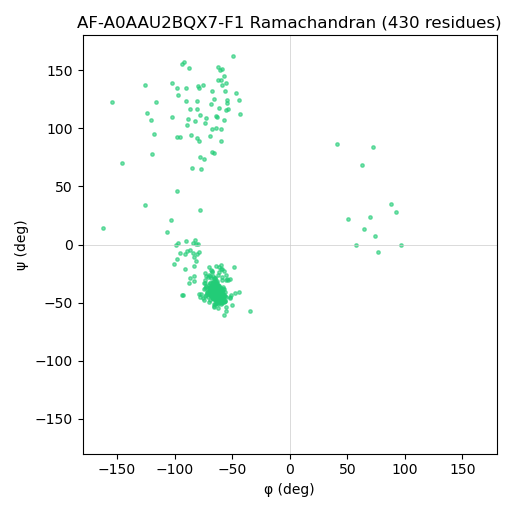ATOM 1929 N N . LEU A 1 257 ? 9.707 7.385 -29.523 1.00 86.62 257 LEU A N 1
ATOM 1930 C CA . LEU A 1 257 ? 9.471 7.632 -30.950 1.00 86.62 257 LEU A CA 1
ATOM 1931 C C . LEU A 1 257 ? 10.068 8.960 -31.440 1.00 86.62 257 LEU A C 1
ATOM 1933 O O . LEU A 1 257 ? 10.590 9.004 -32.556 1.00 86.62 257 LEU A O 1
ATOM 1937 N N . LEU A 1 258 ? 10.032 10.015 -30.619 1.00 85.88 258 LEU A N 1
ATOM 1938 C CA . LEU A 1 258 ? 10.620 11.325 -30.933 1.00 85.88 258 LEU A CA 1
ATOM 1939 C C . LEU A 1 258 ? 12.151 11.332 -30.849 1.00 85.88 258 LEU A C 1
ATOM 1941 O O . LEU A 1 258 ? 12.809 12.171 -31.476 1.00 85.88 258 LEU A O 1
ATOM 1945 N N . ALA A 1 259 ? 12.732 10.418 -30.073 1.00 82.75 259 ALA A N 1
ATOM 1946 C CA . ALA A 1 259 ? 14.163 10.378 -29.862 1.00 82.75 259 ALA A CA 1
ATOM 1947 C C . ALA A 1 259 ? 14.926 9.991 -31.135 1.00 82.75 259 ALA A C 1
ATOM 1949 O O . ALA A 1 259 ? 14.686 8.960 -31.762 1.00 82.75 259 ALA A O 1
ATOM 1950 N N . VAL A 1 260 ? 15.965 10.773 -31.444 1.00 77.06 260 VAL A N 1
ATOM 1951 C CA . VAL A 1 260 ? 16.898 10.494 -32.553 1.00 77.06 260 VAL A CA 1
ATOM 1952 C C . VAL A 1 260 ? 17.576 9.126 -32.377 1.00 77.06 260 VAL A C 1
ATOM 1954 O O . VAL A 1 260 ? 17.892 8.453 -33.351 1.00 77.06 260 VAL A O 1
ATOM 1957 N N . ARG A 1 261 ? 17.779 8.688 -31.125 1.00 77.81 261 ARG A N 1
ATOM 1958 C CA . ARG A 1 261 ? 18.350 7.381 -30.765 1.00 77.81 261 ARG A CA 1
ATOM 1959 C C . ARG A 1 261 ? 17.348 6.577 -29.937 1.00 77.81 261 ARG A C 1
ATOM 1961 O O . ARG A 1 261 ? 17.499 6.487 -28.718 1.00 77.81 261 ARG A O 1
ATOM 1968 N N . LYS A 1 262 ? 16.355 5.981 -30.610 1.00 78.69 262 LYS A N 1
ATOM 1969 C CA . LYS A 1 262 ? 15.227 5.247 -29.997 1.00 78.69 262 LYS A CA 1
ATOM 1970 C C . LYS A 1 262 ? 15.659 4.244 -28.917 1.00 78.69 262 LYS A C 1
ATOM 1972 O O . LYS A 1 262 ? 15.081 4.221 -27.840 1.00 78.69 262 LYS A O 1
ATOM 1977 N N . ARG A 1 263 ? 16.744 3.488 -29.139 1.00 76.12 263 ARG A N 1
ATOM 1978 C CA . ARG A 1 263 ? 17.258 2.510 -28.155 1.00 76.12 263 ARG A CA 1
ATOM 1979 C C . ARG A 1 263 ? 17.761 3.157 -26.860 1.00 76.12 263 ARG A C 1
ATOM 1981 O O . ARG A 1 263 ? 17.404 2.713 -25.779 1.00 76.12 263 ARG A O 1
ATOM 1988 N N . ARG A 1 264 ? 18.537 4.246 -26.949 1.00 78.62 264 ARG A N 1
ATOM 1989 C CA . ARG A 1 264 ? 19.003 4.974 -25.749 1.00 78.62 264 ARG A CA 1
ATOM 1990 C C . ARG A 1 264 ? 17.847 5.631 -25.004 1.00 78.62 264 ARG A C 1
ATOM 1992 O O . ARG A 1 264 ? 17.883 5.696 -23.783 1.00 78.62 264 ARG A O 1
ATOM 1999 N N . ALA A 1 265 ? 16.841 6.103 -25.737 1.00 83.56 265 ALA A N 1
ATOM 2000 C CA . ALA A 1 265 ? 15.630 6.632 -25.130 1.00 83.56 265 ALA A CA 1
ATOM 2001 C C . ALA A 1 265 ? 14.838 5.541 -24.404 1.00 83.56 265 ALA A C 1
ATOM 2003 O O . ALA A 1 265 ? 14.390 5.792 -23.297 1.00 83.56 265 ALA A O 1
ATOM 2004 N N . LEU A 1 266 ? 14.741 4.327 -24.955 1.00 84.94 266 LEU A N 1
ATOM 2005 C CA . LEU A 1 266 ? 14.074 3.204 -24.287 1.00 84.94 266 LEU A CA 1
ATOM 2006 C C . LEU A 1 266 ? 14.773 2.815 -22.973 1.00 84.94 266 LEU A C 1
ATOM 2008 O O . LEU A 1 266 ? 14.103 2.638 -21.960 1.00 84.94 266 LEU A O 1
ATOM 2012 N N . VAL A 1 267 ? 16.113 2.778 -22.962 1.00 80.44 267 VAL A N 1
ATOM 2013 C CA . VAL A 1 267 ? 16.902 2.593 -21.728 1.00 80.44 267 VAL A CA 1
ATOM 2014 C C . VAL A 1 267 ? 16.612 3.708 -20.721 1.00 80.44 267 VAL A C 1
ATOM 2016 O O . VAL A 1 267 ? 16.329 3.434 -19.559 1.00 80.44 267 VAL A O 1
ATOM 2019 N N . ALA A 1 268 ? 16.647 4.968 -21.165 1.00 85.12 268 ALA A N 1
ATOM 2020 C CA . ALA A 1 268 ? 16.404 6.117 -20.298 1.00 85.12 268 ALA A CA 1
ATOM 2021 C C . ALA A 1 268 ? 14.975 6.135 -19.727 1.00 85.12 268 ALA A C 1
ATOM 2023 O O . ALA A 1 268 ? 14.810 6.430 -18.550 1.00 85.12 268 ALA A O 1
ATOM 2024 N N . VAL A 1 269 ? 13.964 5.771 -20.522 1.00 90.38 269 VAL A N 1
ATOM 2025 C CA . VAL A 1 269 ? 12.568 5.622 -20.081 1.00 90.38 269 VAL A CA 1
ATOM 2026 C C . VAL A 1 269 ? 12.437 4.503 -19.048 1.00 90.38 269 VAL A C 1
ATOM 2028 O O . VAL A 1 269 ? 11.847 4.730 -17.998 1.00 90.38 269 VAL A O 1
ATOM 2031 N N . GLY A 1 270 ? 13.010 3.321 -19.305 1.00 83.62 270 GLY A N 1
ATOM 2032 C CA . GLY A 1 270 ? 12.959 2.198 -18.361 1.00 83.62 270 GLY A CA 1
ATOM 2033 C C . GLY A 1 270 ? 13.589 2.543 -17.008 1.00 83.62 270 GLY A C 1
ATOM 2034 O O . GLY A 1 270 ? 12.992 2.291 -15.961 1.00 83.62 270 GLY A O 1
ATOM 2035 N N . ILE A 1 271 ? 14.747 3.215 -17.026 1.00 80.94 271 ILE A N 1
ATOM 2036 C CA . ILE A 1 271 ? 15.406 3.717 -15.811 1.00 80.94 271 ILE A CA 1
ATOM 2037 C C . ILE A 1 271 ? 14.561 4.801 -15.136 1.00 80.94 271 ILE A C 1
ATOM 2039 O O . ILE A 1 271 ? 14.384 4.755 -13.926 1.00 80.94 271 ILE A O 1
ATOM 2043 N N . ALA A 1 272 ? 14.018 5.758 -15.888 1.00 87.25 272 ALA A N 1
ATOM 2044 C CA . ALA A 1 272 ? 13.190 6.834 -15.348 1.00 87.25 272 ALA A CA 1
ATOM 2045 C C . ALA A 1 272 ? 11.941 6.307 -14.623 1.00 87.25 272 ALA A C 1
ATOM 2047 O O . ALA A 1 272 ? 11.639 6.757 -13.519 1.00 87.25 272 ALA A O 1
ATOM 2048 N N . ILE A 1 273 ? 11.260 5.315 -15.206 1.00 90.88 273 ILE A N 1
ATOM 2049 C CA . ILE A 1 273 ? 10.124 4.615 -14.590 1.00 90.88 273 ILE A CA 1
ATOM 2050 C C . ILE A 1 273 ? 10.570 3.905 -13.304 1.00 90.88 273 ILE A C 1
ATOM 2052 O O . ILE A 1 273 ? 9.938 4.063 -12.259 1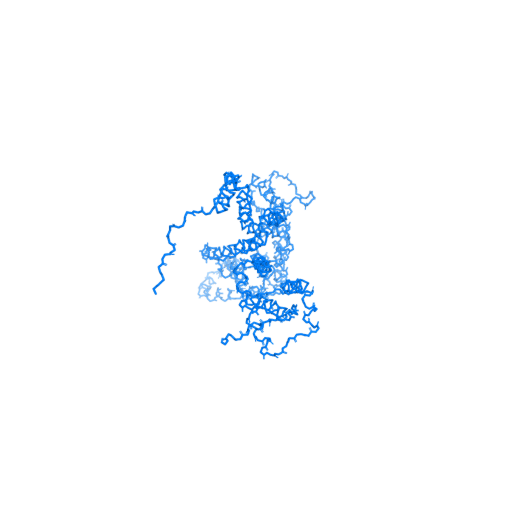.00 90.88 273 ILE A O 1
ATOM 2056 N N . ALA A 1 274 ? 11.685 3.167 -13.351 1.00 81.94 274 ALA A N 1
ATOM 2057 C CA . ALA A 1 274 ? 12.210 2.466 -12.182 1.00 81.94 274 ALA A CA 1
ATOM 2058 C C . ALA A 1 274 ? 12.599 3.432 -11.048 1.00 81.94 274 ALA A C 1
ATOM 2060 O O . ALA A 1 274 ? 12.254 3.192 -9.893 1.00 81.94 274 ALA A O 1
ATOM 2061 N N . VAL A 1 275 ? 13.253 4.552 -11.365 1.00 81.19 275 VAL A N 1
ATOM 2062 C CA . VAL A 1 275 ? 13.616 5.596 -10.395 1.00 81.19 275 VAL A CA 1
ATOM 2063 C C . VAL A 1 275 ? 12.367 6.253 -9.807 1.00 81.19 275 VAL A C 1
ATOM 2065 O O . VAL A 1 275 ? 12.276 6.384 -8.589 1.00 81.19 275 VAL A O 1
ATOM 2068 N N . GLY A 1 276 ? 11.380 6.609 -10.634 1.00 84.12 276 GLY A N 1
ATOM 2069 C CA . GLY A 1 276 ? 10.113 7.178 -10.164 1.00 84.12 276 GLY A CA 1
ATOM 2070 C C . GLY A 1 276 ? 9.386 6.253 -9.184 1.00 84.12 276 GLY A C 1
ATOM 2071 O O . GLY A 1 276 ? 8.966 6.682 -8.109 1.00 84.12 276 GLY A O 1
ATOM 2072 N N . ALA A 1 277 ? 9.303 4.960 -9.505 1.00 87.62 277 ALA A N 1
ATOM 2073 C CA . ALA A 1 277 ? 8.729 3.957 -8.612 1.00 87.62 277 ALA A CA 1
ATOM 2074 C C . ALA A 1 277 ? 9.564 3.753 -7.331 1.00 87.62 277 ALA A C 1
ATOM 2076 O O . ALA A 1 277 ? 8.997 3.618 -6.246 1.00 87.62 277 ALA A O 1
ATOM 2077 N N . ALA A 1 278 ? 10.897 3.781 -7.421 1.00 78.88 278 ALA A N 1
ATOM 2078 C CA . ALA A 1 278 ? 11.782 3.674 -6.260 1.00 78.88 278 ALA A CA 1
ATOM 2079 C C . ALA A 1 278 ? 11.617 4.853 -5.290 1.00 78.88 278 ALA A C 1
ATOM 2081 O O . ALA A 1 278 ? 11.545 4.632 -4.082 1.00 78.88 278 ALA A O 1
ATOM 2082 N N . ILE A 1 279 ? 11.479 6.081 -5.803 1.00 82.19 279 ILE A N 1
ATOM 2083 C CA . ILE A 1 279 ? 11.198 7.276 -4.991 1.00 82.19 279 ILE A CA 1
ATOM 2084 C C . ILE A 1 279 ? 9.897 7.095 -4.205 1.00 82.19 279 ILE A C 1
ATOM 2086 O O . ILE A 1 279 ? 9.871 7.357 -3.004 1.00 82.19 279 ILE A O 1
ATOM 2090 N N . LEU A 1 280 ? 8.837 6.586 -4.842 1.00 90.88 280 LEU A N 1
ATOM 2091 C CA . LEU A 1 280 ? 7.594 6.263 -4.137 1.00 90.88 280 LEU A CA 1
ATOM 2092 C C . LEU A 1 280 ? 7.814 5.197 -3.057 1.00 90.88 280 LEU A C 1
ATOM 2094 O O . LEU A 1 280 ? 7.335 5.359 -1.940 1.00 90.88 280 LEU A O 1
ATOM 2098 N N . GLY A 1 281 ? 8.565 4.134 -3.356 1.00 83.62 281 GLY A N 1
ATOM 2099 C CA . GLY A 1 281 ? 8.908 3.100 -2.376 1.00 83.62 281 GLY A CA 1
ATOM 2100 C C . GLY A 1 281 ? 9.624 3.654 -1.139 1.00 83.62 281 GLY A C 1
ATOM 2101 O O . GLY A 1 281 ? 9.257 3.308 -0.015 1.00 83.62 281 GLY A O 1
ATOM 2102 N N . ILE A 1 282 ? 10.592 4.553 -1.339 1.00 78.50 282 ILE A N 1
ATOM 2103 C CA . ILE A 1 282 ? 11.294 5.266 -0.260 1.00 78.50 282 ILE A CA 1
ATOM 2104 C C . ILE A 1 282 ? 10.320 6.169 0.503 1.00 78.50 282 ILE A C 1
ATOM 2106 O O . ILE A 1 282 ? 10.321 6.162 1.731 1.00 78.50 282 ILE A O 1
ATOM 2110 N N . GLY A 1 283 ? 9.448 6.890 -0.205 1.00 81.06 283 GLY A N 1
ATOM 2111 C CA . GLY A 1 283 ? 8.412 7.728 0.395 1.00 81.06 283 GLY A CA 1
ATOM 2112 C C . GLY A 1 283 ? 7.477 6.940 1.315 1.00 81.06 283 GLY A C 1
ATOM 2113 O O . GLY A 1 283 ? 7.213 7.379 2.427 1.00 81.06 283 GLY A O 1
ATOM 2114 N N . LEU A 1 284 ? 7.045 5.742 0.911 1.00 88.94 284 LEU A N 1
ATOM 2115 C CA . LEU A 1 284 ? 6.217 4.861 1.746 1.00 88.94 284 LEU A CA 1
ATOM 2116 C C . LEU A 1 284 ? 6.959 4.346 2.983 1.00 88.94 284 LEU A C 1
ATOM 2118 O O . LEU A 1 284 ? 6.344 4.140 4.029 1.00 88.94 284 LEU A O 1
ATOM 2122 N N . TRP A 1 285 ? 8.264 4.104 2.875 1.00 85.62 285 TRP A N 1
ATOM 2123 C CA . TRP A 1 285 ? 9.080 3.719 4.024 1.00 85.62 285 TRP A CA 1
ATOM 2124 C C . TRP A 1 285 ? 9.246 4.888 5.006 1.00 85.62 285 TRP A C 1
ATOM 2126 O O . TRP A 1 285 ? 8.986 4.721 6.195 1.00 85.62 285 TRP A O 1
ATOM 2136 N N . ALA A 1 286 ? 9.584 6.080 4.507 1.00 80.00 286 ALA A N 1
ATOM 2137 C CA . ALA A 1 286 ? 9.764 7.278 5.326 1.00 80.00 286 ALA A CA 1
ATOM 2138 C C . ALA A 1 286 ? 8.449 7.736 5.977 1.00 80.00 286 ALA A C 1
ATOM 2140 O O . ALA A 1 286 ? 8.414 8.037 7.168 1.00 80.00 286 ALA A O 1
ATOM 2141 N N . PHE A 1 287 ? 7.346 7.724 5.223 1.00 89.00 287 PHE A N 1
ATOM 2142 C CA . PHE A 1 287 ? 6.027 8.082 5.737 1.00 89.00 287 PHE A CA 1
ATOM 2143 C C . PHE A 1 287 ? 5.582 7.146 6.861 1.00 89.00 287 PHE A C 1
ATOM 2145 O O . PHE A 1 287 ? 4.984 7.612 7.822 1.00 89.00 287 PHE A O 1
ATOM 2152 N N . ARG A 1 288 ? 5.921 5.849 6.794 1.00 90.62 288 ARG A N 1
ATOM 2153 C CA . ARG A 1 288 ? 5.634 4.907 7.885 1.00 90.62 288 ARG A CA 1
ATOM 2154 C C . ARG A 1 288 ? 6.289 5.338 9.196 1.00 90.62 288 ARG A C 1
ATOM 2156 O O . ARG A 1 288 ? 5.642 5.250 10.228 1.00 90.62 288 ARG A O 1
ATOM 2163 N N . ALA A 1 289 ? 7.544 5.788 9.159 1.00 85.56 289 ALA A N 1
ATOM 2164 C CA . ALA A 1 289 ? 8.246 6.252 10.356 1.00 85.56 289 ALA A CA 1
ATOM 2165 C C . ALA A 1 289 ? 7.556 7.489 10.953 1.00 85.56 289 ALA A C 1
ATOM 2167 O O . ALA A 1 289 ? 7.172 7.474 12.115 1.00 85.56 289 ALA A O 1
ATOM 2168 N N . ILE A 1 290 ? 7.278 8.496 10.116 1.00 90.75 290 ILE A N 1
ATOM 2169 C CA . ILE A 1 290 ? 6.596 9.735 10.532 1.00 90.75 290 ILE A CA 1
ATOM 2170 C C . ILE A 1 290 ? 5.193 9.445 11.085 1.00 90.75 290 ILE A C 1
ATOM 2172 O O . ILE A 1 290 ? 4.790 10.012 12.096 1.00 90.75 290 ILE A O 1
ATOM 2176 N N . TYR A 1 291 ? 4.445 8.561 10.421 1.00 90.44 291 TYR A N 1
ATOM 2177 C CA . TYR A 1 291 ? 3.109 8.151 10.841 1.00 90.44 291 TYR A CA 1
ATOM 2178 C C . TYR A 1 291 ? 3.125 7.516 12.233 1.00 90.44 291 TYR A C 1
ATOM 2180 O O . TYR A 1 291 ? 2.298 7.883 13.060 1.00 90.44 291 TYR A O 1
ATOM 2188 N N . LEU A 1 292 ? 4.056 6.593 12.492 1.00 91.31 292 LEU A N 1
ATOM 2189 C CA . LEU A 1 292 ? 4.133 5.885 13.770 1.00 91.31 292 LEU A CA 1
ATOM 2190 C C . LEU A 1 292 ? 4.642 6.773 14.912 1.00 91.31 292 LEU A C 1
ATOM 2192 O O . LEU A 1 292 ? 4.145 6.648 16.031 1.00 91.31 292 LEU A O 1
ATOM 2196 N N . ASP A 1 293 ? 5.568 7.689 14.625 1.00 92.44 293 ASP A N 1
ATOM 2197 C CA . ASP A 1 293 ? 6.078 8.659 15.603 1.00 92.44 293 ASP A CA 1
ATOM 2198 C C . ASP A 1 293 ? 5.020 9.702 15.998 1.00 92.44 293 ASP A C 1
ATOM 2200 O O . ASP A 1 293 ? 5.053 10.237 17.103 1.00 92.44 293 ASP A O 1
ATOM 2204 N N . GLY A 1 294 ? 4.061 9.985 15.110 1.00 89.56 294 GLY A N 1
ATOM 2205 C CA . GLY A 1 294 ? 2.966 10.926 15.356 1.00 89.56 294 GLY A CA 1
ATOM 2206 C C . GLY A 1 294 ? 1.758 10.343 16.096 1.00 89.56 294 GLY A C 1
ATOM 2207 O O . GLY A 1 294 ? 0.766 11.054 16.270 1.00 89.56 294 GLY A O 1
ATOM 2208 N N . LEU A 1 295 ? 1.786 9.064 16.487 1.00 89.25 295 LEU A N 1
ATOM 2209 C CA . LEU A 1 295 ? 0.650 8.428 17.155 1.00 89.25 295 LEU A CA 1
ATOM 2210 C C . LEU A 1 295 ? 0.533 8.868 18.625 1.00 89.25 295 LEU A C 1
ATOM 2212 O O . LEU A 1 295 ? 1.541 8.901 19.332 1.00 89.25 295 LEU A O 1
ATOM 2216 N N . PRO A 1 296 ? -0.689 9.151 19.117 1.00 89.81 296 PRO A N 1
ATOM 2217 C CA . PRO A 1 296 ? -0.935 9.363 20.542 1.00 89.81 296 PRO A CA 1
ATOM 2218 C C . PRO A 1 296 ? -0.529 8.145 21.383 1.00 89.81 296 PRO A C 1
ATOM 2220 O O . PRO A 1 296 ? -0.626 7.007 20.916 1.00 89.81 296 PRO A O 1
ATOM 2223 N N . SER A 1 297 ? -0.145 8.370 22.644 1.00 83.88 297 SER A N 1
ATOM 2224 C CA . SER A 1 297 ? 0.290 7.322 23.585 1.00 83.88 297 SER A CA 1
ATOM 2225 C C . SER A 1 297 ? -0.754 6.235 23.840 1.00 83.88 297 SER A C 1
ATOM 2227 O O . SER A 1 297 ? -0.415 5.133 24.266 1.00 83.88 297 SER A O 1
ATOM 2229 N N . GLU A 1 298 ? -2.025 6.528 23.579 1.00 80.12 298 GLU A N 1
ATOM 2230 C CA . GLU A 1 298 ? -3.147 5.618 23.799 1.00 80.12 298 GLU A CA 1
ATOM 2231 C C . GLU A 1 298 ? -3.315 4.608 22.651 1.00 80.12 298 GLU A C 1
ATOM 2233 O O . GLU A 1 298 ? -4.056 3.632 22.788 1.00 80.12 298 GLU A O 1
ATOM 2238 N N . VAL A 1 299 ? -2.656 4.835 21.508 1.00 85.88 299 VAL A N 1
ATOM 2239 C CA . VAL A 1 299 ? -2.755 3.986 20.317 1.00 85.88 299 VAL A CA 1
ATOM 2240 C C . VAL A 1 299 ? -1.589 3.001 20.276 1.00 85.88 299 VAL A C 1
ATOM 2242 O O . VAL A 1 299 ? -0.423 3.379 20.330 1.00 85.88 299 VAL A O 1
ATOM 2245 N N . SER A 1 300 ? -1.899 1.714 20.107 1.00 89.31 300 SER A N 1
ATOM 2246 C CA . SER A 1 300 ? -0.883 0.678 19.894 1.00 89.31 300 SER A CA 1
ATOM 2247 C C . SER A 1 300 ? -0.123 0.926 18.585 1.00 89.31 300 SER A C 1
ATOM 2249 O O . SER A 1 300 ? -0.675 0.744 17.495 1.00 89.31 300 SER A O 1
ATOM 2251 N N . GLN A 1 301 ? 1.153 1.319 18.689 1.00 91.56 301 GLN A N 1
ATOM 2252 C CA . GLN A 1 301 ? 2.037 1.503 17.532 1.00 91.56 301 GLN A CA 1
ATOM 2253 C C . GLN A 1 301 ? 2.153 0.236 16.658 1.00 91.56 301 GLN A C 1
ATOM 2255 O O . GLN A 1 301 ? 2.041 0.371 15.437 1.00 91.56 301 GLN A O 1
ATOM 2260 N N . PRO A 1 302 ? 2.319 -0.987 17.211 1.00 92.25 302 PRO A N 1
ATOM 2261 C CA . PRO A 1 302 ? 2.353 -2.209 16.402 1.00 92.25 302 PRO A CA 1
ATOM 2262 C C . PRO A 1 302 ? 1.070 -2.434 15.590 1.00 92.25 302 PRO A C 1
ATOM 2264 O O . PRO A 1 302 ? 1.137 -2.662 14.382 1.00 92.25 302 PRO A O 1
ATOM 2267 N N . ALA A 1 303 ? -0.103 -2.252 16.209 1.00 90.44 303 ALA A N 1
ATOM 2268 C CA . ALA A 1 303 ? -1.389 -2.420 15.529 1.00 90.44 303 ALA A CA 1
ATOM 2269 C C . ALA A 1 303 ? -1.594 -1.382 14.415 1.00 90.44 303 ALA A C 1
ATOM 2271 O O . ALA A 1 303 ? -2.041 -1.710 13.316 1.00 90.44 303 ALA A O 1
ATOM 2272 N N . ALA A 1 304 ? -1.226 -0.125 14.672 1.00 92.44 304 ALA A N 1
ATOM 2273 C CA . ALA A 1 304 ? -1.247 0.929 13.663 1.00 92.44 304 ALA A CA 1
ATOM 2274 C C . ALA A 1 304 ? -0.283 0.626 12.500 1.00 92.44 304 ALA A C 1
ATOM 2276 O O . ALA A 1 304 ? -0.623 0.826 11.331 1.00 92.44 304 ALA A O 1
ATOM 2277 N N . GLY A 1 305 ? 0.894 0.073 12.809 1.00 93.88 305 GLY A N 1
ATOM 2278 C CA . GLY A 1 305 ? 1.852 -0.428 11.829 1.00 93.88 305 GLY A CA 1
ATOM 2279 C C . GLY A 1 305 ? 1.263 -1.524 10.945 1.00 93.88 305 GLY A C 1
ATOM 2280 O O . GLY A 1 305 ? 1.386 -1.433 9.725 1.00 93.88 305 GLY A O 1
ATOM 2281 N N . ALA A 1 306 ? 0.560 -2.500 11.528 1.00 94.62 306 ALA A N 1
ATOM 2282 C CA . ALA A 1 306 ? -0.122 -3.560 10.787 1.00 94.62 306 ALA A CA 1
ATOM 2283 C C . ALA A 1 306 ? -1.176 -2.996 9.818 1.00 94.62 306 ALA A C 1
ATOM 2285 O O . ALA A 1 306 ? -1.198 -3.371 8.642 1.00 94.62 306 ALA A O 1
ATOM 2286 N N . VAL A 1 307 ? -1.997 -2.038 10.271 1.00 92.69 307 VAL A N 1
ATOM 2287 C CA . VAL A 1 307 ? -3.002 -1.357 9.432 1.00 92.69 307 VAL A CA 1
ATOM 2288 C C . VAL A 1 307 ? -2.339 -0.621 8.268 1.00 92.69 307 VAL A C 1
ATOM 2290 O O . VAL A 1 307 ? -2.736 -0.809 7.114 1.00 92.69 307 VAL A O 1
ATOM 2293 N N . TYR A 1 308 ? -1.301 0.175 8.542 1.00 93.50 308 TYR A N 1
ATOM 2294 C CA . TYR A 1 308 ? -0.531 0.854 7.500 1.00 93.50 308 TYR A CA 1
ATOM 2295 C C . TYR A 1 308 ? 0.035 -0.153 6.497 1.00 93.50 308 TYR A C 1
ATOM 2297 O O . TYR A 1 308 ? -0.125 -0.006 5.283 1.00 93.50 308 TYR A O 1
ATOM 2305 N N . ASP A 1 309 ? 0.668 -1.210 7.008 1.00 93.12 309 ASP A N 1
ATOM 2306 C CA . ASP A 1 309 ? 1.352 -2.195 6.193 1.00 93.12 309 ASP A CA 1
ATOM 2307 C C . ASP A 1 309 ? 0.391 -3.004 5.316 1.00 93.12 309 ASP A C 1
ATOM 2309 O O . ASP A 1 309 ? 0.766 -3.357 4.191 1.00 93.12 309 ASP A O 1
ATOM 2313 N N . ALA A 1 310 ? -0.838 -3.236 5.786 1.00 92.75 310 ALA A N 1
ATOM 2314 C CA . ALA A 1 310 ? -1.935 -3.789 5.004 1.00 92.75 310 ALA A CA 1
ATOM 2315 C C . ALA A 1 310 ? -2.365 -2.832 3.883 1.00 92.75 310 ALA A C 1
ATOM 2317 O O . ALA A 1 310 ? -2.329 -3.230 2.717 1.00 92.75 310 ALA A O 1
ATOM 2318 N N . LEU A 1 311 ? -2.670 -1.569 4.201 1.00 91.94 311 LEU A N 1
ATOM 2319 C CA . LEU A 1 311 ? -3.140 -0.571 3.230 1.00 91.94 311 LEU A CA 1
ATOM 2320 C C . LEU A 1 311 ? -2.158 -0.362 2.072 1.00 91.94 311 LEU A C 1
ATOM 2322 O O . LEU A 1 311 ? -2.554 -0.334 0.905 1.00 91.94 311 LEU A O 1
ATOM 2326 N N . VAL A 1 312 ? -0.859 -0.271 2.368 1.00 93.06 312 VAL A N 1
ATOM 2327 C CA . VAL A 1 312 ? 0.166 -0.029 1.340 1.00 93.06 312 VAL A CA 1
ATOM 2328 C C . VAL A 1 312 ? 0.734 -1.317 0.738 1.00 93.06 312 VAL A C 1
ATOM 2330 O O . VAL A 1 312 ? 1.640 -1.257 -0.097 1.00 93.06 312 VAL A O 1
ATOM 2333 N N . ARG A 1 313 ? 0.240 -2.501 1.126 1.00 89.44 313 ARG A N 1
ATOM 2334 C CA . ARG A 1 313 ? 0.745 -3.796 0.633 1.00 89.44 313 ARG A CA 1
ATOM 2335 C C . ARG A 1 313 ? 0.668 -3.895 -0.888 1.00 89.44 313 ARG A C 1
ATOM 2337 O O . ARG A 1 313 ? 1.663 -4.225 -1.540 1.00 89.44 313 ARG A O 1
ATOM 2344 N N . PHE A 1 314 ? -0.497 -3.578 -1.454 1.00 84.44 314 PHE A N 1
ATOM 2345 C CA . PHE A 1 314 ? -0.702 -3.610 -2.902 1.00 84.44 314 PHE A CA 1
ATOM 2346 C C . PHE A 1 314 ? 0.157 -2.556 -3.616 1.00 84.44 314 PHE A C 1
ATOM 2348 O O . PHE A 1 314 ? 0.777 -2.838 -4.643 1.00 84.44 314 PHE A O 1
ATOM 2355 N N . LEU A 1 315 ? 0.279 -1.365 -3.024 1.00 88.75 315 LEU A N 1
ATOM 2356 C CA . LEU A 1 315 ? 1.105 -0.292 -3.569 1.00 88.75 315 LEU A CA 1
ATOM 2357 C C . LEU A 1 315 ? 2.595 -0.674 -3.592 1.00 88.75 315 LEU A C 1
ATOM 2359 O O . LEU A 1 315 ? 3.255 -0.506 -4.613 1.00 88.75 315 LEU A O 1
ATOM 2363 N N . ARG A 1 316 ? 3.118 -1.286 -2.519 1.00 87.19 316 ARG A N 1
ATOM 2364 C CA . ARG A 1 316 ? 4.496 -1.813 -2.476 1.00 87.19 316 ARG A CA 1
ATOM 2365 C C . ARG A 1 316 ? 4.727 -2.929 -3.492 1.00 87.19 316 ARG A C 1
ATOM 2367 O O . ARG A 1 316 ? 5.807 -3.002 -4.075 1.00 87.19 316 ARG A O 1
ATOM 2374 N N . THR A 1 317 ? 3.725 -3.773 -3.725 1.00 85.06 317 THR A N 1
ATOM 2375 C CA . THR A 1 317 ? 3.784 -4.822 -4.756 1.00 85.06 317 THR A CA 1
ATOM 2376 C C . THR A 1 317 ? 3.874 -4.200 -6.150 1.00 85.06 317 THR A C 1
ATOM 2378 O O . THR A 1 317 ? 4.773 -4.537 -6.917 1.00 85.06 317 THR A O 1
ATOM 2381 N N . THR A 1 318 ? 3.029 -3.206 -6.433 1.00 83.81 318 THR A N 1
ATOM 2382 C CA . THR A 1 318 ? 3.048 -2.443 -7.691 1.00 83.81 318 THR A CA 1
ATOM 2383 C C . THR A 1 318 ? 4.394 -1.753 -7.910 1.00 83.81 318 THR A C 1
ATOM 2385 O O . THR A 1 318 ? 4.978 -1.878 -8.982 1.00 83.81 318 THR A O 1
ATOM 2388 N N . VAL A 1 319 ? 4.945 -1.094 -6.884 1.00 86.44 319 VAL A N 1
ATOM 2389 C CA . VAL A 1 319 ? 6.275 -0.463 -6.944 1.00 86.44 319 VAL A CA 1
ATOM 2390 C C . VAL A 1 319 ? 7.355 -1.474 -7.340 1.00 86.44 319 VAL A C 1
ATOM 2392 O O . VAL A 1 319 ? 8.124 -1.211 -8.262 1.00 86.44 319 VAL A O 1
ATOM 2395 N N . ARG A 1 320 ? 7.399 -2.651 -6.700 1.00 84.12 320 ARG A N 1
ATOM 2396 C CA . ARG A 1 320 ? 8.385 -3.702 -7.026 1.00 84.12 320 ARG A CA 1
ATOM 2397 C C . ARG A 1 320 ? 8.233 -4.214 -8.458 1.00 84.12 320 ARG A C 1
ATOM 2399 O O . ARG A 1 320 ? 9.239 -4.381 -9.148 1.00 84.12 320 ARG A O 1
ATOM 2406 N N . MET A 1 321 ? 6.997 -4.422 -8.911 1.00 79.44 321 MET A N 1
ATOM 2407 C CA . MET A 1 321 ? 6.703 -4.850 -10.282 1.00 79.44 321 MET A CA 1
ATOM 2408 C C . MET A 1 321 ? 7.171 -3.809 -11.304 1.00 79.44 321 MET A C 1
ATOM 2410 O O . MET A 1 321 ? 7.896 -4.148 -12.236 1.00 79.44 321 MET A O 1
ATOM 2414 N N . VAL A 1 322 ? 6.836 -2.532 -11.097 1.00 84.44 322 VAL A N 1
ATOM 2415 C CA . VAL A 1 322 ? 7.204 -1.436 -12.007 1.00 84.44 322 VAL A CA 1
ATOM 2416 C C . VAL A 1 322 ? 8.718 -1.230 -12.064 1.00 84.44 322 VAL A C 1
ATOM 2418 O O . VAL A 1 322 ? 9.263 -1.092 -13.159 1.00 84.44 322 VAL A O 1
ATOM 2421 N N . ILE A 1 323 ? 9.413 -1.267 -10.919 1.00 80.19 323 ILE A N 1
ATOM 2422 C CA . ILE A 1 323 ? 10.885 -1.213 -10.880 1.00 80.19 323 ILE A CA 1
ATOM 2423 C C . ILE A 1 323 ? 11.467 -2.353 -11.708 1.00 80.19 323 ILE A C 1
ATOM 2425 O O . ILE A 1 323 ? 12.329 -2.121 -12.553 1.00 80.19 323 ILE A O 1
ATOM 2429 N N . THR A 1 324 ? 10.982 -3.575 -11.493 1.00 77.56 324 THR A N 1
ATOM 2430 C CA . THR A 1 324 ? 11.547 -4.744 -12.165 1.00 77.56 324 THR A CA 1
ATOM 2431 C C . THR A 1 324 ? 11.315 -4.695 -13.668 1.00 77.56 324 THR A C 1
ATOM 2433 O O . THR A 1 324 ? 12.261 -4.864 -14.432 1.00 77.56 324 THR A O 1
ATOM 2436 N N . VAL A 1 325 ? 10.093 -4.387 -14.109 1.00 78.06 325 VAL A N 1
ATOM 2437 C CA . VAL A 1 325 ? 9.776 -4.232 -15.535 1.00 78.06 325 VAL A CA 1
ATOM 2438 C C . VAL A 1 325 ? 10.605 -3.105 -16.156 1.00 78.06 325 VAL A C 1
ATOM 2440 O O . VAL A 1 325 ? 11.191 -3.301 -17.218 1.00 78.06 325 VAL A O 1
ATOM 2443 N N . GLY A 1 326 ? 10.721 -1.952 -15.489 1.00 81.50 326 GLY A N 1
ATOM 2444 C CA . GLY A 1 326 ? 11.527 -0.825 -15.968 1.00 81.50 326 GLY A CA 1
ATOM 2445 C C . GLY A 1 326 ? 13.006 -1.184 -16.139 1.00 81.50 326 GLY A C 1
ATOM 2446 O O . GLY A 1 326 ? 13.599 -0.883 -17.177 1.00 81.50 326 GLY A O 1
ATOM 2447 N N . VAL A 1 327 ? 13.584 -1.894 -15.165 1.00 79.56 327 VAL A N 1
ATOM 2448 C CA . VAL A 1 327 ? 14.971 -2.381 -15.217 1.00 79.56 327 VAL A CA 1
ATOM 2449 C C . VAL A 1 327 ? 15.151 -3.440 -16.304 1.00 79.56 327 VAL A C 1
ATOM 2451 O O . VAL A 1 327 ? 16.095 -3.339 -17.082 1.00 79.56 327 VAL A O 1
ATOM 2454 N N . LEU A 1 328 ? 14.250 -4.420 -16.415 1.00 77.12 328 LEU A N 1
ATOM 2455 C CA . LEU A 1 328 ? 14.314 -5.455 -17.452 1.00 77.12 328 LEU A CA 1
ATOM 2456 C C . LEU A 1 328 ? 14.235 -4.852 -18.858 1.00 77.12 328 LEU A C 1
ATOM 2458 O O . LEU A 1 328 ? 15.040 -5.202 -19.720 1.00 77.12 328 LEU A O 1
ATOM 2462 N N . VAL A 1 329 ? 13.323 -3.900 -19.082 1.00 79.38 329 VAL A N 1
ATOM 2463 C CA . VAL A 1 329 ? 13.214 -3.173 -20.356 1.00 79.38 329 VAL A CA 1
ATOM 2464 C C . VAL A 1 329 ? 14.491 -2.387 -20.639 1.00 79.38 329 VAL A C 1
ATOM 2466 O O . VAL A 1 329 ? 14.995 -2.425 -21.763 1.00 79.38 329 VAL A O 1
ATOM 2469 N N . ALA A 1 330 ? 15.053 -1.711 -19.634 1.00 78.12 330 ALA A N 1
ATOM 2470 C CA . ALA A 1 330 ? 16.302 -0.977 -19.791 1.00 78.12 330 ALA A CA 1
ATOM 2471 C C . ALA A 1 330 ? 17.481 -1.904 -20.128 1.00 78.12 330 ALA A C 1
ATOM 2473 O O . ALA A 1 330 ? 18.246 -1.602 -21.042 1.00 78.12 330 ALA A O 1
ATOM 2474 N N . LEU A 1 331 ? 17.606 -3.048 -19.452 1.00 73.88 331 LEU A N 1
ATOM 2475 C CA . LEU A 1 331 ? 18.656 -4.035 -19.709 1.00 73.88 331 LEU A CA 1
ATOM 2476 C C . LEU A 1 331 ? 18.512 -4.669 -21.095 1.00 73.88 331 LEU A C 1
ATOM 2478 O O . LEU A 1 331 ? 19.483 -4.700 -21.846 1.00 73.88 331 LEU A O 1
ATOM 2482 N N . ALA A 1 332 ? 17.309 -5.102 -21.478 1.00 70.50 332 ALA A N 1
ATOM 2483 C CA . ALA A 1 332 ? 17.051 -5.678 -22.797 1.00 70.50 332 ALA A CA 1
ATOM 2484 C C . ALA A 1 332 ? 17.346 -4.671 -23.925 1.00 70.50 332 ALA A C 1
ATOM 2486 O O . ALA A 1 332 ? 17.995 -5.004 -24.920 1.00 70.50 332 ALA A O 1
ATOM 2487 N N . ALA A 1 333 ? 16.932 -3.412 -23.754 1.00 77.19 333 ALA A N 1
ATOM 2488 C CA . ALA A 1 333 ? 17.216 -2.337 -24.704 1.00 77.19 333 ALA A CA 1
ATOM 2489 C C . ALA A 1 333 ? 18.710 -1.981 -24.774 1.00 77.19 333 ALA A C 1
ATOM 2491 O O . ALA A 1 333 ? 19.206 -1.574 -25.828 1.00 77.19 333 ALA A O 1
ATOM 2492 N N . TRP A 1 334 ? 19.427 -2.117 -23.656 1.00 73.12 334 TRP A N 1
ATOM 2493 C CA . TRP A 1 334 ? 20.860 -1.861 -23.574 1.00 73.12 334 TRP A CA 1
ATOM 2494 C C . TRP A 1 334 ? 21.683 -2.982 -24.224 1.00 73.12 334 TRP A C 1
ATOM 2496 O O . TRP A 1 334 ? 22.538 -2.684 -25.057 1.00 73.12 334 TRP A O 1
ATOM 2506 N N . LEU A 1 335 ? 21.380 -4.249 -23.917 1.00 64.94 335 LEU A N 1
ATOM 2507 C CA . LEU A 1 335 ? 22.068 -5.435 -24.452 1.00 64.94 335 LEU A CA 1
ATOM 2508 C C . LEU A 1 335 ? 21.893 -5.589 -25.965 1.00 64.94 335 LEU A C 1
ATOM 2510 O O . LEU A 1 335 ? 22.804 -6.018 -26.664 1.00 64.94 335 LEU A O 1
ATOM 2514 N N . THR A 1 336 ? 20.739 -5.190 -26.496 1.00 66.19 336 THR A N 1
ATOM 2515 C CA . THR A 1 336 ? 20.469 -5.222 -27.940 1.00 66.19 336 THR A CA 1
ATOM 2516 C C . THR A 1 336 ? 21.045 -4.010 -28.695 1.00 66.19 336 THR A C 1
ATOM 2518 O O . THR A 1 336 ? 20.798 -3.859 -29.890 1.00 66.19 336 THR A O 1
ATOM 2521 N N . GLY A 1 337 ? 21.786 -3.101 -28.043 1.00 60.31 337 GLY A N 1
ATOM 2522 C CA . GLY A 1 337 ? 22.255 -1.831 -28.617 1.00 60.31 337 GLY A CA 1
ATOM 2523 C C . GLY A 1 337 ? 23.729 -1.792 -29.065 1.00 60.31 337 GLY A C 1
ATOM 2524 O O . GLY A 1 337 ? 24.627 -2.179 -28.331 1.00 60.31 337 GLY A O 1
ATOM 2525 N N . GLU A 1 338 ? 24.009 -1.171 -30.217 1.00 55.47 338 GLU A N 1
ATOM 2526 C CA . GLU A 1 338 ? 25.360 -0.983 -30.807 1.00 55.47 338 GLU A CA 1
ATOM 2527 C C . GLU A 1 338 ? 26.194 0.155 -30.155 1.00 55.47 338 GLU A C 1
ATOM 2529 O O . GLU A 1 338 ? 26.981 0.854 -30.796 1.00 55.47 338 GLU A O 1
ATOM 2534 N N . GLY A 1 339 ? 25.993 0.453 -28.869 1.00 54.56 339 GLY A N 1
ATOM 2535 C CA . GLY A 1 339 ? 26.696 1.562 -28.207 1.00 54.56 339 GLY A CA 1
ATOM 2536 C C . GLY A 1 339 ? 28.128 1.197 -27.798 1.00 54.56 339 GLY A C 1
ATOM 2537 O O . GLY A 1 339 ? 28.295 0.184 -27.152 1.00 54.56 339 GLY A O 1
ATOM 2538 N N . ARG A 1 340 ? 29.136 2.062 -28.019 1.00 47.97 340 ARG A N 1
ATOM 2539 C CA . ARG A 1 340 ? 30.579 1.836 -27.695 1.00 47.97 340 ARG A CA 1
ATOM 2540 C C . ARG A 1 340 ? 30.929 1.317 -26.282 1.00 47.97 340 ARG A C 1
ATOM 2542 O O . ARG A 1 340 ? 32.058 0.884 -26.060 1.00 47.97 340 ARG A O 1
ATOM 2549 N N . ALA A 1 341 ? 30.032 1.465 -25.307 1.00 49.53 341 ALA A N 1
ATOM 2550 C CA . ALA A 1 341 ? 30.177 0.914 -23.955 1.00 49.53 341 ALA A CA 1
ATOM 2551 C C . ALA A 1 341 ? 29.512 -0.468 -23.838 1.00 49.53 341 ALA A C 1
ATOM 2553 O O . ALA A 1 341 ? 30.128 -1.390 -23.317 1.00 49.53 341 ALA A O 1
ATOM 2554 N N . ALA A 1 342 ? 28.311 -0.626 -24.405 1.00 44.97 342 ALA A N 1
ATOM 2555 C CA . ALA A 1 342 ? 27.636 -1.912 -24.543 1.00 44.97 342 ALA A CA 1
ATOM 2556 C C . ALA A 1 342 ? 28.453 -2.859 -25.429 1.00 44.97 342 ALA A C 1
ATOM 2558 O O . ALA A 1 342 ? 28.722 -3.967 -25.014 1.00 44.97 342 ALA A O 1
ATOM 2559 N N . THR A 1 343 ? 28.975 -2.407 -26.570 1.00 54.44 343 THR A N 1
ATOM 2560 C CA . THR A 1 343 ? 29.847 -3.210 -27.431 1.00 54.44 343 THR A CA 1
ATOM 2561 C C . THR A 1 343 ? 31.189 -3.526 -26.796 1.00 54.44 343 THR A C 1
ATOM 2563 O O . THR A 1 343 ? 31.727 -4.557 -27.140 1.00 54.44 343 THR A O 1
ATOM 2566 N N . ARG A 1 344 ? 31.725 -2.716 -25.867 1.00 54.56 344 ARG A N 1
ATOM 2567 C CA . ARG A 1 344 ? 32.965 -3.052 -25.136 1.00 54.56 344 ARG A CA 1
ATOM 2568 C C . ARG A 1 344 ? 32.738 -4.111 -24.068 1.00 54.56 344 ARG A C 1
ATOM 2570 O O . ARG A 1 344 ? 33.505 -5.060 -23.981 1.00 54.56 344 ARG A O 1
ATOM 2577 N N . VAL A 1 345 ? 31.677 -3.965 -23.276 1.00 57.47 345 VAL A N 1
ATOM 2578 C CA . VAL A 1 345 ? 31.291 -4.994 -22.302 1.00 57.47 345 VAL A CA 1
ATOM 2579 C C . VAL A 1 345 ? 30.897 -6.271 -23.041 1.00 57.47 345 VAL A C 1
ATOM 2581 O O . VAL A 1 345 ? 31.382 -7.336 -22.689 1.00 57.47 345 VAL A O 1
ATOM 2584 N N . MET A 1 346 ? 30.124 -6.157 -24.124 1.00 54.97 346 MET A N 1
ATOM 2585 C CA . MET A 1 346 ? 29.707 -7.275 -24.968 1.00 54.97 346 MET A CA 1
ATOM 2586 C C . MET A 1 346 ? 30.872 -7.867 -25.767 1.00 54.97 346 MET A C 1
ATOM 2588 O O . MET A 1 346 ? 30.867 -9.065 -25.968 1.00 54.97 346 MET A O 1
ATOM 2592 N N . SER A 1 347 ? 31.879 -7.103 -26.206 1.00 57.06 347 SER A N 1
ATOM 2593 C CA . SER A 1 347 ? 33.068 -7.651 -26.883 1.00 57.06 347 SER A CA 1
ATOM 2594 C C . SER A 1 347 ? 34.007 -8.333 -25.900 1.00 57.06 347 SER A C 1
ATOM 2596 O O . SER A 1 347 ? 34.636 -9.316 -26.257 1.00 57.06 347 SER A O 1
ATOM 2598 N N . MET A 1 348 ? 34.097 -7.837 -24.664 1.00 59.75 348 MET A N 1
ATOM 2599 C CA . MET A 1 348 ? 34.858 -8.483 -23.594 1.00 59.75 348 MET A CA 1
ATOM 2600 C C . MET A 1 348 ? 34.160 -9.768 -23.134 1.00 59.75 348 MET A C 1
ATOM 2602 O O . MET A 1 348 ? 34.813 -10.787 -22.948 1.00 59.75 348 MET A O 1
ATOM 2606 N N . TRP A 1 349 ? 32.828 -9.746 -23.042 1.00 54.59 349 TRP A N 1
ATOM 2607 C CA . TRP A 1 349 ? 32.004 -10.927 -22.790 1.00 54.59 349 TRP A CA 1
ATOM 2608 C C . TRP A 1 349 ? 32.056 -11.937 -23.939 1.00 54.59 349 TRP A C 1
ATOM 2610 O O . TRP A 1 349 ? 32.405 -13.084 -23.697 1.00 54.59 349 TRP A O 1
ATOM 2620 N N . ARG A 1 350 ? 31.781 -11.525 -25.185 1.00 60.56 350 ARG A N 1
ATOM 2621 C CA . ARG A 1 350 ? 31.889 -12.362 -26.397 1.00 60.56 350 ARG A CA 1
ATOM 2622 C C . ARG A 1 350 ? 33.309 -12.879 -26.596 1.00 60.56 350 ARG A C 1
ATOM 2624 O O . ARG A 1 350 ? 33.471 -14.017 -26.997 1.00 60.56 350 ARG A O 1
ATOM 2631 N N . GLY A 1 351 ? 34.324 -12.068 -26.300 1.00 57.75 351 GLY A N 1
ATOM 2632 C CA . GLY A 1 351 ? 35.731 -12.453 -26.387 1.00 57.75 351 GLY A CA 1
ATOM 2633 C C . GLY A 1 351 ? 36.126 -13.472 -25.319 1.00 57.75 351 GLY A C 1
ATOM 2634 O O . GLY A 1 351 ? 36.805 -14.438 -25.636 1.00 57.75 351 GLY A O 1
ATOM 2635 N N . GLY A 1 352 ? 35.654 -13.314 -24.078 1.00 64.38 352 GLY A N 1
ATOM 2636 C CA . GLY A 1 352 ? 35.879 -14.294 -23.010 1.00 64.38 352 GLY A CA 1
ATOM 2637 C C . GLY A 1 352 ? 35.130 -15.609 -23.241 1.00 64.38 352 GLY A C 1
ATOM 2638 O O . GLY A 1 352 ? 35.704 -16.682 -23.101 1.00 64.38 352 GLY A O 1
ATOM 2639 N N . ILE A 1 353 ? 33.864 -15.529 -23.655 1.00 61.75 353 ILE A N 1
ATOM 2640 C CA . ILE A 1 353 ? 33.019 -16.681 -24.005 1.00 61.75 353 ILE A CA 1
ATOM 2641 C C . ILE A 1 353 ? 33.556 -17.388 -25.259 1.00 61.75 353 ILE A C 1
ATOM 2643 O O . ILE A 1 353 ? 33.641 -18.612 -25.268 1.00 61.75 353 ILE A O 1
ATOM 2647 N N . GLY A 1 354 ? 33.975 -16.633 -26.277 1.00 60.06 354 GLY A N 1
ATOM 2648 C CA . GLY A 1 354 ? 34.613 -17.148 -27.488 1.00 60.06 354 GLY A CA 1
ATOM 2649 C C . GLY A 1 354 ? 35.933 -17.851 -27.186 1.00 60.06 354 GLY A C 1
ATOM 2650 O O . GLY A 1 354 ? 36.113 -18.984 -27.603 1.00 60.06 354 GLY A O 1
ATOM 2651 N N . ALA A 1 355 ? 36.793 -17.263 -26.350 1.00 62.78 355 ALA A N 1
ATOM 2652 C CA . ALA A 1 355 ? 38.040 -17.899 -25.925 1.00 62.78 355 ALA A CA 1
ATOM 2653 C C . ALA A 1 355 ? 37.806 -19.217 -25.163 1.00 62.78 355 ALA A C 1
ATOM 2655 O O . ALA A 1 355 ? 38.551 -20.175 -25.349 1.00 62.78 355 ALA A O 1
ATOM 2656 N N . VAL A 1 356 ? 36.757 -19.293 -24.335 1.00 62.94 356 VAL A N 1
ATOM 2657 C CA . VAL A 1 356 ? 36.359 -20.534 -23.648 1.00 62.94 356 VAL A CA 1
ATOM 2658 C C . VAL A 1 356 ? 35.772 -21.557 -24.629 1.00 62.94 356 VAL A C 1
ATOM 2660 O O . VAL A 1 356 ? 36.055 -22.745 -24.500 1.00 62.94 356 VAL A O 1
ATOM 2663 N N . ARG A 1 357 ? 34.990 -21.120 -25.623 1.00 62.62 357 ARG A N 1
ATOM 2664 C CA . ARG A 1 357 ? 34.419 -21.977 -26.678 1.00 62.62 357 ARG A CA 1
ATOM 2665 C C . ARG A 1 357 ? 35.495 -22.566 -27.590 1.00 62.62 357 ARG A C 1
ATOM 2667 O O . ARG A 1 357 ? 35.446 -23.758 -27.888 1.00 62.62 357 ARG A O 1
ATOM 2674 N N . ASP A 1 358 ? 36.471 -21.750 -27.973 1.00 64.56 358 ASP A N 1
ATOM 2675 C CA . ASP A 1 358 ? 37.615 -22.144 -28.794 1.00 64.56 358 ASP A CA 1
ATOM 2676 C C . ASP A 1 358 ? 38.543 -23.082 -28.009 1.00 64.56 358 ASP A C 1
ATOM 2678 O O . ASP A 1 358 ? 38.962 -24.113 -28.531 1.00 64.56 358 ASP A O 1
ATOM 2682 N N . ALA A 1 359 ? 38.784 -22.801 -26.721 1.00 66.12 359 ALA A N 1
ATOM 2683 C CA . ALA A 1 359 ? 39.523 -23.697 -25.828 1.00 66.12 359 ALA A CA 1
ATOM 2684 C C . ALA A 1 359 ? 38.795 -25.033 -25.574 1.00 66.12 359 ALA A C 1
ATOM 2686 O O . ALA A 1 359 ? 39.445 -26.049 -25.342 1.00 66.12 359 ALA A O 1
ATOM 2687 N N . ALA A 1 360 ? 37.459 -25.044 -25.633 1.00 66.12 360 ALA A N 1
ATOM 2688 C CA . ALA A 1 360 ? 36.635 -26.248 -25.527 1.00 66.12 360 ALA A CA 1
ATOM 2689 C C . ALA A 1 360 ? 36.468 -27.006 -26.862 1.00 66.12 360 ALA A C 1
ATOM 2691 O O . ALA A 1 360 ? 35.903 -28.099 -26.862 1.00 66.12 360 ALA A O 1
ATOM 2692 N N . GLY A 1 361 ? 36.934 -26.452 -27.990 1.00 58.56 361 GLY A N 1
ATOM 2693 C CA . GLY A 1 361 ? 36.864 -27.084 -29.314 1.00 58.56 361 GLY A CA 1
ATOM 2694 C C . GLY A 1 361 ? 35.452 -27.197 -29.910 1.00 58.56 361 GLY A C 1
ATOM 2695 O O . GLY A 1 361 ? 35.211 -28.067 -30.742 1.00 58.56 361 GLY A O 1
ATOM 2696 N N . LEU A 1 362 ? 34.505 -26.354 -29.482 1.00 60.38 362 LEU A N 1
ATOM 2697 C CA . LEU A 1 362 ? 33.079 -26.443 -29.843 1.00 60.38 362 LEU A CA 1
ATOM 2698 C C . LEU A 1 362 ? 32.678 -25.492 -30.990 1.00 60.38 362 LEU A C 1
ATOM 2700 O O . LEU A 1 362 ? 31.665 -24.798 -30.896 1.00 60.38 362 LEU A O 1
ATOM 2704 N N . THR A 1 363 ? 33.459 -25.432 -32.069 1.00 57.34 363 THR A N 1
ATOM 2705 C CA . THR A 1 363 ? 33.168 -24.585 -33.243 1.00 57.34 363 THR A CA 1
ATOM 2706 C C . THR A 1 363 ? 32.492 -25.382 -34.371 1.00 57.34 363 THR A C 1
ATOM 2708 O O . THR A 1 363 ? 32.917 -26.488 -34.699 1.00 57.34 363 THR A O 1
ATOM 2711 N N . GLY A 1 364 ? 31.421 -24.838 -34.977 1.00 55.91 364 GLY A N 1
ATOM 2712 C CA . GLY A 1 364 ? 30.846 -25.375 -36.226 1.00 55.91 364 GLY A CA 1
ATOM 2713 C C . GLY A 1 364 ? 29.708 -26.412 -36.138 1.00 55.91 364 GLY A C 1
ATOM 2714 O O . GLY A 1 364 ? 29.552 -27.221 -37.053 1.00 55.91 364 GLY A O 1
ATOM 2715 N N . GLY A 1 365 ? 28.882 -26.414 -35.086 1.00 60.06 365 GLY A N 1
ATOM 2716 C CA . GLY A 1 365 ? 27.711 -27.307 -34.988 1.00 60.06 365 GLY A CA 1
ATOM 2717 C C . GLY A 1 365 ? 26.420 -26.749 -35.631 1.00 60.06 365 GLY A C 1
ATOM 2718 O O . GLY A 1 365 ? 26.198 -25.538 -35.600 1.00 60.06 365 GLY A O 1
ATOM 2719 N N . PRO A 1 366 ? 25.483 -27.596 -36.120 1.00 64.00 366 PRO A N 1
ATOM 2720 C CA . PRO A 1 366 ? 24.189 -27.162 -36.683 1.00 64.00 366 PRO A CA 1
ATOM 2721 C C . PRO A 1 366 ? 23.311 -26.376 -35.693 1.00 64.00 366 PRO A C 1
ATOM 2723 O O . PRO A 1 366 ? 22.433 -25.613 -36.099 1.00 64.00 366 PRO A O 1
ATOM 2726 N N . VAL A 1 367 ? 23.575 -26.533 -34.394 1.00 59.00 367 VAL A N 1
ATOM 2727 C CA . VAL A 1 367 ? 22.919 -25.787 -33.316 1.00 59.00 367 VAL A CA 1
ATOM 2728 C C . VAL A 1 367 ? 23.265 -24.294 -33.378 1.00 59.00 367 VAL A C 1
ATOM 2730 O O . VAL A 1 367 ? 22.371 -23.472 -33.192 1.00 59.00 367 VAL A O 1
ATOM 2733 N N . GLY A 1 368 ? 24.505 -23.922 -33.722 1.00 61.16 368 GLY A N 1
ATOM 2734 C CA . GLY A 1 368 ? 24.927 -22.517 -33.707 1.00 61.16 368 GLY A CA 1
ATOM 2735 C C . GLY A 1 368 ? 24.291 -21.670 -34.808 1.00 61.16 368 GLY A C 1
ATOM 2736 O O . GLY A 1 368 ? 23.728 -20.609 -34.545 1.00 61.16 368 GLY A O 1
ATOM 2737 N N . ALA A 1 369 ? 24.220 -22.214 -36.024 1.00 66.56 369 ALA A N 1
ATOM 2738 C CA . ALA A 1 369 ? 23.552 -21.565 -37.156 1.00 66.56 369 ALA A CA 1
ATOM 2739 C C . ALA A 1 369 ? 22.018 -21.462 -36.993 1.00 66.56 369 ALA A C 1
ATOM 2741 O O . ALA A 1 369 ? 21.358 -20.631 -37.632 1.00 66.56 369 ALA A O 1
ATOM 2742 N N . TRP A 1 370 ? 21.416 -22.329 -36.173 1.00 69.75 370 TRP A N 1
ATOM 2743 C CA . TRP A 1 370 ? 20.002 -22.231 -35.808 1.00 69.75 370 TRP A CA 1
ATOM 2744 C C . TRP A 1 370 ? 19.775 -21.153 -34.743 1.00 69.75 370 TRP A C 1
ATOM 2746 O O . TRP A 1 370 ? 18.884 -20.318 -34.917 1.00 69.75 370 TRP A O 1
ATOM 2756 N N . VAL A 1 371 ? 20.610 -21.113 -33.696 1.00 68.38 371 VAL A N 1
ATOM 2757 C CA . VAL A 1 371 ? 20.543 -20.089 -32.640 1.00 68.38 371 VAL A CA 1
ATOM 2758 C C . VAL A 1 371 ? 20.743 -18.691 -33.221 1.00 68.38 371 VAL A C 1
ATOM 2760 O O . VAL A 1 371 ? 19.956 -17.809 -32.889 1.00 68.38 371 VAL A O 1
ATOM 2763 N N . HIS A 1 372 ? 21.671 -18.500 -34.162 1.00 72.12 372 HIS A N 1
ATOM 2764 C CA . HIS A 1 372 ? 21.876 -17.214 -34.838 1.00 72.12 372 HIS A CA 1
ATOM 2765 C C . HIS A 1 372 ? 20.598 -16.689 -35.510 1.00 72.12 372 HIS A C 1
ATOM 2767 O O . HIS A 1 372 ? 20.171 -15.551 -35.293 1.00 72.12 372 HIS A O 1
ATOM 2773 N N . ARG A 1 373 ? 19.910 -17.551 -36.274 1.00 73.88 373 ARG A N 1
ATOM 2774 C CA . ARG A 1 373 ? 18.630 -17.212 -36.925 1.00 73.88 373 ARG A CA 1
ATOM 2775 C C . ARG A 1 373 ? 17.501 -16.978 -35.924 1.00 73.88 373 ARG A C 1
ATOM 2777 O O . ARG A 1 373 ? 16.661 -16.109 -36.144 1.00 73.88 373 ARG A O 1
ATOM 2784 N N . ALA A 1 374 ? 17.466 -17.746 -34.838 1.00 70.56 374 ALA A N 1
ATOM 2785 C CA . ALA A 1 374 ? 16.409 -17.685 -33.833 1.00 70.56 374 ALA A CA 1
ATOM 2786 C C . ALA A 1 374 ? 16.678 -16.666 -32.709 1.00 70.56 374 ALA A C 1
ATOM 2788 O O . ALA A 1 374 ? 15.800 -16.432 -31.879 1.00 70.56 374 ALA A O 1
ATOM 2789 N N . LYS A 1 375 ? 17.851 -16.023 -32.678 1.00 69.19 375 LYS A N 1
ATOM 2790 C CA . LYS A 1 375 ? 18.356 -15.212 -31.559 1.00 69.19 375 LYS A CA 1
ATOM 2791 C C . LYS A 1 375 ? 17.379 -14.156 -31.059 1.00 69.19 375 LYS A C 1
ATOM 2793 O O . LYS A 1 375 ? 17.190 -13.991 -29.856 1.00 69.19 375 LYS A O 1
ATOM 2798 N N . SER A 1 376 ? 16.725 -13.446 -31.980 1.00 62.12 376 SER A N 1
ATOM 2799 C CA . SER A 1 376 ? 15.731 -12.433 -31.615 1.00 62.12 376 SER A CA 1
ATOM 2800 C C . SER A 1 376 ? 14.524 -13.054 -30.900 1.00 62.12 376 SER A C 1
ATOM 2802 O O . SER A 1 376 ? 14.110 -12.552 -29.858 1.00 62.12 376 SER A O 1
ATOM 2804 N N . TRP A 1 377 ? 14.015 -14.184 -31.399 1.00 67.50 377 TRP A N 1
ATOM 2805 C CA . TRP A 1 377 ? 12.915 -14.939 -30.788 1.00 67.50 377 TRP A CA 1
ATOM 2806 C C . TRP A 1 377 ? 13.301 -15.551 -29.436 1.00 67.50 377 TRP A C 1
ATOM 2808 O O . TRP A 1 377 ? 12.523 -15.508 -28.483 1.00 67.50 377 TRP A O 1
ATOM 2818 N N . LEU A 1 378 ? 14.522 -16.071 -29.327 1.00 69.19 378 LEU A N 1
ATOM 2819 C CA . LEU A 1 378 ? 15.045 -16.684 -28.110 1.00 69.19 378 LEU A CA 1
ATOM 2820 C C . LEU A 1 378 ? 15.204 -15.642 -26.991 1.00 69.19 378 LEU A C 1
ATOM 2822 O O . LEU A 1 378 ? 14.759 -15.862 -25.865 1.00 69.19 378 LEU A O 1
ATOM 2826 N N . ASN A 1 379 ? 15.707 -14.450 -27.327 1.00 65.56 379 ASN A N 1
ATOM 2827 C CA . ASN A 1 379 ? 15.785 -13.331 -26.390 1.00 65.56 379 ASN A CA 1
ATOM 2828 C C . ASN A 1 379 ? 14.397 -12.863 -25.925 1.00 65.56 379 ASN A C 1
ATOM 2830 O O . ASN A 1 379 ? 14.196 -12.624 -24.735 1.00 65.56 379 ASN A O 1
ATOM 2834 N N . TRP A 1 380 ? 13.421 -12.776 -26.835 1.00 62.16 380 TRP A N 1
ATOM 2835 C CA . TRP A 1 380 ? 12.031 -12.473 -26.471 1.00 62.16 380 TRP A CA 1
ATOM 2836 C C . TRP A 1 380 ? 11.414 -13.546 -25.570 1.00 62.16 380 TRP A C 1
ATOM 2838 O O . TRP A 1 380 ? 10.664 -13.210 -24.656 1.00 62.16 380 TRP A O 1
ATOM 2848 N N . THR A 1 381 ? 11.780 -14.813 -25.765 1.00 66.81 381 THR A N 1
ATOM 2849 C CA . THR A 1 381 ? 11.326 -15.926 -24.922 1.00 66.81 381 THR A CA 1
ATOM 2850 C C . THR A 1 381 ? 11.885 -15.813 -23.504 1.00 66.81 381 THR A C 1
ATOM 2852 O O . THR A 1 381 ? 11.128 -15.947 -22.550 1.00 66.81 381 THR A O 1
ATOM 2855 N N . VAL A 1 382 ? 13.169 -15.477 -23.334 1.00 68.12 382 VAL A N 1
ATOM 2856 C CA . VAL A 1 382 ? 13.771 -15.248 -22.003 1.00 68.12 382 VAL A CA 1
ATOM 2857 C C . VAL A 1 382 ? 13.078 -14.099 -21.265 1.00 68.12 382 VAL A C 1
ATOM 2859 O O . VAL A 1 382 ? 12.786 -14.215 -20.071 1.00 68.12 382 VAL A O 1
ATOM 2862 N N . VAL A 1 383 ? 12.759 -13.007 -21.970 1.00 61.25 383 VAL A N 1
ATOM 2863 C CA . VAL A 1 383 ? 12.014 -11.875 -21.394 1.00 61.25 383 VAL A CA 1
ATOM 2864 C C . VAL A 1 383 ? 10.592 -12.293 -21.014 1.00 61.25 383 VAL A C 1
ATOM 2866 O O . VAL A 1 383 ? 10.155 -12.002 -19.901 1.00 61.25 383 VAL A O 1
ATOM 2869 N N . ALA A 1 384 ? 9.888 -13.006 -21.897 1.00 61.50 384 ALA A N 1
ATOM 2870 C CA . ALA A 1 384 ? 8.530 -13.484 -21.650 1.00 61.50 384 ALA A CA 1
ATOM 2871 C C . ALA A 1 384 ? 8.477 -14.452 -20.457 1.00 61.50 384 ALA A C 1
ATOM 2873 O O . ALA A 1 384 ? 7.642 -14.286 -19.575 1.00 61.50 384 ALA A O 1
ATOM 2874 N N . VAL A 1 385 ? 9.409 -15.404 -20.374 1.00 67.75 385 VAL A N 1
ATOM 2875 C CA . VAL A 1 385 ? 9.517 -16.358 -19.262 1.00 67.75 385 VAL A CA 1
ATOM 2876 C C . VAL A 1 385 ? 9.831 -15.640 -17.948 1.00 67.75 385 VAL A C 1
ATOM 2878 O O . VAL A 1 385 ? 9.163 -15.894 -16.951 1.00 67.75 385 VAL A O 1
ATOM 2881 N N . SER A 1 386 ? 10.770 -14.689 -17.939 1.00 61.78 386 SER A N 1
ATOM 2882 C CA . SER A 1 386 ? 11.081 -13.899 -16.735 1.00 61.78 386 SER A CA 1
ATOM 2883 C C . SER A 1 386 ? 9.875 -13.081 -16.259 1.00 61.78 386 SER A C 1
ATOM 2885 O O . SER A 1 386 ? 9.603 -13.014 -15.060 1.00 61.78 386 SER A O 1
ATOM 2887 N N . ALA A 1 387 ? 9.117 -12.498 -17.195 1.00 57.28 387 ALA A N 1
ATOM 2888 C CA . ALA A 1 387 ? 7.896 -11.755 -16.896 1.00 57.28 387 ALA A CA 1
ATOM 2889 C C . ALA A 1 387 ? 6.777 -12.663 -16.360 1.00 57.28 387 ALA A C 1
ATOM 2891 O O . ALA A 1 387 ? 6.127 -12.307 -15.381 1.00 57.28 387 ALA A O 1
ATOM 2892 N N . VAL A 1 388 ? 6.579 -13.847 -16.949 1.00 62.53 388 VAL A N 1
ATOM 2893 C CA . VAL A 1 388 ? 5.584 -14.833 -16.494 1.00 62.53 388 VAL A CA 1
ATOM 2894 C C . VAL A 1 388 ? 5.941 -15.382 -1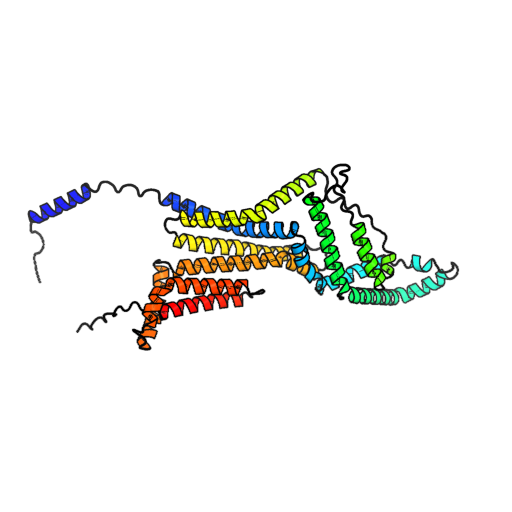5.112 1.00 62.53 388 VAL A C 1
ATOM 2896 O O . VAL A 1 388 ? 5.067 -15.442 -14.252 1.00 62.53 388 VAL A O 1
ATOM 2899 N N . ILE A 1 389 ? 7.213 -15.709 -14.853 1.00 67.19 389 ILE A N 1
ATOM 2900 C CA . ILE A 1 389 ? 7.672 -16.161 -13.528 1.00 67.19 389 ILE A CA 1
ATOM 2901 C C . ILE A 1 389 ? 7.400 -15.081 -12.474 1.00 67.19 389 ILE A C 1
ATOM 2903 O O . ILE A 1 389 ? 6.911 -15.398 -11.396 1.00 67.19 389 ILE A O 1
ATOM 2907 N N . MET A 1 390 ? 7.653 -13.805 -12.783 1.00 62.44 390 MET A N 1
ATOM 2908 C CA . MET A 1 390 ? 7.318 -12.703 -11.875 1.00 62.44 390 MET A CA 1
ATOM 2909 C C . MET A 1 390 ? 5.815 -12.524 -11.658 1.00 62.44 390 MET A C 1
ATOM 2911 O O . MET A 1 390 ? 5.405 -12.201 -10.548 1.00 62.44 390 MET A O 1
ATOM 2915 N N . LEU A 1 391 ? 5.006 -12.708 -12.703 1.00 53.94 391 LEU A N 1
ATOM 2916 C CA . LEU A 1 391 ? 3.555 -12.536 -12.646 1.00 53.94 391 LEU A CA 1
ATOM 2917 C C . LEU A 1 391 ? 2.875 -13.629 -11.808 1.00 53.94 391 LEU A C 1
ATOM 2919 O O . LEU A 1 391 ? 1.909 -13.352 -11.109 1.00 53.94 391 LEU A O 1
ATOM 2923 N N . VAL A 1 392 ? 3.372 -14.864 -11.893 1.00 58.22 392 VAL A N 1
ATOM 2924 C CA . VAL A 1 392 ? 2.799 -16.034 -11.205 1.00 58.22 392 VAL A CA 1
ATOM 2925 C C . VAL A 1 392 ? 3.273 -16.130 -9.747 1.00 58.22 392 VAL A C 1
ATOM 2927 O O . VAL A 1 392 ? 2.650 -16.805 -8.931 1.00 58.22 392 VAL A O 1
ATOM 2930 N N . TRP A 1 393 ? 4.366 -15.455 -9.385 1.00 58.38 393 TRP A N 1
ATOM 2931 C CA . TRP A 1 393 ? 4.945 -15.554 -8.048 1.00 58.38 393 TRP A CA 1
ATOM 2932 C C . TRP A 1 393 ? 4.336 -14.520 -7.091 1.00 58.38 393 TRP A C 1
ATOM 2934 O O . TRP A 1 393 ? 4.734 -13.361 -7.086 1.00 58.38 393 TRP A O 1
ATOM 2944 N N . ASP A 1 394 ? 3.429 -14.952 -6.208 1.00 49.53 394 ASP A N 1
ATOM 2945 C CA . ASP A 1 394 ? 2.671 -14.088 -5.276 1.00 49.53 394 ASP A CA 1
ATOM 2946 C C . ASP A 1 394 ? 3.526 -13.298 -4.258 1.00 49.53 394 ASP A C 1
ATOM 2948 O O . ASP A 1 394 ? 3.066 -12.327 -3.651 1.00 49.53 394 ASP A O 1
ATOM 2952 N N . ARG A 1 395 ? 4.779 -13.711 -4.017 1.00 50.59 395 ARG A N 1
ATOM 2953 C CA . ARG A 1 395 ? 5.714 -13.062 -3.072 1.00 50.59 395 ARG A CA 1
ATOM 2954 C C . ARG A 1 395 ? 7.177 -13.121 -3.535 1.00 50.59 395 ARG A C 1
ATOM 2956 O O . ARG A 1 395 ? 7.971 -13.846 -2.930 1.00 50.59 395 ARG A O 1
ATOM 2963 N N . PRO A 1 396 ? 7.584 -12.388 -4.582 1.00 54.53 396 PRO A N 1
ATOM 2964 C CA . PRO A 1 396 ? 8.984 -12.342 -4.952 1.00 54.53 396 PRO A CA 1
ATOM 2965 C C . PRO A 1 396 ? 9.699 -11.497 -3.894 1.00 54.53 396 PRO A C 1
ATOM 2967 O O . PRO A 1 396 ? 9.494 -10.284 -3.772 1.00 54.53 396 PRO A O 1
ATOM 2970 N N . THR A 1 397 ? 10.504 -12.150 -3.058 1.00 58.78 397 THR A N 1
ATOM 2971 C CA . THR A 1 397 ? 11.457 -11.443 -2.200 1.00 58.78 397 THR A CA 1
ATOM 2972 C C . THR A 1 397 ? 12.458 -10.714 -3.098 1.00 58.78 397 THR A C 1
ATOM 2974 O O . THR A 1 397 ? 12.708 -11.143 -4.223 1.00 58.78 397 THR A O 1
ATOM 2977 N N . GLY A 1 398 ? 13.056 -9.611 -2.633 1.00 50.16 398 GLY A N 1
ATOM 2978 C CA . GLY A 1 398 ? 14.037 -8.865 -3.442 1.00 50.16 398 GLY A CA 1
ATOM 2979 C C . GLY A 1 398 ? 15.175 -9.751 -3.972 1.00 50.16 398 GLY A C 1
ATOM 2980 O O . GLY A 1 398 ? 15.645 -9.557 -5.086 1.00 50.16 398 GLY A O 1
ATOM 2981 N N . VAL A 1 399 ? 15.531 -10.796 -3.219 1.00 60.53 399 VAL A N 1
ATOM 2982 C CA . VAL A 1 399 ? 16.500 -11.827 -3.610 1.00 60.53 399 VAL A CA 1
ATOM 2983 C C . VAL A 1 399 ? 16.013 -12.656 -4.805 1.00 60.53 399 VAL A C 1
ATOM 2985 O O . VAL A 1 399 ? 16.782 -12.879 -5.731 1.00 60.53 399 VAL A O 1
ATOM 2988 N N . VAL A 1 400 ? 14.739 -13.063 -4.842 1.00 63.38 400 VAL A N 1
ATOM 2989 C CA . VAL A 1 400 ? 14.154 -13.796 -5.983 1.00 63.38 400 VAL A CA 1
ATOM 2990 C C . VAL A 1 400 ? 14.175 -12.944 -7.249 1.00 63.38 400 VAL A C 1
ATOM 2992 O O . VAL A 1 400 ? 14.496 -13.451 -8.317 1.00 63.38 400 VAL A O 1
ATOM 2995 N N . ILE A 1 401 ? 13.918 -11.639 -7.136 1.00 59.50 401 ILE A N 1
ATOM 2996 C CA . ILE A 1 401 ? 14.001 -10.709 -8.273 1.00 59.50 401 ILE A CA 1
ATOM 2997 C C . ILE A 1 401 ? 15.425 -10.663 -8.834 1.00 59.50 401 ILE A C 1
ATOM 2999 O O . ILE A 1 401 ? 15.621 -10.761 -10.044 1.00 59.50 401 ILE A O 1
ATOM 3003 N N . VAL A 1 402 ? 16.421 -10.558 -7.950 1.00 58.12 402 VAL A N 1
ATOM 3004 C CA . VAL A 1 402 ? 17.838 -10.581 -8.333 1.00 58.12 402 VAL A CA 1
ATOM 3005 C C . VAL A 1 402 ? 18.203 -11.909 -8.992 1.00 58.12 402 VAL A C 1
ATOM 3007 O O . VAL A 1 402 ? 18.871 -11.897 -10.020 1.00 58.12 402 VAL A O 1
ATOM 3010 N N . TRP A 1 403 ? 17.727 -13.042 -8.469 1.00 69.50 403 TRP A N 1
ATOM 3011 C CA . TRP A 1 403 ? 17.966 -14.352 -9.079 1.00 69.50 403 TRP A CA 1
ATOM 3012 C C . TRP A 1 403 ? 17.285 -14.514 -10.434 1.00 69.50 403 TRP A C 1
ATOM 3014 O O . TRP A 1 403 ? 17.912 -15.047 -11.340 1.00 69.50 403 TRP A O 1
ATOM 3024 N N . ILE A 1 404 ? 16.055 -14.030 -10.615 1.00 68.25 404 ILE A N 1
ATOM 3025 C CA . ILE A 1 404 ? 15.373 -14.054 -11.918 1.00 68.25 404 ILE A CA 1
ATOM 3026 C C . ILE A 1 404 ? 16.141 -13.190 -12.921 1.00 68.25 404 ILE A C 1
ATOM 3028 O O . ILE A 1 404 ? 16.403 -13.637 -14.035 1.00 68.25 404 ILE A O 1
ATOM 3032 N N . ALA A 1 405 ? 16.565 -11.989 -12.519 1.00 62.88 405 ALA A N 1
ATOM 3033 C CA . ALA A 1 405 ? 17.391 -11.127 -13.358 1.00 62.88 405 ALA A CA 1
ATOM 3034 C C . ALA A 1 405 ? 18.737 -11.790 -13.699 1.00 62.88 405 ALA A C 1
ATOM 3036 O O . ALA A 1 405 ? 19.154 -11.768 -14.853 1.00 62.88 405 ALA A O 1
ATOM 3037 N N . LEU A 1 406 ? 19.390 -12.432 -12.727 1.00 70.38 406 LEU A N 1
ATOM 3038 C CA . LEU A 1 406 ? 20.637 -13.164 -12.934 1.00 70.38 406 LEU A CA 1
ATOM 3039 C C . LEU A 1 406 ? 20.441 -14.367 -13.865 1.00 70.38 406 LEU A C 1
ATOM 3041 O O . LEU A 1 406 ? 21.237 -14.560 -14.775 1.00 70.38 406 LEU A O 1
ATOM 3045 N N . CYS A 1 407 ? 19.366 -15.138 -13.698 1.00 73.00 407 CYS A N 1
ATOM 3046 C CA . CYS A 1 407 ? 19.031 -16.262 -14.572 1.00 73.00 407 CYS A CA 1
ATOM 3047 C C . CYS A 1 407 ? 18.725 -15.792 -15.994 1.00 73.00 407 CYS A C 1
ATOM 3049 O O . CYS A 1 407 ? 19.169 -16.425 -16.946 1.00 73.00 407 CYS A O 1
ATOM 3051 N N . ALA A 1 408 ? 18.027 -14.666 -16.156 1.00 67.56 408 ALA A N 1
ATOM 3052 C CA . ALA A 1 408 ? 17.804 -14.058 -17.463 1.00 67.56 408 ALA A CA 1
ATOM 3053 C C . ALA A 1 408 ? 19.131 -13.629 -18.107 1.00 67.56 408 ALA A C 1
ATOM 3055 O O . ALA A 1 408 ? 19.363 -13.917 -19.277 1.00 67.56 408 ALA A O 1
ATOM 3056 N N . LEU A 1 409 ? 20.035 -13.009 -17.337 1.00 63.16 409 LEU A N 1
ATOM 3057 C CA . LEU A 1 409 ? 21.380 -12.649 -17.799 1.00 63.16 409 LEU A CA 1
ATOM 3058 C C . LEU A 1 409 ? 22.201 -13.878 -18.206 1.00 63.16 409 LEU A C 1
ATOM 3060 O O . LEU A 1 409 ? 22.852 -13.847 -19.246 1.00 63.16 409 LEU A O 1
ATOM 3064 N N . ILE A 1 410 ? 22.138 -14.965 -17.433 1.00 71.38 410 ILE A N 1
ATOM 3065 C CA . ILE A 1 410 ? 22.788 -16.240 -17.766 1.00 71.38 410 ILE A CA 1
ATOM 3066 C C . ILE A 1 410 ? 22.168 -16.842 -19.028 1.00 71.38 410 ILE A C 1
ATOM 3068 O O . ILE A 1 410 ? 22.897 -17.274 -19.913 1.00 71.38 410 ILE A O 1
ATOM 3072 N N . ALA A 1 411 ? 20.843 -16.837 -19.162 1.00 71.19 411 ALA A N 1
ATOM 3073 C CA . ALA A 1 411 ? 20.173 -17.331 -20.358 1.00 71.19 411 ALA A CA 1
ATOM 3074 C C . ALA A 1 411 ? 20.598 -16.529 -21.596 1.00 71.19 411 ALA A C 1
ATOM 3076 O O . ALA A 1 411 ? 20.958 -17.124 -22.607 1.00 71.19 411 ALA A O 1
ATOM 3077 N N . PHE A 1 412 ? 20.672 -15.197 -21.505 1.00 66.62 412 PHE A N 1
ATOM 3078 C CA . PHE A 1 412 ? 21.240 -14.372 -22.574 1.00 66.62 412 PHE A CA 1
ATOM 3079 C C . PHE A 1 412 ? 22.710 -14.718 -22.859 1.00 66.62 412 PHE A C 1
ATOM 3081 O O . PHE A 1 412 ? 23.099 -14.767 -24.024 1.00 66.62 412 PHE A O 1
ATOM 3088 N N . ALA A 1 413 ? 23.510 -15.009 -21.827 1.00 62.72 413 ALA A N 1
ATOM 3089 C CA . ALA A 1 413 ? 24.898 -15.451 -21.974 1.00 62.72 413 ALA A CA 1
ATOM 3090 C C . ALA A 1 413 ? 25.009 -16.768 -22.753 1.00 62.72 413 ALA A C 1
ATOM 3092 O O . ALA A 1 413 ? 25.860 -16.897 -23.626 1.00 62.72 413 ALA A O 1
ATOM 3093 N N . VAL A 1 414 ? 24.137 -17.736 -22.457 1.00 69.75 414 VAL A N 1
ATOM 3094 C CA . VAL A 1 414 ? 24.107 -19.051 -23.112 1.00 69.75 414 VAL A CA 1
ATOM 3095 C C . VAL A 1 414 ? 23.651 -18.931 -24.562 1.00 69.75 414 VAL A C 1
ATOM 3097 O O . VAL A 1 414 ? 24.267 -19.520 -25.444 1.00 69.75 414 VAL A O 1
ATOM 3100 N N . ILE A 1 415 ? 22.609 -18.136 -24.824 1.00 68.81 415 ILE A N 1
ATOM 3101 C CA . ILE A 1 415 ? 22.143 -17.849 -26.188 1.00 68.81 415 ILE A CA 1
ATOM 3102 C C . ILE A 1 415 ? 23.279 -17.246 -27.018 1.00 68.81 415 ILE A C 1
ATOM 3104 O O . ILE A 1 415 ? 23.430 -17.579 -28.186 1.00 68.81 415 ILE A O 1
ATOM 3108 N N . GLU A 1 416 ? 24.097 -16.393 -26.406 1.00 65.31 416 GLU A N 1
ATOM 3109 C CA . GLU A 1 416 ? 25.258 -15.791 -27.053 1.00 65.31 416 GLU A CA 1
ATOM 3110 C C . GLU A 1 416 ? 26.435 -16.765 -27.215 1.00 65.31 416 GLU A C 1
ATOM 3112 O O . GLU A 1 416 ? 27.093 -16.749 -28.247 1.00 65.31 416 GLU A O 1
ATOM 3117 N N . PHE A 1 417 ? 26.697 -17.634 -26.235 1.00 64.81 417 PHE A N 1
ATOM 3118 C CA . PHE A 1 417 ? 27.726 -18.678 -26.331 1.00 64.81 417 PHE A CA 1
ATOM 3119 C C . PHE A 1 417 ? 27.458 -19.627 -27.505 1.00 64.81 417 PHE A C 1
ATOM 3121 O O . PHE A 1 417 ? 28.379 -20.036 -28.214 1.00 64.81 417 PHE A O 1
ATOM 3128 N N . LEU A 1 418 ? 26.183 -19.960 -27.710 1.00 67.00 418 LEU A N 1
ATOM 3129 C CA . LEU A 1 418 ? 25.728 -20.831 -28.786 1.00 67.00 418 LEU A CA 1
ATOM 3130 C C . LEU A 1 418 ? 25.605 -20.110 -30.134 1.00 67.00 418 LEU A C 1
ATOM 3132 O O . LEU A 1 418 ? 25.374 -20.780 -31.130 1.00 67.00 418 LEU A O 1
ATOM 3136 N N . ASP A 1 419 ? 25.750 -18.787 -30.190 1.00 67.19 419 ASP A N 1
ATOM 3137 C CA . ASP A 1 419 ? 25.681 -18.027 -31.437 1.00 67.19 419 ASP A CA 1
ATOM 3138 C C . ASP A 1 419 ? 27.002 -18.156 -32.215 1.00 67.19 419 ASP A C 1
ATOM 3140 O O . ASP A 1 419 ? 28.053 -17.691 -31.758 1.00 67.19 419 ASP A O 1
ATOM 3144 N N . ASP A 1 420 ? 26.971 -18.839 -33.360 1.00 64.00 420 ASP A N 1
ATOM 3145 C CA . ASP A 1 420 ? 28.129 -19.032 -34.239 1.00 64.00 420 ASP A CA 1
ATOM 3146 C C . ASP A 1 420 ? 27.793 -18.534 -35.650 1.00 64.00 420 ASP A C 1
ATOM 3148 O O . ASP A 1 420 ? 26.944 -19.101 -36.346 1.00 64.00 420 ASP A O 1
ATOM 3152 N N . ASP A 1 421 ? 28.472 -17.463 -36.061 1.00 56.06 421 ASP A N 1
ATOM 3153 C CA . ASP A 1 421 ? 28.292 -16.796 -37.352 1.00 56.06 421 ASP A CA 1
ATOM 3154 C C . ASP A 1 421 ? 29.060 -17.525 -38.481 1.00 56.06 421 ASP A C 1
ATOM 3156 O O . ASP A 1 421 ? 29.071 -17.066 -39.625 1.00 56.06 421 ASP A O 1
ATOM 3160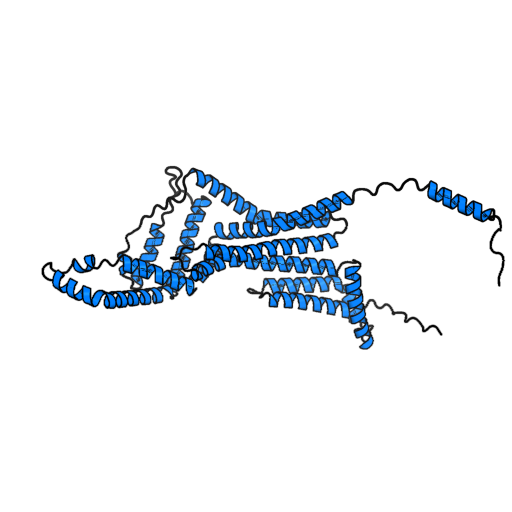 N N . GLY A 1 422 ? 29.754 -18.635 -38.180 1.00 51.59 422 GLY A N 1
ATOM 3161 C CA . GLY A 1 422 ? 30.455 -19.473 -39.161 1.00 51.59 422 GLY A CA 1
ATOM 3162 C C . GLY A 1 422 ? 31.625 -18.788 -39.878 1.00 51.59 422 GLY A C 1
ATOM 3163 O O . GLY A 1 422 ? 32.103 -19.286 -40.896 1.00 51.59 422 GLY A O 1
ATOM 3164 N N . SER A 1 423 ? 32.083 -17.638 -39.382 1.00 47.03 423 SER A N 1
ATOM 3165 C CA . SER A 1 423 ? 33.174 -16.873 -39.988 1.00 47.03 423 SER A CA 1
ATOM 3166 C C . SER A 1 423 ? 34.518 -17.379 -39.454 1.00 47.03 423 SER A C 1
ATOM 3168 O O . SER A 1 423 ? 34.764 -17.242 -38.255 1.00 47.03 423 SER A O 1
ATOM 3170 N N . PRO A 1 424 ? 35.417 -17.934 -40.291 1.00 42.22 424 PRO A N 1
ATOM 3171 C CA . PRO A 1 424 ? 36.740 -18.342 -39.842 1.00 42.22 424 PRO A CA 1
ATOM 3172 C C . PRO A 1 424 ? 37.491 -17.116 -39.320 1.00 42.22 424 PRO A C 1
ATOM 3174 O O . PRO A 1 424 ? 37.763 -16.176 -40.072 1.00 42.22 424 PRO A O 1
ATOM 3177 N N . HIS A 1 425 ? 37.841 -17.114 -38.036 1.00 44.25 425 HIS A N 1
ATOM 3178 C CA . HIS A 1 425 ? 38.810 -16.166 -37.512 1.00 44.25 425 HIS A CA 1
ATOM 3179 C C . HIS A 1 425 ? 40.148 -16.469 -38.187 1.00 44.25 425 HIS A C 1
ATOM 3181 O O . HIS A 1 425 ? 40.829 -17.426 -37.830 1.00 44.25 425 HIS A O 1
ATOM 3187 N N . MET A 1 426 ? 40.508 -15.684 -39.206 1.00 39.12 426 MET A N 1
ATOM 3188 C CA . MET A 1 426 ? 41.848 -15.719 -39.779 1.00 39.12 426 MET A CA 1
ATOM 3189 C C . MET A 1 426 ? 42.840 -15.357 -38.674 1.00 39.12 426 MET A C 1
ATOM 3191 O O . MET A 1 426 ? 43.018 -14.190 -38.327 1.00 39.12 426 MET A O 1
ATOM 3195 N N . THR A 1 427 ? 43.456 -16.379 -38.090 1.00 40.84 427 THR A N 1
ATOM 3196 C CA . THR A 1 427 ? 44.609 -16.256 -37.208 1.00 40.84 427 THR A CA 1
ATOM 3197 C C . THR A 1 427 ? 45.697 -15.500 -37.957 1.00 40.84 427 THR A C 1
ATOM 3199 O O . THR A 1 427 ? 46.187 -15.969 -38.986 1.00 40.84 427 THR A O 1
ATOM 3202 N N . ALA A 1 428 ? 46.049 -14.315 -37.458 1.00 43.50 428 ALA A N 1
ATOM 3203 C CA . ALA A 1 428 ? 47.194 -13.560 -37.936 1.00 43.50 428 ALA A CA 1
ATOM 3204 C C . ALA A 1 428 ? 48.447 -14.447 -37.856 1.00 43.50 428 ALA A C 1
ATOM 3206 O O . ALA A 1 428 ? 48.777 -14.966 -36.789 1.00 43.50 428 ALA A O 1
ATOM 3207 N N . ALA A 1 429 ? 49.112 -14.647 -38.994 1.00 34.03 429 ALA A N 1
ATOM 3208 C CA . ALA A 1 429 ? 50.376 -15.367 -39.062 1.00 34.03 429 ALA A CA 1
ATOM 3209 C C . ALA A 1 429 ? 51.451 -14.625 -38.240 1.00 34.03 429 ALA A C 1
ATOM 3211 O O . ALA A 1 429 ? 51.471 -13.390 -38.255 1.00 34.03 429 ALA A O 1
ATOM 3212 N N . PRO A 1 430 ? 52.343 -15.338 -37.529 1.00 44.09 430 PRO A N 1
ATOM 3213 C CA . PRO A 1 430 ? 53.430 -14.697 -36.805 1.00 44.09 430 PRO A CA 1
ATOM 3214 C C . PRO A 1 430 ? 54.380 -14.038 -37.809 1.00 44.09 430 PRO A C 1
ATOM 3216 O O . PRO A 1 430 ? 54.856 -14.685 -38.741 1.00 44.09 430 PRO A O 1
ATOM 3219 N N . ALA A 1 431 ? 54.629 -12.741 -37.626 1.00 41.56 431 ALA A N 1
ATOM 3220 C CA . ALA A 1 431 ? 55.669 -12.028 -38.351 1.00 41.56 431 ALA A CA 1
ATOM 3221 C C . ALA A 1 431 ? 57.028 -12.627 -37.957 1.00 41.56 431 ALA A C 1
ATOM 3223 O O . ALA A 1 431 ? 57.434 -12.515 -36.798 1.00 41.56 431 ALA A O 1
ATOM 3224 N N . GLY A 1 432 ? 57.654 -13.325 -38.906 1.00 48.09 432 GLY A N 1
ATOM 3225 C CA . GLY A 1 432 ? 59.057 -13.732 -38.849 1.00 48.09 432 GLY A CA 1
ATOM 3226 C C . GLY A 1 432 ? 59.988 -12.600 -39.246 1.00 48.09 432 GLY A C 1
ATOM 3227 O O . GLY A 1 432 ? 59.542 -11.723 -40.025 1.00 48.09 432 GLY A O 1
#

pLDDT: mean 74.18, std 15.16, range [34.03, 96.31]

Secondary structure (DSSP, 8-state):
-----S-PPPPHHHHHHHHHHHHHHHHS-S-PPPPSHHHHHHHHHHHHHHHHHHHHHHHHHHHHHHHHH-HHHHHHHHGGGGG-HHHHHHHHHHHHHHHHHH--HHHHHTTS-TTTHHHHHHHHHHHHHHHHHHHHHHHHHHHHHHHTSHHHHHHHHHHHHHHHHHHHHHHH--STT----SSS---EE-HHHHHHHHHHHHTTT-GGGGGS-----EE--S-HHHHHHHHHHHHHHHHHHHHHHHHHHHHHHHHHHH-TTHHHHHHHHHHHHHHHHHHHHHHHHHHHHHHHHTS-TTS-HHHHHHHHHHHTHHHHHHHHHHHHHHHHHHHHHHHT---TTHHHHHHHHHHHHHHHHHHTT--S-HHHHHHHHHHHHHHHHHHHHHHHHHHH-S---HHHHHHHHHHHHHHHHHHHHT---------PPP--

Solvent-accessible surface area (backbone atoms only — not comparable to full-atom values): 23709 Å² total; per-residue (Å²): 139,86,84,84,93,74,88,74,79,79,49,75,66,54,52,50,51,50,50,51,51,49,50,53,53,63,70,55,56,81,78,73,78,84,75,74,57,66,60,39,47,48,54,21,50,51,37,33,52,50,28,18,57,39,40,32,53,20,53,52,31,27,46,51,26,43,48,67,72,30,54,67,58,34,34,63,43,52,44,64,50,43,76,30,68,49,37,36,50,45,51,26,52,51,53,36,49,54,51,58,74,66,60,49,66,68,68,69,49,64,84,46,59,82,88,51,44,66,62,50,50,57,52,43,64,76,40,38,66,65,51,52,50,51,50,50,50,52,48,31,54,53,42,41,59,45,42,76,30,73,67,35,38,52,47,51,42,52,49,51,38,51,56,45,47,53,52,41,32,71,57,70,64,74,66,80,88,79,68,78,76,67,78,69,48,82,70,56,80,47,40,71,58,52,51,53,54,34,50,60,37,35,80,69,71,41,59,69,44,74,72,55,75,87,61,76,50,74,51,81,84,60,63,51,83,50,51,61,53,49,38,52,48,48,53,49,32,52,49,38,24,61,48,38,47,53,51,34,52,50,44,45,51,50,20,22,70,52,22,93,50,39,53,63,34,41,24,50,39,15,46,27,34,18,49,20,20,46,53,44,52,51,48,57,55,54,48,50,54,56,56,57,72,68,53,59,92,89,54,56,56,65,27,52,47,51,53,52,52,36,69,45,43,64,53,54,49,49,30,54,52,48,26,49,52,15,46,51,48,17,49,56,35,43,75,76,35,94,43,81,63,46,45,47,55,47,45,52,48,51,47,51,47,45,53,52,38,60,74,68,67,71,77,89,54,78,64,16,56,47,37,52,75,40,41,70,60,52,54,50,46,49,53,50,51,52,51,48,55,58,71,72,43,94,74,71,47,75,64,52,52,52,48,50,53,49,50,44,52,48,49,55,48,50,56,53,64,43,42,44,88,82,69,80,78,79,73,80,75,83,87,126

Sequence (432 aa):
MTPDREDRPPSSDEIAELRARVAQLESGGPARPRPRHHLRSFFAGLLIVIVAILTPLSAVATWASDIVGDTDRYVATMKPLASDPDVQAAVTNRVTNVVMENIDLKTLLSDVAPADRPRLEKALGKLSGPLTSGLSGFVHDTVQKFVSSDAFEKLWTGLNRRVHTAVDKALTGSGGGAVKLTNDTVTIDLAPVIAEAKQRLVDRGLGVASKIPDVHTDFTIVTSDSIGKIKKGFRLLQLMGVWLPILTLVLAAVAVLLAVRKRRALVAVGIAIAVGAAILGIGLWAFRAIYLDGLPSEVSQPAAGAVYDALVRFLRTTVRMVITVGVLVALAAWLTGEGRAATRVMSMWRGGIGAVRDAAGLTGGPVGAWVHRAKSWLNWTVVAVSAVIMLVWDRPTGVVIVWIALCALIAFAVIEFLDDDGSPHMTAAPAG